Protein AF-0000000073033562 (afdb_homodimer)

Secondary structure (DSSP, 8-state):
--BT-EEE-HHHHHHHHHHHHHHHHHHHHHHHHHHHHHHHHHHHHHHTSGGGTT----HHHHHHHHHHHHHHHHHHHHHHHHHHTTSHHHHHHHHHHHHHHHHHHHHHHHHHHHHHHHHHHHHHHHHHHHHHHHHHHHHTTT-TTSTT-TTHHHHHHHHHHHTT--SSSSGGGGGSS--S-GGG--TTSHHHHHHHHHSTT-----S---GGGB-TT-SSPPP-SSTT-GGGSTT--TTSGGGSB--S-HHHHHHHHHHHHHHHHHHHHHHHHHHHHHHHHHHHHHHHHHHT-S-TT-TTS-EEE-SBSS-HHHHHHHHHHHHHHHHHHHHHTTSSSTTSSS--/--BS-EEE-HHHHHHHHHHHHHHHHHHHHHHHHHHHHHHHHHHHHHHTSGGGTT----HHHHHHHHHHHHHHHHHHHHHHHHHHTTSHHHHHHHHHHHHHHHHHHHHHHHHHHHHHHHHHHHHHHHHHHHHHHHHHHHHTTT-TTSTT-TTHHHHHHHHHHHTT--SSSSGGGGGSS--S-GGG--TTSHHHHHHHHHSTT-----S---GGGB-TT-SSPPP-SSTT-GGGSTT--TTSGGGSB--S-HHHHHHHHHHHHHHHHHHHHHHHHHHHHHHHHHHHHHHHHHHT-S-TT-TTS-EEE-SBSS-HHHHHHHHHHHHHHHHHHHHHHHHHTTTGGG--

Organism: Oncorhynchus kisutch (NCBI:txid8019)

Sequence (688 aa):
MALMKVKFDLPKRVKLAQGLWLMYWLAVMTGILVFSLGLFFKIELRKRSEMMNNNESHFVPNLLILVGLAACGLNVFGGKVCHDSLDAIKFAKWKPMVKGYLMGCFAFNILLFFTALLCFCMQFQLYFALAEGLKNGIKFYKDTDTPGRCFMKRTLDMTQIEFRCCGNNNYRDWFVVQWISNRYLDFSNDEVKDRVLSNVEGKFLMESVPFSCCNPGSPRPCIQHQLTNNSAHYDYDHHTEELNIWTRGCRESLVAYYGGMMNSIGSLMLLYIILEAGVMVGLQYLTTSLETMADPENPESESEGWLLEKSVKETVADFIATIKGLAGAGNQVGEGEEAVATVSMALMKVKFDLPKRVKLAQGLWLMYWLAVMTGILVFSLGLFFKIELRKRSEMMNNNESHFVPNLLILVGLAACGLNVFGGKVCHDSLDAIKFAKWKPMVKGYLMGCFAFNILLFFTALLCFCMQFQLYFALAEGLKNGIKFYKDTDTPGRCFMKRTLDMTQIEFRCCGNNNYRDWFVVQWISNRYLDFSNDEVKDRVLSNVEGKFLMESVPFSCCNPGSPRPCIQHQLTNNSAHYDYDHHTEELNIWTRGCRESLVAYYGGMMNSIGSLMLLYIILEAGVMVGLQYLTTSLETMADPENPESESEGWLLEKSVKETVADFIATIKGLAGAGNQVGEGEEAVATVS

Solvent-accessible surface area (backbone atoms only — not comparable to full-atom values): 34879 Å² total; per-residue (Å²): 97,49,35,74,65,42,76,33,38,36,65,56,48,48,48,47,33,50,48,44,26,52,49,24,50,51,44,24,55,48,14,51,48,40,25,50,50,15,50,52,51,43,52,58,52,58,74,49,22,69,48,22,63,62,59,68,76,62,59,62,32,53,49,34,31,51,49,12,54,49,37,35,58,55,24,48,52,52,22,50,54,30,61,30,47,80,35,67,74,59,27,63,74,43,51,73,54,50,61,58,50,54,52,50,51,54,53,49,48,52,53,44,50,52,51,24,52,50,34,59,51,44,45,60,59,47,47,55,33,31,49,52,12,34,50,48,41,56,63,40,32,33,38,36,85,40,88,93,29,47,56,39,36,28,51,50,32,52,48,21,50,74,56,61,8,11,48,42,72,23,48,64,55,37,38,78,37,48,54,69,40,72,83,58,52,49,75,85,39,63,68,51,41,50,44,20,68,68,29,91,81,58,40,60,59,44,57,35,50,65,65,38,26,49,35,53,80,26,73,49,81,67,68,42,63,52,51,84,41,41,86,80,38,52,92,42,51,56,85,64,37,90,43,28,44,28,65,44,13,34,42,59,44,50,44,52,54,55,36,49,52,28,46,49,54,21,52,52,38,51,51,49,43,52,54,52,49,48,52,51,52,50,49,37,29,48,53,36,24,62,71,40,32,80,35,72,96,40,70,70,33,47,16,43,16,24,67,30,76,40,32,65,66,54,43,47,46,46,50,50,45,47,54,52,46,58,51,43,58,63,46,59,89,54,72,76,80,77,70,72,64,66,101,96,102,50,33,77,69,42,80,33,44,42,70,54,45,52,51,48,33,52,50,45,29,52,49,23,52,49,46,25,54,49,14,50,50,40,23,50,51,14,52,52,50,43,53,57,50,58,74,48,20,68,46,20,62,64,59,66,76,63,58,62,30,50,49,34,32,52,51,11,54,51,35,32,57,56,26,51,52,51,25,51,52,32,60,34,51,78,36,70,75,56,30,62,74,44,57,77,52,48,62,59,49,51,54,49,51,52,54,48,46,52,52,47,51,52,54,25,52,48,35,60,52,45,46,59,58,49,46,53,32,30,49,51,13,35,50,48,42,55,62,41,34,33,38,36,84,40,91,93,29,50,56,38,34,28,50,51,33,51,48,21,52,74,57,61,7,12,49,43,72,22,47,65,55,39,38,79,36,48,55,68,43,72,83,57,54,49,76,86,40,63,66,52,42,52,46,19,68,69,30,91,81,58,41,59,60,44,57,36,50,64,64,39,26,49,35,52,81,24,74,51,81,67,69,43,62,54,52,84,41,40,86,80,38,52,92,43,51,56,84,63,37,89,42,30,42,28,65,43,13,34,43,61,43,51,44,51,54,53,36,51,51,27,45,50,54,21,52,50,40,55,54,48,45,51,52,54,50,48,53,51,52,50,48,38,29,52,52,33,23,65,72,42,37,74,38,84,88,41,73,68,37,53,17,47,15,27,73,30,79,39,34,70,68,53,41,50,47,47,47,50,44,46,50,45,41,54,51,43,46,54,54,49,55,57,57,57,63,61,56,66,68,56,78,108

pLDDT: mean 85.51, std 13.7, range [20.75, 97.38]

InterPro domains:
  IPR000830 Peripherin/rom-1 [PR00218] (19-41)
  IPR000830 Peripherin/rom-1 [PR00218] (60-79)
  IPR000830 Peripherin/rom-1 [PR00218] (102-122)
  IPR000830 Peripherin/rom-1 [PR00218] (158-186)
  IPR000830 Peripherin/rom-1 [PR00218] (198-224)
  IPR000830 Peripherin/rom-1 [PR00218] (265-286)
  IPR008952 Tetraspanin, EC2 domain superfamily [G3DSA:1.10.1450.10] (124-256)
  IPR008952 Tetraspanin, EC2 domain superfamily [SSF48652] (146-257)
  IPR018499 Tetraspanin/Peripherin [PF00335] (19-281)
  IPR018499 Tetraspanin/Peripherin [PTHR19282] (27-266)
  IPR042026 Peripherin, extracellular domain [cd03162] (120-262)

Radius of gyration: 37.56 Å; Cα contacts (8 Å, |Δi|>4): 967; chains: 2; bounding box: 139×98×74 Å

Foldseek 3Di:
DFAPKDKDFQVRLLVLLVVLLVLLVVQLVLLLVQLVLLVVLQVVCVLQCLLLVVPDDNPLSVLSNVLSVVSNVLSVVLSVLSVQLNPLVSNVVCQPCLVVSLVVLVVSLVSLLVSLVCLLVVLVVLLVSNLVSLLVLLQCLQVCVDPPCVCSVVSNLVLCQVLQADGAAWVCSNQVHQNHDPVPDDCVDPVQVCQLVVDPVSGNGFQFGDPSQWDPPAPDAADGHPLCDQVVDDPDDSVVVVHTGRGGHSSVSVSVVSSVSSNVSSVSSVVSSVSSVVSSQSSQFSSQFQVAFPDNVDSRGMGMGGSGPDDVVVVVVVVVVVVVVVVVVVCPVPDPVPPPPDVD/DFAPKDKDFLVRLLVLLVVLLVLLVVQLVLLVVLLVLLVVLLVVCVLQCLLLVVPDDNPLSVLSNVLSVVSNVLSVVLSVLSVQLNPLVSNVVCLVCLVVSLVVLVVSLVSLLVSLVCLLVVLVVLLVSNLVSLLVLLQCLQVCVDPPCVCSVVSNLVLCQVLQADGAAWVCSNQVHQNHDPVPDDCVDPVQVCQLVVDPVSGNGFQFGDPSQWDPPAPDAADGHPLCDQVVDDPDDSVVVVHTGRGGHSSVSVSVVSSVSSNVSSVSSVVSSVSSVVSSQSVQQSSQQLVAFPDVVDSRGMGMGGSGPDPPVVVVVVVVVVVVVVVVVVVVVVVVVVPVVPVD

Structure (mmCIF, N/CA/C/O backbone):
data_AF-0000000073033562-model_v1
#
loop_
_entity.id
_entity.type
_entity.pdbx_description
1 polymer Peripherin-2
#
loop_
_atom_site.group_PDB
_atom_site.id
_atom_site.type_symbol
_atom_site.label_atom_id
_atom_site.label_alt_id
_atom_site.label_comp_id
_atom_site.label_asym_id
_atom_site.label_entity_id
_atom_site.label_seq_id
_atom_site.pdbx_PDB_ins_code
_atom_site.Cartn_x
_atom_site.Cartn_y
_atom_site.Cartn_z
_atom_site.occupancy
_atom_site.B_iso_or_equiv
_atom_site.auth_seq_id
_atom_site.auth_comp_id
_atom_site.auth_asym_id
_atom_site.auth_atom_id
_atom_site.pdbx_PDB_model_num
ATOM 1 N N . MET A 1 1 ? -31.969 23.328 36.375 1 56.69 1 MET A N 1
ATOM 2 C CA . MET A 1 1 ? -30.641 23.531 36.938 1 56.69 1 MET A CA 1
ATOM 3 C C . MET A 1 1 ? -29.562 23.062 35.969 1 56.69 1 MET A C 1
ATOM 5 O O . MET A 1 1 ? -29.781 22.125 35.188 1 56.69 1 MET A O 1
ATOM 9 N N . ALA A 1 2 ? -28.625 23.969 35.844 1 67.25 2 ALA A N 1
ATOM 10 C CA . ALA A 1 2 ? -27.547 23.688 34.906 1 67.25 2 ALA A CA 1
ATOM 11 C C . ALA A 1 2 ? -27 22.281 35.125 1 67.25 2 ALA A C 1
ATOM 13 O O . ALA A 1 2 ? -26.922 21.797 36.25 1 67.25 2 ALA A O 1
ATOM 14 N N . LEU A 1 3 ? -26.969 21.359 34.062 1 73.5 3 LEU A N 1
ATOM 15 C CA . LEU A 1 3 ? -26.453 20 34.094 1 73.5 3 LEU A CA 1
ATOM 16 C C . LEU A 1 3 ? -24.938 20 34.25 1 73.5 3 LEU A C 1
ATOM 18 O O . LEU A 1 3 ? -24.234 20.672 33.5 1 73.5 3 LEU A O 1
ATOM 22 N N . MET A 1 4 ? -24.375 19.469 35.344 1 78.69 4 MET A N 1
ATOM 23 C CA . MET A 1 4 ? -22.969 19.234 35.625 1 78.69 4 MET A CA 1
ATOM 24 C C . MET A 1 4 ? -22.219 20.562 35.75 1 78.69 4 MET A C 1
ATOM 26 O O . MET A 1 4 ? -21.281 20.828 35 1 78.69 4 MET A O 1
ATOM 30 N N . LYS A 1 5 ? -22.766 21.344 36.688 1 81.56 5 LYS A N 1
ATOM 31 C CA . LYS A 1 5 ? -22.141 22.641 36.938 1 81.56 5 LYS A CA 1
ATOM 32 C C . LYS A 1 5 ? -20.781 22.469 37.625 1 81.56 5 LYS A C 1
ATOM 34 O O . LYS A 1 5 ? -20.625 21.625 38.5 1 81.56 5 LYS A O 1
ATOM 39 N N . VAL A 1 6 ? -19.766 23.047 37.094 1 84.19 6 VAL A N 1
ATOM 40 C CA . VAL A 1 6 ? -18.422 23.016 37.625 1 84.19 6 VAL A CA 1
ATOM 41 C C . VAL A 1 6 ? -17.922 24.438 37.875 1 84.19 6 VAL A C 1
ATOM 43 O O . VAL A 1 6 ? -18.172 25.328 37.062 1 84.19 6 VAL A O 1
ATOM 46 N N . LYS A 1 7 ? -17.547 24.688 38.875 1 83 7 LYS A N 1
ATOM 47 C CA . LYS A 1 7 ? -17 26 39.219 1 83 7 LYS A CA 1
ATOM 48 C C . LYS A 1 7 ? -15.57 26.156 38.719 1 83 7 LYS A C 1
ATOM 50 O O . LYS A 1 7 ? -14.766 25.234 38.844 1 83 7 LYS A O 1
ATOM 55 N N . PHE A 1 8 ? -15.328 27.281 38.375 1 84.44 8 PHE A N 1
ATOM 56 C CA . PHE A 1 8 ? -14.023 27.516 37.781 1 84.44 8 PHE A CA 1
ATOM 57 C C . PHE A 1 8 ? -13.375 28.766 38.375 1 84.44 8 PHE A C 1
ATOM 59 O O . PHE A 1 8 ? -14.055 29.766 38.625 1 84.44 8 PHE A O 1
ATOM 66 N N . ASP A 1 9 ? -12.32 28.625 38.438 1 84.19 9 ASP A N 1
ATOM 67 C CA . ASP A 1 9 ? -11.492 29.797 38.719 1 84.19 9 ASP A CA 1
ATOM 68 C C . ASP A 1 9 ? -10.602 30.156 37.531 1 84.19 9 ASP A C 1
ATOM 70 O O . ASP A 1 9 ? -10.648 29.484 36.5 1 84.19 9 ASP A O 1
ATOM 74 N N . LEU A 1 10 ? -9.836 30.984 37.812 1 83.94 10 LEU A N 1
ATOM 75 C CA . LEU A 1 10 ? -9.055 31.469 36.688 1 83.94 10 LEU A CA 1
ATOM 76 C C . LEU A 1 10 ? -8.023 30.422 36.25 1 83.94 10 LEU A C 1
ATOM 78 O O . LEU A 1 10 ? -7.93 30.078 35.062 1 83.94 10 LEU A O 1
ATOM 82 N N . PRO A 1 11 ? -7.418 30.172 37.031 1 85 11 PRO A N 1
ATOM 83 C CA . PRO A 1 11 ? -6.422 29.188 36.594 1 85 11 PRO A CA 1
ATOM 84 C C . PRO A 1 11 ? -7.055 27.922 36 1 85 11 PRO A C 1
ATOM 86 O O . PRO A 1 11 ? -6.504 27.344 35.062 1 85 11 PRO A O 1
ATOM 89 N N . LYS A 1 12 ? -7.977 27.453 36.594 1 86.81 12 LYS A N 1
ATOM 90 C CA . LYS A 1 12 ? -8.664 26.281 36.062 1 86.81 12 LYS A CA 1
ATOM 91 C C . LYS A 1 12 ? -9.211 26.531 34.656 1 86.81 12 LYS A C 1
ATOM 93 O O . LYS A 1 12 ? -9.219 25.625 33.812 1 86.81 12 LYS A O 1
ATOM 98 N N . ARG A 1 13 ? -9.664 27.703 34.469 1 86.44 13 ARG A N 1
ATOM 99 C CA . ARG A 1 13 ? -10.195 28.047 33.156 1 86.44 13 ARG A CA 1
ATOM 100 C C . ARG A 1 13 ? -9.078 28.094 32.125 1 86.44 13 ARG A C 1
ATOM 102 O O . ARG A 1 13 ? -9.258 27.641 30.984 1 86.44 13 ARG A O 1
ATOM 109 N N . VAL A 1 14 ? -8.031 28.531 32.656 1 88.38 14 VAL A N 1
ATOM 110 C CA . VAL A 1 14 ? -6.898 28.625 31.734 1 88.38 14 VAL A CA 1
ATOM 111 C C . VAL A 1 14 ? -6.379 27.234 31.406 1 88.38 14 VAL A C 1
ATOM 113 O O . VAL A 1 14 ? -6.051 26.938 30.25 1 88.38 14 VAL A O 1
ATOM 116 N N . LYS A 1 15 ? -6.41 26.531 32.344 1 91.38 15 LYS A N 1
ATOM 117 C CA . LYS A 1 15 ? -5.957 25.172 32.125 1 91.38 15 LYS A CA 1
ATOM 118 C C . LYS A 1 15 ? -6.914 24.422 31.188 1 91.38 15 LYS A C 1
ATOM 120 O O . LYS A 1 15 ? -6.48 23.594 30.375 1 91.38 15 LYS A O 1
ATOM 125 N N . LEU A 1 16 ? -8.039 24.562 31.438 1 90.88 16 LEU A N 1
ATOM 126 C CA . LEU A 1 16 ? -9.039 23.938 30.578 1 90.88 16 LEU A CA 1
ATOM 127 C C . LEU A 1 16 ? -8.891 24.422 29.125 1 90.88 16 LEU A C 1
ATOM 129 O O . LEU A 1 16 ? -8.938 23.609 28.203 1 90.88 16 LEU A O 1
ATOM 133 N N . ALA A 1 17 ? -8.797 25.719 29 1 90.88 17 ALA A N 1
ATOM 134 C CA . ALA A 1 17 ? -8.672 26.266 27.641 1 90.88 17 ALA A CA 1
ATOM 135 C C . ALA A 1 17 ? -7.414 25.75 26.953 1 90.88 17 ALA A C 1
ATOM 137 O O . ALA A 1 17 ? -7.449 25.406 25.766 1 90.88 17 ALA A O 1
ATOM 138 N N . GLN A 1 18 ? -6.379 25.578 27.75 1 92.38 18 GLN A N 1
ATOM 139 C CA . GLN A 1 18 ? -5.141 25.062 27.172 1 92.38 18 GLN A CA 1
ATOM 140 C C . GLN A 1 18 ? -5.25 23.578 26.875 1 92.38 18 GLN A C 1
ATOM 142 O O . GLN A 1 18 ? -4.734 23.109 25.859 1 92.38 18 GLN A O 1
ATOM 147 N N . GLY A 1 19 ? -5.785 22.984 27.734 1 94.31 19 GLY A N 1
ATOM 148 C CA . GLY A 1 19 ? -5.996 21.562 27.484 1 94.31 19 GLY A CA 1
ATOM 149 C C . GLY A 1 19 ? -6.879 21.281 26.281 1 94.31 19 GLY A C 1
ATOM 150 O O . GLY A 1 19 ? -6.605 20.375 25.5 1 94.31 19 GLY A O 1
ATOM 151 N N . LEU A 1 20 ? -7.859 22.016 26.219 1 94.44 20 LEU A N 1
ATOM 152 C CA . LEU A 1 20 ? -8.75 21.859 25.062 1 94.44 20 LEU A CA 1
ATOM 153 C C . LEU A 1 20 ? -8.031 22.203 23.766 1 94.44 20 LEU A C 1
ATOM 155 O O . LEU A 1 20 ? -8.273 21.578 22.734 1 94.44 20 LEU A O 1
ATOM 159 N N . TRP A 1 21 ? -7.363 23.219 23.875 1 94.75 21 TRP A N 1
ATOM 160 C CA . TRP A 1 21 ? -6.594 23.594 22.688 1 94.75 21 TRP A CA 1
ATOM 161 C C . TRP A 1 21 ? -5.703 22.453 22.234 1 94.75 21 TRP A C 1
ATOM 163 O O . TRP A 1 21 ? -5.621 22.172 21.031 1 94.75 21 TRP A O 1
ATOM 173 N N . LEU A 1 22 ? -5.117 21.766 23.141 1 94.75 22 LEU A N 1
ATOM 174 C CA . LEU A 1 22 ? -4.273 20.625 22.797 1 94.75 22 LEU A CA 1
ATOM 175 C C . LEU A 1 22 ? -5.113 19.484 22.25 1 94.75 22 LEU A C 1
ATOM 177 O O . LEU A 1 22 ? -4.688 18.797 21.312 1 94.75 22 LEU A O 1
ATOM 181 N N . MET A 1 23 ? -6.078 19.297 22.766 1 96.06 23 MET A N 1
ATOM 182 C CA . MET A 1 23 ? -6.969 18.219 22.312 1 96.06 23 MET A CA 1
ATOM 183 C C . MET A 1 23 ? -7.488 18.5 20.906 1 96.06 23 MET A C 1
ATOM 185 O O . MET A 1 23 ? -7.711 17.562 20.141 1 96.06 23 MET A O 1
ATOM 189 N N . TYR A 1 24 ? -7.848 19.734 20.625 1 96.69 24 TYR A N 1
ATOM 190 C CA . TYR A 1 24 ? -8.297 20.094 19.297 1 96.69 24 TYR A CA 1
ATOM 191 C C . TYR A 1 24 ? -7.211 19.812 18.266 1 96.69 24 TYR A C 1
ATOM 193 O O . TYR A 1 24 ? -7.5 19.391 17.141 1 96.69 24 TYR A O 1
ATOM 201 N N . TRP A 1 25 ? -5.984 19.984 18.75 1 94.88 25 TRP A N 1
ATOM 202 C CA . TRP A 1 25 ? -4.895 19.688 17.812 1 94.88 25 TRP A CA 1
ATOM 203 C C . TRP A 1 25 ? -4.742 18.188 17.609 1 94.88 25 TRP A C 1
ATOM 205 O O . TRP A 1 25 ? -4.402 17.734 16.516 1 94.88 25 TRP A O 1
ATOM 215 N N . LEU A 1 26 ? -4.992 17.531 18.609 1 96.62 26 LEU A N 1
ATOM 216 C CA . LEU A 1 26 ? -5.004 16.078 18.453 1 96.62 26 LEU A CA 1
ATOM 217 C C . LEU A 1 26 ? -6.129 15.633 17.531 1 96.62 26 LEU A C 1
ATOM 219 O O . LEU A 1 26 ? -5.949 14.711 16.734 1 96.62 26 LEU A O 1
ATOM 223 N N . ALA A 1 27 ? -7.141 16.266 17.562 1 96.94 27 ALA A N 1
ATOM 224 C CA . ALA A 1 27 ? -8.281 15.945 16.719 1 96.94 27 ALA A CA 1
ATOM 225 C C . ALA A 1 27 ? -7.98 16.281 15.258 1 96.94 27 ALA A C 1
ATOM 227 O O . ALA A 1 27 ? -8.406 15.562 14.344 1 96.94 27 ALA A O 1
ATOM 228 N N . VAL A 1 28 ? -7.387 17.344 15.125 1 96.62 28 VAL A N 1
ATOM 229 C CA . VAL A 1 28 ? -7.004 17.703 13.766 1 96.62 28 VAL A CA 1
ATOM 230 C C . VAL A 1 28 ? -6.07 16.641 13.195 1 96.62 28 VAL A C 1
ATOM 232 O O . VAL A 1 28 ? -6.246 16.188 12.062 1 96.62 28 VAL A O 1
ATOM 235 N N . MET A 1 29 ? -5.102 16.141 13.984 1 96.62 29 MET A N 1
ATOM 236 C CA . MET A 1 29 ? -4.172 15.102 13.539 1 96.62 29 MET A CA 1
ATOM 237 C C . MET A 1 29 ? -4.914 13.805 13.234 1 96.62 29 MET A C 1
ATOM 239 O O . MET A 1 29 ? -4.586 13.109 12.273 1 96.62 29 MET A O 1
ATOM 243 N N . THR A 1 30 ? -5.836 13.555 13.992 1 96.06 30 THR A N 1
ATOM 244 C CA . THR A 1 30 ? -6.621 12.344 13.75 1 96.06 30 THR A CA 1
ATOM 245 C C . THR A 1 30 ? -7.465 12.492 12.484 1 96.06 30 THR A C 1
ATOM 247 O O . THR A 1 30 ? -7.68 11.523 11.758 1 96.06 30 THR A O 1
ATOM 250 N N . GLY A 1 31 ? -7.996 13.625 12.289 1 96.56 31 GLY A N 1
ATOM 251 C CA . GLY A 1 31 ? -8.719 13.867 11.047 1 96.56 31 GLY A CA 1
ATOM 252 C C . GLY A 1 31 ? -7.859 13.68 9.812 1 96.56 31 GLY A C 1
ATOM 253 O O . GLY A 1 31 ? -8.312 13.109 8.82 1 96.56 31 GLY A O 1
ATOM 254 N N . ILE A 1 32 ? -6.68 14.102 9.859 1 96.5 32 ILE A N 1
ATOM 255 C CA . ILE A 1 32 ? -5.746 13.898 8.75 1 96.5 32 ILE A CA 1
ATOM 256 C C . ILE A 1 32 ? -5.484 12.406 8.562 1 96.5 32 ILE A C 1
ATOM 258 O O . ILE A 1 32 ? -5.398 11.922 7.43 1 96.5 32 ILE A O 1
ATOM 262 N N . LEU A 1 33 ? -5.402 11.727 9.648 1 96.75 33 LEU A N 1
ATOM 263 C CA . LEU A 1 33 ? -5.207 10.281 9.586 1 96.75 33 LEU A CA 1
ATOM 264 C C . LEU A 1 33 ? -6.387 9.602 8.898 1 96.75 33 LEU A C 1
ATOM 266 O O . LEU A 1 33 ? -6.195 8.734 8.047 1 96.75 33 LEU A O 1
ATOM 270 N N . VAL A 1 34 ? -7.523 10.008 9.211 1 96.81 34 VAL A N 1
ATOM 271 C CA . VAL A 1 34 ? -8.734 9.445 8.617 1 96.81 34 VAL A CA 1
ATOM 272 C C . VAL A 1 34 ? -8.766 9.758 7.125 1 96.81 34 VAL A C 1
ATOM 274 O O . VAL A 1 34 ? -9.117 8.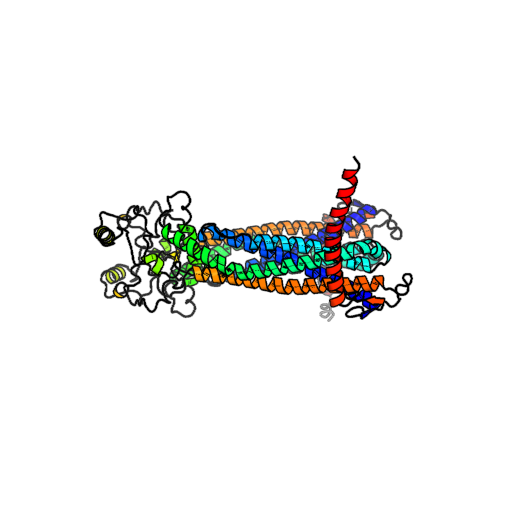898 6.316 1 96.81 34 VAL A O 1
ATOM 277 N N . PHE A 1 35 ? -8.406 10.938 6.742 1 97.06 35 PHE A N 1
ATOM 278 C CA . PHE A 1 35 ? -8.328 11.336 5.34 1 97.06 35 PHE A CA 1
ATOM 279 C C . PHE A 1 35 ? -7.344 10.453 4.586 1 97.06 35 PHE A C 1
ATOM 281 O O . PHE A 1 35 ? -7.656 9.945 3.506 1 97.06 35 PHE A O 1
ATOM 288 N N . SER A 1 36 ? -6.203 10.141 5.223 1 97.12 36 SER A N 1
ATOM 289 C CA . SER A 1 36 ? -5.168 9.32 4.602 1 97.12 36 SER A CA 1
ATOM 290 C C . SER A 1 36 ? -5.617 7.871 4.465 1 97.12 36 SER A C 1
ATOM 292 O O . SER A 1 36 ? -5.359 7.23 3.443 1 97.12 36 SER A O 1
ATOM 294 N N . LEU A 1 37 ? -6.23 7.395 5.414 1 95.88 37 LEU A N 1
ATOM 295 C CA . LEU A 1 37 ? -6.715 6.02 5.371 1 95.88 37 LEU A CA 1
ATOM 296 C C . LEU A 1 37 ? -7.801 5.855 4.309 1 95.88 37 LEU A C 1
ATOM 298 O O . LEU A 1 37 ? -7.867 4.824 3.637 1 95.88 37 LEU A O 1
ATOM 302 N N . GLY A 1 38 ? -8.648 6.852 4.199 1 95.75 38 GLY A N 1
ATOM 303 C CA . GLY A 1 38 ? -9.648 6.82 3.139 1 95.75 38 GLY A CA 1
ATOM 304 C C . GLY A 1 38 ? -9.039 6.789 1.749 1 95.75 38 GLY A C 1
ATOM 305 O O . GLY A 1 38 ? -9.477 6.02 0.891 1 95.75 38 GLY A O 1
ATOM 306 N N . LEU A 1 39 ? -8.039 7.59 1.6 1 95.5 39 LEU A N 1
ATOM 307 C CA . LEU A 1 39 ? -7.355 7.617 0.311 1 95.5 39 LEU A CA 1
ATOM 308 C C . LEU A 1 39 ? -6.648 6.293 0.04 1 95.5 39 LEU A C 1
ATOM 310 O O . LEU A 1 39 ? -6.719 5.766 -1.07 1 95.5 39 LEU A O 1
ATOM 314 N N . PHE A 1 40 ? -5.953 5.777 0.98 1 94.44 40 PHE A N 1
ATOM 315 C CA . PHE A 1 40 ? -5.258 4.5 0.859 1 94.44 40 PHE A CA 1
ATOM 316 C C . PHE A 1 40 ? -6.23 3.383 0.507 1 94.44 40 PHE A C 1
ATOM 318 O O . PHE A 1 40 ? -5.953 2.566 -0.374 1 94.44 40 PHE A O 1
ATOM 325 N N . PHE A 1 41 ? -7.379 3.348 1.234 1 93.25 41 PHE A N 1
ATOM 326 C CA . PHE A 1 41 ? -8.391 2.322 1.004 1 93.25 41 PHE A CA 1
ATOM 327 C C . PHE A 1 41 ? -8.977 2.443 -0.398 1 93.25 41 PHE A C 1
ATOM 329 O O . PHE A 1 41 ? -9.219 1.436 -1.065 1 93.25 41 PHE A O 1
ATOM 336 N N . LYS A 1 42 ? -9.164 3.609 -0.951 1 93.31 42 LYS A N 1
ATOM 337 C CA . LYS A 1 42 ? -9.68 3.82 -2.299 1 93.31 42 LYS A CA 1
ATOM 338 C C . LYS A 1 42 ? -8.703 3.316 -3.352 1 93.31 42 LYS A C 1
ATOM 340 O O . LYS A 1 42 ? -9.102 2.654 -4.312 1 93.31 42 LYS A O 1
ATOM 345 N N . ILE A 1 43 ? -7.551 3.527 -3.193 1 91.69 43 ILE A N 1
ATOM 346 C CA . ILE A 1 43 ? -6.523 3.086 -4.129 1 91.69 43 ILE A CA 1
ATOM 347 C C . ILE A 1 43 ? -6.43 1.562 -4.113 1 91.69 43 ILE A C 1
ATOM 349 O O . ILE A 1 43 ? -6.328 0.928 -5.164 1 91.69 43 ILE A O 1
ATOM 353 N N . GLU A 1 44 ? -6.43 1.004 -2.934 1 88.56 44 GLU A N 1
ATOM 354 C CA . GLU A 1 44 ? -6.352 -0.447 -2.793 1 88.56 44 GLU A CA 1
ATOM 355 C C . GLU A 1 44 ? -7.523 -1.134 -3.488 1 88.56 44 GLU A C 1
ATOM 357 O O . GLU A 1 44 ? -7.348 -2.17 -4.133 1 88.56 44 GLU A O 1
ATOM 362 N N . LEU A 1 45 ? -8.758 -0.563 -3.385 1 88.25 45 LEU A N 1
ATOM 363 C CA . LEU A 1 45 ? -9.945 -1.133 -4.02 1 88.25 45 LEU A CA 1
ATOM 364 C C . LEU A 1 45 ? -9.867 -0.99 -5.535 1 88.25 45 LEU A C 1
ATOM 366 O O . LEU A 1 45 ? -10.312 -1.879 -6.27 1 88.25 45 LEU A O 1
ATOM 370 N N . ARG A 1 46 ? -9.266 -0.001 -5.984 1 87.5 46 ARG A N 1
ATOM 371 C CA . ARG A 1 46 ? -9.148 0.23 -7.422 1 87.5 46 ARG A CA 1
ATOM 372 C C . ARG A 1 46 ? -8.148 -0.731 -8.055 1 87.5 46 ARG A C 1
ATOM 374 O O . ARG A 1 46 ? -8.32 -1.155 -9.195 1 87.5 46 ARG A O 1
ATOM 381 N N . LYS A 1 47 ? -7.152 -1.082 -7.352 1 84.19 47 LYS A N 1
ATOM 382 C CA . LYS A 1 47 ? -6.152 -2.029 -7.828 1 84.19 47 LYS A CA 1
ATOM 383 C C . LYS A 1 47 ? -6.785 -3.373 -8.18 1 84.19 47 LYS A C 1
ATOM 385 O O . LYS A 1 47 ? -6.34 -4.055 -9.102 1 84.19 47 LYS A O 1
ATOM 390 N N . ARG A 1 48 ? -7.863 -3.713 -7.48 1 85 48 ARG A N 1
ATOM 391 C CA . ARG A 1 48 ? -8.477 -5.023 -7.676 1 85 48 ARG A CA 1
ATOM 392 C C . ARG A 1 48 ? -9.906 -4.883 -8.18 1 85 48 ARG A C 1
ATOM 394 O O . ARG A 1 48 ? -10.781 -5.684 -7.828 1 85 48 ARG A O 1
ATOM 401 N N . SER A 1 49 ? -10.125 -3.896 -8.914 1 85.06 49 SER A N 1
ATOM 402 C CA . SER A 1 49 ? -11.469 -3.641 -9.43 1 85.06 49 SER A CA 1
ATOM 403 C C . SER A 1 49 ? -11.898 -4.719 -10.414 1 85.06 49 SER A C 1
ATOM 405 O O . SER A 1 49 ? -13.07 -5.105 -10.445 1 85.06 49 SER A O 1
ATOM 407 N N . GLU A 1 50 ? -10.969 -5.234 -11.141 1 80.69 50 GLU A N 1
ATOM 408 C CA . GLU A 1 50 ? -11.273 -6.262 -12.133 1 80.69 50 GLU A CA 1
ATOM 409 C C . GLU A 1 50 ? -11.742 -7.551 -11.461 1 80.69 50 GLU A C 1
ATOM 411 O O . GLU A 1 50 ? -12.586 -8.266 -12.008 1 80.69 50 GLU A O 1
ATOM 416 N N . MET A 1 51 ? -11.203 -7.82 -10.305 1 86.62 51 MET A N 1
ATOM 417 C CA . MET A 1 51 ? -11.578 -9.031 -9.578 1 86.62 51 MET A CA 1
ATOM 418 C C . MET A 1 51 ? -12.984 -8.906 -9 1 86.62 51 MET A C 1
ATOM 420 O O . MET A 1 51 ? -13.562 -9.891 -8.539 1 86.62 51 MET A O 1
ATOM 424 N N . MET A 1 52 ? -13.516 -7.742 -9.055 1 81.94 52 MET A N 1
ATOM 425 C CA . MET A 1 52 ? -14.875 -7.508 -8.586 1 81.94 52 MET A CA 1
ATOM 426 C C . MET A 1 52 ? -15.781 -7.09 -9.742 1 81.94 52 MET A C 1
ATOM 428 O O . MET A 1 52 ? -16.859 -6.547 -9.516 1 81.94 52 MET A O 1
ATOM 432 N N . ASN A 1 53 ? -15.281 -7.273 -10.922 1 77.88 53 ASN A N 1
ATOM 433 C CA . ASN A 1 53 ? -16.016 -6.918 -12.125 1 77.88 53 ASN A CA 1
ATOM 434 C C . ASN A 1 53 ? -16.359 -5.43 -12.156 1 77.88 53 ASN A C 1
ATOM 436 O O . ASN A 1 53 ? -17.469 -5.051 -12.562 1 77.88 53 ASN A O 1
ATOM 440 N N . ASN A 1 54 ? -15.555 -4.648 -11.516 1 76.62 54 ASN A N 1
ATOM 441 C CA . ASN A 1 54 ? -15.695 -3.199 -11.445 1 76.62 54 ASN A CA 1
ATOM 442 C C . ASN A 1 54 ? -16.938 -2.793 -10.664 1 76.62 54 ASN A C 1
ATOM 444 O O . ASN A 1 54 ? -17.594 -1.8 -11 1 76.62 54 ASN A O 1
ATOM 448 N N . ASN A 1 55 ? -17.359 -3.604 -9.898 1 75.12 55 ASN A N 1
ATOM 449 C CA . ASN A 1 55 ? -18.531 -3.332 -9.062 1 75.12 55 ASN A CA 1
ATOM 450 C C . ASN A 1 55 ? -18.125 -2.922 -7.652 1 75.12 55 ASN A C 1
ATOM 452 O O . ASN A 1 55 ? -18.938 -3.02 -6.723 1 75.12 55 ASN A O 1
ATOM 456 N N . GLU A 1 56 ? -17 -2.457 -7.555 1 73.06 56 GLU A N 1
ATOM 457 C CA . GLU A 1 56 ? -16.578 -2.039 -6.227 1 73.06 56 GLU A CA 1
ATOM 458 C C . GLU A 1 56 ? -17.234 -0.728 -5.816 1 73.06 56 GLU A C 1
ATOM 460 O O . GLU A 1 56 ? -17.453 0.153 -6.652 1 73.06 56 GLU A O 1
ATOM 465 N N . SER A 1 57 ? -17.688 -0.685 -4.68 1 75.12 57 SER A N 1
ATOM 466 C CA . SER A 1 57 ? -18.297 0.547 -4.188 1 75.12 57 SER A CA 1
ATOM 467 C C . SER A 1 57 ? -17.234 1.505 -3.641 1 75.12 57 SER A C 1
ATOM 469 O O . SER A 1 57 ? -16.469 1.143 -2.752 1 75.12 57 SER A O 1
ATOM 471 N N . HIS A 1 58 ? -17.203 2.666 -4.199 1 82.5 58 HIS A N 1
ATOM 472 C CA . HIS A 1 58 ? -16.281 3.691 -3.719 1 82.5 58 HIS A CA 1
ATOM 473 C C . HIS A 1 58 ? -16.969 4.645 -2.752 1 82.5 58 HIS A C 1
ATOM 475 O O . HIS A 1 58 ? -16.453 5.723 -2.457 1 82.5 58 HIS A O 1
ATOM 481 N N . PHE A 1 59 ? -18.031 4.211 -2.32 1 88.44 59 PHE A N 1
ATOM 482 C CA . PHE A 1 59 ? -18.828 5.082 -1.468 1 88.44 59 PHE A CA 1
ATOM 483 C C . PHE A 1 59 ? -18.156 5.273 -0.109 1 88.44 59 PHE A C 1
ATOM 485 O O . PHE A 1 59 ? -17.969 6.402 0.341 1 88.44 59 PHE A O 1
ATOM 492 N N . VAL A 1 60 ? -17.75 4.176 0.426 1 91.06 60 VAL A N 1
ATOM 493 C CA . VAL A 1 60 ? -17.219 4.227 1.781 1 91.06 60 VAL A CA 1
ATOM 494 C C . VAL A 1 60 ? -15.875 4.961 1.776 1 91.06 60 VAL A C 1
ATOM 496 O O . VAL A 1 60 ? -15.672 5.898 2.553 1 91.06 60 VAL A O 1
ATOM 499 N N . PRO A 1 61 ? -14.984 4.672 0.953 1 93.19 61 PRO A N 1
ATOM 500 C CA . PRO A 1 61 ? -13.734 5.43 0.929 1 93.19 61 PRO A CA 1
ATOM 501 C C . PRO A 1 61 ? -13.953 6.918 0.669 1 93.19 61 PRO A C 1
ATOM 503 O O . PRO A 1 61 ? -13.266 7.762 1.255 1 93.19 61 PRO A O 1
ATOM 506 N N . ASN A 1 62 ? -14.906 7.289 -0.248 1 94.75 62 ASN A N 1
ATOM 507 C CA . ASN A 1 62 ? -15.203 8.695 -0.503 1 94.75 62 ASN A CA 1
ATOM 508 C C . ASN A 1 62 ? -15.758 9.383 0.738 1 94.75 62 ASN A C 1
ATOM 510 O O . ASN A 1 62 ? -15.453 10.547 0.997 1 94.75 62 ASN A O 1
ATOM 514 N N . LEU A 1 63 ? -16.531 8.688 1.458 1 95.88 63 LEU A N 1
ATOM 515 C CA . LEU A 1 63 ? -17.094 9.234 2.689 1 95.88 63 LEU A CA 1
ATOM 516 C C . LEU A 1 63 ? -16 9.453 3.736 1 95.88 63 LEU A C 1
ATOM 518 O O . LEU A 1 63 ? -16 10.461 4.438 1 95.88 63 LEU A O 1
ATOM 522 N N . LEU A 1 64 ? -15.141 8.57 3.799 1 96.62 64 LEU A N 1
ATOM 523 C CA . LEU A 1 64 ? -14.023 8.703 4.727 1 96.62 64 LEU A CA 1
ATOM 524 C C . LEU A 1 64 ? -13.164 9.914 4.379 1 96.62 64 LEU A C 1
ATOM 526 O O . LEU A 1 64 ? -12.758 10.672 5.266 1 96.62 64 LEU A O 1
ATOM 530 N N . ILE A 1 65 ? -12.883 10.172 3.172 1 97.31 65 ILE A N 1
ATOM 531 C CA . ILE A 1 65 ? -12.102 11.32 2.715 1 97.31 65 ILE A CA 1
ATOM 532 C C . ILE A 1 65 ? -12.828 12.609 3.062 1 97.31 65 ILE A C 1
ATOM 534 O O . ILE A 1 65 ? -12.227 13.547 3.596 1 97.31 65 ILE A O 1
ATOM 538 N N . LEU A 1 66 ? -14.141 12.617 2.803 1 96.75 66 LEU A N 1
ATOM 539 C CA . LEU A 1 66 ? -14.945 13.805 3.08 1 96.75 66 LEU A CA 1
ATOM 540 C C . LEU A 1 66 ? -14.961 14.109 4.574 1 96.75 66 LEU A C 1
ATOM 542 O O . LEU A 1 66 ? -14.766 15.258 4.98 1 96.75 66 LEU A O 1
ATOM 546 N N . VAL A 1 67 ? -15.117 13.078 5.41 1 96.69 67 VAL A N 1
ATOM 547 C CA . VAL A 1 67 ? -15.203 13.266 6.852 1 96.69 67 VAL A CA 1
ATOM 548 C C . VAL A 1 67 ? -13.836 13.672 7.402 1 96.69 67 VAL A C 1
ATOM 550 O O . VAL A 1 67 ? -13.742 14.492 8.32 1 96.69 67 VAL A O 1
ATOM 553 N N . GLY A 1 68 ? -12.805 13.094 6.84 1 96.81 68 GLY A N 1
ATOM 554 C CA . GLY A 1 68 ? -11.469 13.492 7.258 1 96.81 68 GLY A CA 1
ATOM 555 C C . GLY A 1 68 ? -11.172 14.953 6.988 1 96.81 68 GLY A C 1
ATOM 556 O O . GLY A 1 68 ? -10.656 15.664 7.859 1 96.81 68 GLY A O 1
ATOM 557 N N . LEU A 1 69 ? -11.562 15.453 5.816 1 96.5 69 LEU A N 1
ATOM 558 C CA . LEU A 1 69 ? -11.359 16.844 5.441 1 96.5 69 LEU A CA 1
ATOM 559 C C . LEU A 1 69 ? -12.203 17.781 6.309 1 96.5 69 LEU A C 1
ATOM 561 O O . LEU A 1 69 ? -11.711 18.797 6.789 1 96.5 69 LEU A O 1
ATOM 565 N N . ALA A 1 70 ? -13.367 17.391 6.574 1 96.5 70 ALA A N 1
ATOM 566 C CA . ALA A 1 70 ? -14.266 18.188 7.402 1 96.5 70 ALA A CA 1
ATOM 567 C C . ALA A 1 70 ? -13.773 18.266 8.844 1 96.5 70 ALA A C 1
ATOM 569 O O . ALA A 1 70 ? -13.875 19.312 9.492 1 96.5 70 ALA A O 1
ATOM 570 N N . ALA A 1 71 ? -13.336 17.188 9.32 1 95.88 71 ALA A N 1
ATOM 571 C CA . ALA A 1 71 ? -12.82 17.141 10.688 1 95.88 71 ALA A CA 1
ATOM 572 C 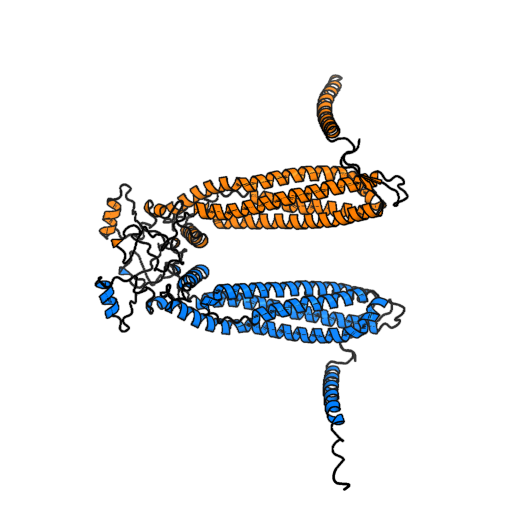C . ALA A 1 71 ? -11.656 18.109 10.867 1 95.88 71 ALA A C 1
ATOM 574 O O . ALA A 1 71 ? -11.547 18.766 11.914 1 95.88 71 ALA A O 1
ATOM 575 N N . CYS A 1 72 ? -10.68 18.188 9.898 1 94.69 72 CYS A N 1
ATOM 576 C CA . CYS A 1 72 ? -9.555 19.109 9.977 1 94.69 72 CYS A CA 1
ATOM 577 C C . CYS A 1 72 ? -10.031 20.547 10.047 1 94.69 72 CYS A C 1
ATOM 579 O O . CYS A 1 72 ? -9.586 21.312 10.906 1 94.69 72 CYS A O 1
ATOM 581 N N . GLY A 1 73 ? -11.078 21 9.25 1 94.25 73 GLY A N 1
ATOM 582 C CA . GLY A 1 73 ? -11.609 22.359 9.273 1 94.25 73 GLY A CA 1
ATOM 583 C C . GLY A 1 73 ? -12.336 22.688 10.562 1 94.25 73 GLY A C 1
ATOM 584 O O . GLY A 1 73 ? -12.086 23.734 11.164 1 94.25 73 GLY A O 1
ATOM 585 N N . LEU A 1 74 ? -13.102 21.766 11.125 1 95.38 74 LEU A N 1
ATOM 586 C CA . LEU A 1 74 ? -13.922 22 12.312 1 95.38 74 LEU A CA 1
ATOM 587 C C . LEU A 1 74 ? -13.047 22.078 13.562 1 95.38 74 LEU A C 1
ATOM 589 O O . LEU A 1 74 ? -13.258 22.953 14.406 1 95.38 74 LEU A O 1
ATOM 593 N N . ASN A 1 75 ? -12.07 21.266 13.508 1 97.12 75 ASN A N 1
ATOM 594 C CA . ASN A 1 75 ? -11.266 21.219 14.727 1 97.12 75 ASN A CA 1
ATOM 595 C C . ASN A 1 75 ? -10.234 22.344 14.758 1 97.12 75 ASN A C 1
ATOM 597 O O . ASN A 1 75 ? -9.844 22.797 15.836 1 97.12 75 ASN A O 1
ATOM 601 N N . VAL A 1 76 ? -9.828 22.797 13.719 1 95.25 76 VAL A N 1
ATOM 602 C CA . VAL A 1 76 ? -8.984 23.984 13.688 1 95.25 76 VAL A CA 1
ATOM 603 C C . VAL A 1 76 ? -9.758 25.188 14.211 1 95.25 76 VAL A C 1
ATOM 605 O O . VAL A 1 76 ? -9.227 26 14.969 1 95.25 76 VAL A O 1
ATOM 608 N N . PHE A 1 77 ? -10.852 25.328 13.742 1 93.56 77 PHE A N 1
ATOM 609 C CA . PHE A 1 77 ? -11.727 26.391 14.227 1 93.56 77 PHE A CA 1
ATOM 610 C C . PHE A 1 77 ? -11.898 26.297 15.734 1 93.56 77 PHE A C 1
ATOM 612 O O . PHE A 1 77 ? -11.781 27.297 16.438 1 93.56 77 PHE A O 1
ATOM 619 N N . GLY A 1 78 ? -12.266 25.203 16.25 1 92.12 78 GLY A N 1
ATOM 620 C CA . GLY A 1 78 ? -12.398 25.016 17.688 1 92.12 78 GLY A CA 1
ATOM 621 C C . GLY A 1 78 ? -11.125 25.328 18.453 1 92.12 78 GLY A C 1
ATOM 622 O O . GLY A 1 78 ? -11.18 25.922 19.531 1 92.12 78 GLY A O 1
ATOM 623 N N . GLY A 1 79 ? -10.039 24.922 17.906 1 91.88 79 GLY A N 1
ATOM 624 C CA . GLY A 1 79 ? -8.766 25.234 18.547 1 91.88 79 GLY A CA 1
ATOM 625 C C . GLY A 1 79 ? -8.484 26.719 18.625 1 91.88 79 GLY A C 1
ATOM 626 O O . GLY A 1 79 ? -7.977 27.219 19.641 1 91.88 79 GLY A O 1
ATOM 627 N N . LYS A 1 80 ? -8.828 27.406 17.656 1 91.31 80 LYS A N 1
ATOM 628 C CA . LYS A 1 80 ? -8.633 28.859 17.641 1 91.31 80 LYS A CA 1
ATOM 629 C C . LYS A 1 80 ? -9.523 29.531 18.672 1 91.31 80 LYS A C 1
ATOM 631 O O . LYS A 1 80 ? -9.102 30.484 19.328 1 91.31 80 LYS A O 1
ATOM 636 N N . VAL A 1 81 ? -10.758 29.094 18.75 1 88.44 81 VAL A N 1
ATOM 637 C CA . VAL A 1 81 ? -11.688 29.641 19.734 1 88.44 81 VAL A CA 1
ATOM 638 C C . VAL A 1 81 ? -11.117 29.422 21.141 1 88.44 81 VAL A C 1
ATOM 640 O O . VAL A 1 81 ? -11.18 30.328 21.984 1 88.44 81 VAL A O 1
ATOM 643 N N . CYS A 1 82 ? -10.484 28.312 21.359 1 88.19 82 CYS A N 1
ATOM 644 C CA . CYS A 1 82 ? -9.922 28.016 22.672 1 88.19 82 CYS A CA 1
ATOM 645 C C . CYS A 1 82 ? -8.688 28.859 22.953 1 88.19 82 CYS A C 1
ATOM 647 O O . CYS A 1 82 ? -8.477 29.328 24.062 1 88.19 82 CYS A O 1
ATOM 649 N N . HIS A 1 83 ? -7.965 29.078 21.969 1 87.75 83 HIS A N 1
ATOM 650 C CA . HIS A 1 83 ? -6.781 29.906 22.125 1 87.75 83 HIS A CA 1
ATOM 651 C C . HIS A 1 83 ? -7.16 31.375 22.391 1 87.75 83 HIS A C 1
ATOM 653 O O . HIS A 1 83 ? -6.551 32.031 23.219 1 87.75 83 HIS A O 1
ATOM 659 N N . ASP A 1 84 ? -8.266 31.828 21.875 1 87.31 84 ASP A N 1
ATOM 660 C CA . ASP A 1 84 ? -8.703 33.219 22.016 1 87.31 84 ASP A CA 1
ATOM 661 C C . ASP A 1 84 ? -9.508 33.406 23.297 1 87.31 84 ASP A C 1
ATOM 663 O O . ASP A 1 84 ? -9.711 34.531 23.75 1 87.31 84 ASP A O 1
ATOM 667 N N . SER A 1 85 ? -9.828 32.406 23.734 1 82.19 85 SER A N 1
ATOM 668 C CA . SER A 1 85 ? -10.609 32.5 24.969 1 82.19 85 SER A CA 1
ATOM 669 C C . SER A 1 85 ? -9.734 32.906 26.156 1 82.19 85 SER A C 1
ATOM 671 O O . SER A 1 85 ? -10.242 33.312 27.188 1 82.19 85 SER A O 1
ATOM 673 N N . LEU A 1 86 ? -8.555 32.688 26.125 1 82.12 86 LEU A N 1
ATOM 674 C CA . LEU A 1 86 ? -7.629 33.094 27.172 1 82.12 86 LEU A CA 1
ATOM 675 C C . LEU A 1 86 ? -7.566 34.594 27.297 1 82.12 86 LEU A C 1
ATOM 677 O O . LEU A 1 86 ? -7.156 35.125 28.344 1 82.12 86 LEU A O 1
ATOM 681 N N . ASP A 1 87 ? -8.086 35.25 26.281 1 79.31 87 ASP A N 1
ATOM 682 C CA . ASP A 1 87 ? -8.242 36.688 26.281 1 79.31 87 ASP A CA 1
ATOM 683 C C . ASP A 1 87 ? -9.719 37.062 26.219 1 79.31 87 ASP A C 1
ATOM 685 O O . ASP A 1 87 ? -10.398 36.812 25.219 1 79.31 87 ASP A O 1
ATOM 689 N N . ALA A 1 88 ? -9.977 37.719 27.109 1 74.25 88 ALA A N 1
ATOM 690 C CA . ALA A 1 88 ? -11.391 38.062 27.25 1 74.25 88 ALA A CA 1
ATOM 691 C C . ALA A 1 88 ? -11.875 38.906 26.078 1 74.25 88 ALA A C 1
ATOM 693 O O . ALA A 1 88 ? -13.008 38.75 25.625 1 74.25 88 ALA A O 1
ATOM 694 N N . ILE A 1 89 ? -11.102 39.688 25.719 1 76.06 89 ILE A N 1
ATOM 695 C CA . ILE A 1 89 ? -11.516 40.594 24.656 1 76.06 89 ILE A CA 1
ATOM 696 C C . ILE A 1 89 ? -11.672 39.812 23.344 1 76.06 89 ILE A C 1
ATOM 698 O O . ILE A 1 89 ? -12.617 40.062 22.594 1 76.06 89 ILE A O 1
ATOM 702 N N . LYS A 1 90 ? -10.758 38.969 23.062 1 80.88 90 LYS A N 1
ATOM 703 C CA . LYS A 1 90 ? -10.82 38.188 21.828 1 80.88 90 LYS A CA 1
ATOM 704 C C . LYS A 1 90 ? -11.977 37.188 21.859 1 80.88 90 LYS A C 1
ATOM 706 O O . LYS A 1 90 ? -12.602 36.938 20.828 1 80.88 90 LYS A O 1
ATOM 711 N N . PHE A 1 91 ? -12.328 36.656 22.969 1 81.5 91 PHE A N 1
ATOM 712 C CA . PHE A 1 91 ? -13.367 35.656 23.078 1 81.5 91 PHE A CA 1
ATOM 713 C C . PHE A 1 91 ? -14.742 36.25 22.797 1 81.5 91 PHE A C 1
ATOM 715 O O . PHE A 1 91 ? -15.617 35.562 22.266 1 81.5 91 PHE A O 1
ATOM 722 N N . ALA A 1 92 ? -14.781 37.625 23.25 1 79.38 92 ALA A N 1
ATOM 723 C CA . ALA A 1 92 ? -16.078 38.281 23.062 1 79.38 92 ALA A CA 1
ATOM 724 C C . ALA A 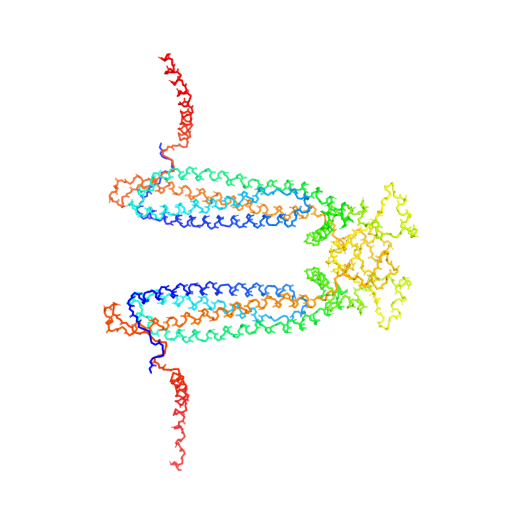1 92 ? -16.5 38.281 21.609 1 79.38 92 ALA A C 1
ATOM 726 O O . ALA A 1 92 ? -17.688 38.281 21.297 1 79.38 92 ALA A O 1
ATOM 727 N N . LYS A 1 93 ? -15.656 38.094 20.719 1 83.25 93 LYS A N 1
ATOM 728 C CA . LYS A 1 93 ? -15.961 38.094 19.297 1 83.25 93 LYS A CA 1
ATOM 729 C C . LYS A 1 93 ? -16.5 36.75 18.844 1 83.25 93 LYS A C 1
ATOM 731 O O . LYS A 1 93 ? -17.266 36.656 17.875 1 83.25 93 LYS A O 1
ATOM 736 N N . TRP A 1 94 ? -16.078 35.781 19.688 1 84.5 94 TRP A N 1
ATOM 737 C CA . TRP A 1 94 ? -16.453 34.438 19.281 1 84.5 94 TRP A CA 1
ATOM 738 C C . TRP A 1 94 ? -17.75 33.969 19.953 1 84.5 94 TRP A C 1
ATOM 740 O O . TRP A 1 94 ? -18.375 33 19.531 1 84.5 94 TRP A O 1
ATOM 750 N N . LYS A 1 95 ? -18.141 34.781 20.688 1 82.31 95 LYS A N 1
ATOM 751 C CA . LYS A 1 95 ? -19.234 34.406 21.578 1 82.31 95 LYS A CA 1
ATOM 752 C C . LYS A 1 95 ? -20.484 34.031 20.766 1 82.31 95 LYS A C 1
ATOM 754 O O . LYS A 1 95 ? -21.078 32.969 20.969 1 82.31 95 LYS A O 1
ATOM 759 N N . PRO A 1 96 ? -20.75 34.594 20.016 1 84.31 96 PRO A N 1
ATOM 760 C CA . PRO A 1 96 ? -22 34.312 19.312 1 84.31 96 PRO A CA 1
ATOM 761 C C . PRO A 1 96 ? -21.875 33.094 18.375 1 84.31 96 PRO A C 1
ATOM 763 O O . PRO A 1 96 ? -22.891 32.5 18.031 1 84.31 96 PRO A O 1
ATOM 766 N N . MET A 1 97 ? -20.828 32.906 17.781 1 88.12 97 MET A N 1
ATOM 767 C CA . MET A 1 97 ? -20.672 31.844 16.797 1 88.12 97 MET A CA 1
ATOM 768 C C . MET A 1 97 ? -20.484 30.484 17.469 1 88.12 97 MET A C 1
ATOM 770 O O . MET A 1 97 ? -20.625 29.453 16.812 1 88.12 97 MET A O 1
ATOM 774 N N . VAL A 1 98 ? -20.125 30.422 18.781 1 88.5 98 VAL A N 1
ATOM 775 C CA . VAL A 1 98 ? -19.75 29.203 19.5 1 88.5 98 VAL A CA 1
ATOM 776 C C . VAL A 1 98 ? -20.938 28.25 19.562 1 88.5 98 VAL A C 1
ATOM 778 O O . VAL A 1 98 ? -20.781 27.031 19.422 1 88.5 98 VAL A O 1
ATOM 781 N N . LYS A 1 99 ? -22.109 28.922 19.734 1 84.12 99 LYS A N 1
ATOM 782 C CA . LYS A 1 99 ? -23.297 28.078 19.844 1 84.12 99 LYS A CA 1
ATOM 783 C C . LYS A 1 99 ? -23.562 27.328 18.531 1 84.12 99 LYS A C 1
ATOM 785 O O . LYS A 1 99 ? -23.844 26.125 18.547 1 84.12 99 LYS A O 1
ATOM 790 N N . GLY A 1 100 ? -23.453 28.047 17.516 1 90.06 100 GLY A N 1
ATOM 791 C CA . GLY A 1 100 ? -23.594 27.391 16.234 1 90.06 100 GLY A CA 1
ATOM 792 C C . GLY A 1 100 ? -22.531 26.359 15.953 1 90.06 100 GLY A C 1
ATOM 793 O O . GLY A 1 100 ? -22.812 25.312 15.375 1 90.06 100 GLY A O 1
ATOM 794 N N . TYR A 1 101 ? -21.453 26.672 16.25 1 92.5 101 TYR A N 1
ATOM 795 C CA . TYR A 1 101 ? -20.328 25.75 16.078 1 92.5 101 TYR A CA 1
ATOM 796 C C . TYR A 1 101 ? -20.562 24.453 16.859 1 92.5 101 TYR A C 1
ATOM 798 O O . TYR A 1 101 ? -20.312 23.359 16.344 1 92.5 101 TYR A O 1
ATOM 806 N N . LEU A 1 102 ? -21.125 24.547 18.109 1 91.62 102 LEU A N 1
ATOM 807 C CA . LEU A 1 102 ? -21.359 23.375 18.938 1 91.62 102 LEU A CA 1
ATOM 808 C C . LEU A 1 102 ? -22.453 22.5 18.344 1 91.62 102 LEU A C 1
ATOM 810 O O . LEU A 1 102 ? -22.375 21.266 18.391 1 91.62 102 LEU A O 1
ATOM 814 N N . MET A 1 103 ? -23.344 23.172 17.688 1 90.19 103 MET A N 1
ATOM 815 C CA . MET A 1 103 ? -24.391 22.406 17.016 1 90.19 103 MET A CA 1
ATOM 816 C C . MET A 1 103 ? -23.828 21.656 15.812 1 90.19 103 MET A C 1
ATOM 818 O O . MET A 1 103 ? -24.203 20.516 15.547 1 90.19 103 MET A O 1
ATOM 822 N N . GLY A 1 104 ? -23.062 22.266 15.188 1 93.06 104 GLY A N 1
ATOM 823 C CA . GLY A 1 104 ? -22.406 21.641 14.062 1 93.06 104 GLY A CA 1
ATOM 824 C C . GLY A 1 104 ? -21.516 20.469 14.469 1 93.06 104 GLY A C 1
ATOM 825 O O . GLY A 1 104 ? -21.484 19.453 13.773 1 93.06 104 GLY A O 1
ATOM 826 N N . CYS A 1 105 ? -20.922 20.641 15.523 1 93.31 105 CYS A N 1
ATOM 827 C CA . CYS A 1 105 ? -20.078 19.562 16.047 1 93.31 105 CYS A CA 1
ATOM 828 C C . CYS A 1 105 ? -20.922 18.344 16.406 1 93.31 105 CYS A C 1
ATOM 830 O O . CYS A 1 105 ? -20.484 17.203 16.219 1 93.31 105 CYS A O 1
ATOM 832 N N . PHE A 1 106 ? -22.109 18.609 16.875 1 93.31 106 PHE A N 1
ATOM 833 C CA . PHE A 1 106 ? -23 17.516 17.234 1 93.31 106 PHE A CA 1
ATOM 834 C C . PHE A 1 106 ? -23.422 16.734 15.984 1 93.31 106 PHE A C 1
ATOM 836 O O . PHE A 1 106 ? -23.438 15.508 15.977 1 93.31 106 PHE A O 1
ATOM 843 N N . ALA A 1 107 ? -23.688 17.438 15.039 1 95.12 107 ALA A N 1
ATOM 844 C CA . ALA A 1 107 ? -24.062 16.828 13.773 1 95.12 107 ALA A CA 1
ATOM 845 C C . ALA A 1 107 ? -22.891 16.062 13.164 1 95.12 107 ALA A C 1
ATOM 847 O O . ALA A 1 107 ? -23.062 15 12.57 1 95.12 107 ALA A O 1
ATOM 848 N N . PHE A 1 108 ? -21.859 16.594 13.242 1 96.62 108 PHE A N 1
ATOM 849 C CA . PHE A 1 108 ? -20.656 15.953 12.711 1 96.62 108 PHE A CA 1
ATOM 850 C C . PHE A 1 108 ? -20.375 14.641 13.438 1 96.62 108 PHE A C 1
ATOM 852 O O . PHE A 1 108 ? -19.953 13.664 12.82 1 96.62 108 PHE A O 1
ATOM 859 N N . ASN A 1 109 ? -20.578 14.609 14.711 1 96.44 109 ASN A N 1
ATOM 860 C CA . ASN A 1 109 ? -20.375 13.367 15.453 1 96.44 109 ASN A CA 1
ATOM 861 C C . ASN A 1 109 ? -21.344 12.273 14.992 1 96.44 109 ASN A C 1
ATOM 863 O O . ASN A 1 109 ? -20.969 11.094 14.961 1 96.44 109 ASN A O 1
ATOM 867 N N . ILE A 1 110 ? -22.516 12.633 14.57 1 96.56 110 ILE A N 1
ATOM 868 C CA . ILE A 1 110 ? -23.484 11.68 14.039 1 96.56 110 ILE A CA 1
ATOM 869 C C . ILE A 1 110 ? -22.984 11.148 12.695 1 96.56 110 ILE A C 1
ATOM 871 O O . ILE A 1 110 ? -23.078 9.953 12.422 1 96.56 110 ILE A O 1
ATOM 875 N N . LEU A 1 111 ? -22.484 11.977 11.914 1 96.5 111 LEU A N 1
ATOM 876 C CA . LEU A 1 111 ? -21.938 11.578 10.625 1 96.5 111 LEU A CA 1
ATOM 877 C C . LEU A 1 111 ? -20.766 10.633 10.797 1 96.5 111 LEU A C 1
ATOM 879 O O . LEU A 1 111 ? -20.609 9.672 10.047 1 96.5 111 LEU A O 1
ATOM 883 N N . LEU A 1 112 ? -20 10.93 11.805 1 97.25 112 LEU A N 1
ATOM 884 C CA . LEU A 1 112 ? -18.859 10.055 12.094 1 97.25 112 LEU A CA 1
ATOM 885 C C . LEU A 1 112 ? -19.344 8.664 12.484 1 97.25 112 LEU A C 1
ATOM 887 O O . LEU A 1 112 ? -18.766 7.66 12.07 1 97.25 112 LEU A O 1
ATOM 891 N N . PHE A 1 113 ? -20.391 8.609 13.148 1 96.62 113 PHE A N 1
ATOM 892 C CA . PHE A 1 113 ? -20.922 7.332 13.594 1 96.62 113 PHE A CA 1
ATOM 893 C C . PHE A 1 113 ? -21.469 6.535 12.414 1 96.62 113 PHE A C 1
ATOM 895 O O . PHE A 1 113 ? -21.234 5.332 12.312 1 96.62 113 PHE A O 1
ATOM 902 N N . PHE A 1 114 ? -22.109 7.188 11.547 1 96.38 114 PHE A N 1
ATOM 903 C CA . PHE A 1 114 ? -22.641 6.539 10.352 1 96.38 114 PHE A CA 1
ATOM 904 C C . PHE A 1 114 ? -21.516 6.016 9.477 1 96.38 114 PHE A C 1
ATOM 906 O O . PHE A 1 114 ? -21.609 4.918 8.922 1 96.38 114 PHE A O 1
ATOM 913 N N . THR A 1 115 ? -20.625 6.707 9.352 1 95.88 115 THR A N 1
ATOM 914 C CA . THR A 1 115 ? -19.469 6.297 8.539 1 95.88 115 THR A CA 1
ATOM 915 C C . THR A 1 115 ? -18.797 5.074 9.148 1 95.88 115 THR A C 1
ATOM 917 O O . THR A 1 115 ? -18.406 4.156 8.422 1 95.88 115 THR A O 1
ATOM 920 N N . ALA A 1 116 ? -18.609 5.055 10.453 1 96.25 116 ALA A N 1
ATOM 921 C CA . ALA A 1 116 ? -18.016 3.902 11.125 1 96.25 116 ALA A CA 1
ATOM 922 C C . ALA A 1 116 ? -18.859 2.646 10.898 1 96.25 116 ALA A C 1
ATOM 924 O O . ALA A 1 116 ? -18.312 1.576 10.609 1 96.25 116 ALA A O 1
ATOM 925 N N . LEU A 1 117 ? -20.156 2.809 10.93 1 95.81 117 LEU A N 1
ATOM 926 C CA . LEU A 1 117 ? -21.047 1.678 10.719 1 95.81 117 LEU A CA 1
ATOM 927 C C . LEU A 1 117 ? -20.922 1.149 9.289 1 95.81 117 LEU A C 1
ATOM 929 O O . LEU A 1 117 ? -20.938 -0.064 9.07 1 95.81 117 LEU A O 1
ATOM 933 N N . LEU A 1 118 ? -20.844 2.01 8.398 1 94.38 118 LEU A N 1
ATOM 934 C CA . LEU A 1 118 ? -20.719 1.616 7 1 94.38 118 LEU A CA 1
ATOM 935 C C . LEU A 1 118 ? -19.391 0.896 6.762 1 94.38 118 LEU A C 1
ATOM 937 O O . LEU A 1 118 ? -19.312 -0.006 5.926 1 94.38 118 LEU A O 1
ATOM 941 N N . CYS A 1 119 ? -18.391 1.21 7.477 1 93.56 119 CYS A N 1
ATOM 942 C CA . CYS A 1 119 ? -17.109 0.519 7.367 1 93.56 119 CYS A CA 1
ATOM 943 C C . CYS A 1 119 ? -17.234 -0.94 7.789 1 93.56 119 CYS A C 1
ATOM 945 O O . CYS A 1 119 ? -16.719 -1.833 7.117 1 93.56 119 CYS A O 1
ATOM 947 N N . PHE A 1 120 ? -18 -1.187 8.758 1 93 120 PHE A N 1
ATOM 948 C CA . PHE A 1 120 ? -18.172 -2.549 9.25 1 93 120 PHE A CA 1
ATOM 949 C C . PHE A 1 120 ? -19.078 -3.348 8.336 1 93 120 PHE A C 1
ATOM 951 O O . PHE A 1 120 ? -18.906 -4.559 8.18 1 93 120 PHE A O 1
ATOM 958 N N . CYS A 1 121 ? -19.938 -2.756 7.617 1 90.88 121 CYS A N 1
ATOM 959 C CA . CYS A 1 121 ? -20.938 -3.438 6.797 1 90.88 121 CYS A CA 1
ATOM 960 C C . CYS A 1 121 ? -20.422 -3.66 5.379 1 90.88 121 CYS A C 1
ATOM 962 O O . CYS A 1 121 ? -20.953 -4.484 4.641 1 90.88 121 CYS A O 1
ATOM 964 N N . MET A 1 122 ? -19.516 -3.025 5.066 1 90 122 MET A N 1
ATOM 965 C CA . MET A 1 122 ? -19.016 -3.105 3.699 1 90 122 MET A CA 1
ATOM 966 C C . MET A 1 122 ? -18.438 -4.488 3.408 1 90 122 MET A C 1
ATOM 968 O O . MET A 1 122 ? -18.375 -4.906 2.252 1 90 122 MET A O 1
ATOM 972 N N . GLN A 1 123 ? -18.094 -5.184 4.316 1 87.94 123 GLN A N 1
ATOM 973 C CA . GLN A 1 123 ? -17.547 -6.523 4.137 1 87.94 123 GLN A CA 1
ATOM 974 C C . GLN A 1 123 ? -18.547 -7.438 3.443 1 87.94 123 GLN A C 1
ATOM 976 O O . GLN A 1 123 ? -18.156 -8.305 2.65 1 87.94 123 GLN A O 1
ATOM 981 N N . PHE A 1 124 ? -19.797 -7.234 3.738 1 87.81 124 PHE A N 1
ATOM 982 C CA . PHE A 1 124 ? -20.828 -8.07 3.137 1 87.81 124 PHE A CA 1
ATOM 983 C C . PHE A 1 124 ? -20.969 -7.773 1.648 1 87.81 124 PHE A C 1
ATOM 985 O O . PHE A 1 124 ? -21.047 -8.695 0.832 1 87.81 124 PHE A O 1
ATOM 992 N N . GLN A 1 125 ? -21.016 -6.594 1.312 1 87.81 125 GLN A N 1
ATOM 993 C CA . GLN A 1 125 ? -21.094 -6.223 -0.098 1 87.81 125 GLN A CA 1
ATOM 994 C C . GLN A 1 125 ? -19.859 -6.668 -0.857 1 87.81 125 GLN A C 1
ATOM 996 O O . GLN A 1 125 ? -19.938 -7.109 -2.006 1 87.81 125 GLN A O 1
ATOM 1001 N N . LEU A 1 126 ? -18.734 -6.547 -0.195 1 89.88 126 LEU A N 1
ATOM 1002 C CA . LEU A 1 126 ? -17.469 -6.957 -0.801 1 89.88 126 LEU A CA 1
ATOM 1003 C C . LEU A 1 126 ? -17.453 -8.461 -1.062 1 89.88 126 LEU A C 1
ATOM 1005 O O . LEU A 1 126 ? -16.969 -8.906 -2.102 1 89.88 126 LEU A O 1
ATOM 1009 N N . TYR A 1 127 ? -18.031 -9.234 -0.213 1 92.25 127 TYR A N 1
ATOM 1010 C CA . TYR A 1 127 ? -18.094 -10.68 -0.346 1 92.25 127 TYR A CA 1
ATOM 1011 C C . TYR A 1 127 ? -18.844 -11.086 -1.613 1 92.25 127 TYR A C 1
ATOM 1013 O O . TYR A 1 127 ? -18.375 -11.922 -2.385 1 92.25 127 TYR A O 1
ATOM 1021 N N . PHE A 1 128 ? -19.938 -10.477 -1.894 1 91.12 128 PHE A N 1
ATOM 1022 C CA . PHE A 1 128 ? -20.766 -10.82 -3.047 1 91.12 128 PHE A CA 1
ATOM 1023 C C . PHE A 1 128 ? -20.125 -10.305 -4.336 1 91.12 128 PHE A C 1
ATOM 1025 O O . PHE A 1 128 ? -20.156 -10.984 -5.363 1 91.12 128 PHE A O 1
ATOM 1032 N N . ALA A 1 129 ? -19.609 -9.195 -4.246 1 90.81 129 ALA A N 1
ATOM 1033 C CA . ALA A 1 129 ? -18.938 -8.641 -5.422 1 90.81 129 ALA A CA 1
ATOM 1034 C C . ALA A 1 129 ? -17.719 -9.484 -5.812 1 90.81 129 ALA A C 1
ATOM 1036 O O . ALA A 1 129 ? -17.5 -9.742 -6.996 1 90.81 129 ALA A O 1
ATOM 1037 N N . LEU A 1 130 ? -16.984 -9.953 -4.832 1 93.25 130 LEU A N 1
ATOM 1038 C CA . LEU A 1 130 ? -15.805 -10.781 -5.09 1 93.25 130 LEU A CA 1
ATOM 1039 C C . LEU A 1 130 ? -16.203 -12.156 -5.605 1 93.25 130 LEU A C 1
ATOM 1041 O O . LEU A 1 130 ? -15.562 -12.711 -6.496 1 93.25 130 LEU A O 1
ATOM 1045 N N . ALA A 1 131 ? -17.281 -12.672 -5.055 1 94 131 ALA A N 1
ATOM 1046 C CA . ALA A 1 131 ? -17.766 -13.977 -5.504 1 94 131 ALA A CA 1
ATOM 1047 C C . ALA A 1 131 ? -18.109 -13.953 -6.992 1 94 131 ALA A C 1
ATOM 1049 O O . ALA A 1 131 ? -17.672 -14.836 -7.746 1 94 131 ALA A O 1
ATOM 1050 N N . GLU A 1 132 ? -18.797 -13 -7.348 1 92.81 132 GLU A N 1
ATOM 1051 C CA . GLU A 1 132 ? -19.219 -12.875 -8.742 1 92.81 132 GLU A CA 1
ATOM 1052 C C . GLU A 1 132 ? -18.031 -12.523 -9.633 1 92.81 132 GLU A C 1
ATOM 1054 O O . GLU A 1 132 ? -17.875 -13.086 -10.719 1 92.81 132 GLU A O 1
ATOM 1059 N N . GLY A 1 133 ? -17.266 -11.641 -9.25 1 92.94 133 GLY A N 1
ATOM 1060 C CA . GLY A 1 133 ? -16.109 -11.219 -10.023 1 92.94 133 GLY A CA 1
ATOM 1061 C C . GLY A 1 133 ? -15.102 -12.336 -10.242 1 92.94 133 GLY A C 1
ATOM 1062 O O . GLY A 1 133 ? -14.594 -12.508 -11.352 1 92.94 133 GLY A O 1
ATOM 1063 N N . LEU A 1 134 ? -14.789 -13.078 -9.203 1 95 134 LEU A N 1
ATOM 1064 C CA . LEU A 1 134 ? -13.836 -14.18 -9.305 1 95 134 LEU A CA 1
ATOM 1065 C C . LEU A 1 134 ? -14.398 -15.297 -10.18 1 95 134 LEU A C 1
ATOM 1067 O O . LEU A 1 134 ? -13.648 -15.922 -10.938 1 95 134 LEU A O 1
ATOM 1071 N N . LYS A 1 135 ? -15.68 -15.531 -10.031 1 94.56 135 LYS A N 1
ATOM 1072 C CA . LYS A 1 135 ? -16.312 -16.516 -10.898 1 94.56 135 LYS A CA 1
ATOM 1073 C C . LYS A 1 135 ? -16.156 -16.141 -12.367 1 94.56 135 LYS A C 1
ATOM 1075 O O . LYS A 1 135 ? -15.789 -16.984 -13.195 1 94.56 135 LYS A O 1
ATOM 1080 N N . ASN A 1 136 ? -16.422 -14.938 -12.672 1 91.94 136 ASN A N 1
ATOM 1081 C CA . ASN A 1 136 ? -16.25 -14.445 -14.039 1 91.94 136 ASN A CA 1
ATOM 1082 C C . ASN A 1 136 ? -14.789 -14.445 -14.469 1 91.94 136 ASN A C 1
ATOM 1084 O O . ASN A 1 136 ? -14.477 -14.727 -15.625 1 91.94 136 ASN A O 1
ATOM 1088 N N . GLY A 1 137 ? -13.961 -14.07 -13.547 1 92.81 137 GLY A N 1
ATOM 1089 C CA . GLY A 1 137 ? -12.539 -14.094 -13.852 1 92.81 137 GLY A CA 1
ATOM 1090 C C . GLY A 1 137 ? -12.031 -15.461 -14.258 1 92.81 137 GLY A C 1
ATOM 1091 O O . GLY A 1 137 ? -11.258 -15.586 -15.203 1 92.81 137 GLY A O 1
ATOM 1092 N N . ILE A 1 138 ? -12.469 -16.469 -13.602 1 95 138 ILE A N 1
ATOM 1093 C CA . ILE A 1 138 ? -12.07 -17.844 -13.906 1 95 138 ILE A CA 1
ATOM 1094 C C . ILE A 1 138 ? -12.68 -18.281 -15.242 1 95 138 ILE A C 1
ATOM 1096 O O . ILE A 1 138 ? -12.016 -18.922 -16.047 1 95 138 ILE A O 1
ATOM 1100 N N . LYS A 1 139 ? -13.922 -17.844 -15.445 1 92.12 139 LYS A N 1
ATOM 1101 C CA . LYS A 1 139 ? -14.633 -18.203 -16.672 1 92.12 139 LYS A CA 1
ATOM 1102 C C . LYS A 1 139 ? -13.961 -17.578 -17.891 1 92.12 139 LYS A C 1
ATOM 1104 O O . LYS A 1 139 ? -13.828 -18.234 -18.938 1 92.12 139 LYS A O 1
ATOM 1109 N N . PHE A 1 140 ? -13.492 -16.406 -17.766 1 90.88 140 PHE A N 1
ATOM 1110 C CA . PHE A 1 140 ? -12.953 -15.672 -18.906 1 90.88 140 PHE A CA 1
ATOM 1111 C C . PHE A 1 140 ? -11.43 -15.664 -18.875 1 90.88 140 PHE A C 1
ATOM 1113 O O . PHE A 1 140 ? -10.797 -14.844 -19.547 1 90.88 140 PHE A O 1
ATOM 1120 N N . TYR A 1 141 ? -10.852 -16.5 -18.109 1 93.44 141 TYR A N 1
ATOM 1121 C CA . TYR A 1 141 ? -9.406 -16.625 -17.984 1 93.44 141 TYR A CA 1
ATOM 1122 C C . TYR A 1 141 ? -8.758 -16.891 -19.328 1 93.44 141 TYR A C 1
ATOM 1124 O O . TYR A 1 141 ? -7.676 -16.375 -19.625 1 93.44 141 TYR A O 1
ATOM 1132 N N . LYS A 1 142 ? -9.461 -17.656 -20.266 1 91.88 142 LYS A N 1
ATOM 1133 C CA . LYS A 1 142 ? -8.922 -18.109 -21.562 1 91.88 142 LYS A CA 1
ATOM 1134 C C . LYS A 1 142 ? -9.086 -17.016 -22.625 1 91.88 142 LYS A C 1
ATOM 1136 O O . LYS A 1 142 ? -8.492 -17.109 -23.703 1 91.88 142 LYS A O 1
ATOM 1141 N N . ASP A 1 143 ? -9.93 -16.047 -22.328 1 87.12 143 ASP A N 1
ATOM 1142 C CA . ASP A 1 143 ? -10.297 -15.047 -23.328 1 87.12 143 ASP A CA 1
ATOM 1143 C C . ASP A 1 143 ? -9.305 -13.883 -23.344 1 87.12 143 ASP A C 1
ATOM 1145 O O . ASP A 1 143 ? -9.703 -12.727 -23.234 1 87.12 143 ASP A O 1
ATOM 1149 N N . THR A 1 144 ? -8.031 -14.141 -23.594 1 84.94 144 THR A N 1
ATOM 1150 C CA . THR A 1 144 ? -6.992 -13.125 -23.547 1 84.94 144 THR A CA 1
ATOM 1151 C C . THR A 1 144 ? -7.012 -12.281 -24.828 1 84.94 144 THR A C 1
ATOM 1153 O O . THR A 1 144 ? -6.438 -11.195 -24.859 1 84.94 144 THR A O 1
ATOM 1156 N N . ASP A 1 145 ? -7.688 -12.703 -25.906 1 82.94 145 ASP A N 1
ATOM 1157 C CA . ASP A 1 145 ? -7.738 -11.992 -27.188 1 82.94 145 ASP A CA 1
ATOM 1158 C C . ASP A 1 145 ? -9.023 -11.172 -27.312 1 82.94 145 ASP A C 1
ATOM 1160 O O . ASP A 1 145 ? -9.219 -10.461 -28.297 1 82.94 145 ASP A O 1
ATOM 1164 N N . THR A 1 146 ? -9.828 -11.336 -26.344 1 83.44 146 THR A N 1
ATOM 1165 C CA . THR A 1 146 ? -11.086 -10.602 -26.391 1 83.44 146 THR A CA 1
ATOM 1166 C C . THR A 1 146 ? -10.914 -9.203 -25.797 1 83.44 146 THR A C 1
ATOM 1168 O O . THR A 1 146 ? -10.422 -9.055 -24.672 1 83.44 146 THR A O 1
ATOM 1171 N N . PRO A 1 147 ? -11.258 -8.234 -26.625 1 81.25 147 PRO A N 1
ATOM 1172 C CA . PRO A 1 147 ? -11.141 -6.863 -26.125 1 81.25 147 PRO A CA 1
ATOM 1173 C C . PRO A 1 147 ? -11.891 -6.652 -24.812 1 81.25 147 PRO A C 1
ATOM 1175 O O . PRO A 1 147 ? -13.031 -7.105 -24.656 1 81.25 147 PRO A O 1
ATOM 1178 N N . GLY A 1 148 ? -11.32 -6.086 -23.75 1 78.25 148 GLY A N 1
ATOM 1179 C CA . GLY A 1 148 ? -11.914 -5.844 -22.453 1 78.25 148 GLY A CA 1
ATOM 1180 C C . GLY A 1 148 ? -11.508 -6.871 -21.406 1 78.25 148 GLY A C 1
ATOM 1181 O O . GLY A 1 148 ? -11.688 -6.652 -20.203 1 78.25 148 GLY A O 1
ATOM 1182 N N . ARG A 1 149 ? -11.062 -7.992 -21.938 1 80.88 149 ARG A N 1
ATOM 1183 C CA . ARG A 1 149 ? -10.719 -9.062 -21 1 80.88 149 ARG A CA 1
ATOM 1184 C C . ARG A 1 149 ? -9.258 -9.469 -21.156 1 80.88 149 ARG A C 1
ATOM 1186 O O . ARG A 1 149 ? -8.836 -10.508 -20.625 1 80.88 149 ARG A O 1
ATOM 1193 N N . CYS A 1 150 ? -8.508 -8.672 -21.766 1 80.81 150 CYS A N 1
ATOM 1194 C CA . CYS A 1 150 ? -7.141 -9.047 -22.109 1 80.81 150 CYS A CA 1
ATOM 1195 C C . CYS A 1 150 ? -6.277 -9.133 -20.844 1 80.81 150 CYS A C 1
ATOM 1197 O O . CYS A 1 150 ? -5.355 -9.945 -20.781 1 80.81 150 CYS A O 1
ATOM 1199 N N . PHE A 1 151 ? -6.762 -8.398 -19.875 1 83.56 151 PHE A N 1
ATOM 1200 C CA . PHE A 1 151 ? -5.891 -8.328 -18.703 1 83.56 151 PHE A CA 1
ATOM 1201 C C . PHE A 1 151 ? -6.445 -9.172 -17.562 1 83.56 151 PHE A C 1
ATOM 1203 O O . PHE A 1 151 ? -5.863 -9.227 -16.484 1 83.56 151 PHE A O 1
ATOM 1210 N N . MET A 1 152 ? -7.461 -9.914 -17.891 1 88.38 152 MET A N 1
ATOM 1211 C CA . MET A 1 152 ? -8.117 -10.688 -16.844 1 88.38 152 MET A CA 1
ATOM 1212 C C . MET A 1 152 ? -7.219 -11.82 -16.359 1 88.38 152 MET A C 1
ATOM 1214 O O . MET A 1 152 ? -7.117 -12.062 -15.148 1 88.38 152 MET A O 1
ATOM 1218 N N . LYS A 1 153 ? -6.641 -12.43 -17.297 1 92.12 153 LYS A N 1
ATOM 1219 C CA . LYS A 1 153 ? -5.738 -13.523 -16.938 1 92.12 153 LYS A CA 1
ATOM 1220 C C . LYS A 1 153 ? -4.613 -13.031 -16.031 1 92.12 153 LYS A C 1
ATOM 1222 O O . LYS A 1 153 ? -4.355 -13.625 -14.977 1 92.12 153 LYS A O 1
ATOM 1227 N N . ARG A 1 154 ? -3.996 -12.008 -16.484 1 92 154 ARG A N 1
ATOM 1228 C CA . ARG A 1 154 ? -2.885 -11.445 -15.727 1 92 154 ARG A CA 1
ATOM 1229 C C . ARG A 1 154 ? -3.334 -11.023 -14.336 1 92 154 ARG A C 1
ATOM 1231 O O . ARG A 1 154 ? -2.67 -11.328 -13.344 1 92 154 ARG A O 1
ATOM 1238 N N . THR A 1 155 ? -4.438 -10.367 -14.234 1 92.5 155 THR A N 1
ATOM 1239 C CA . THR A 1 155 ? -4.941 -9.859 -12.961 1 92.5 155 THR A CA 1
ATOM 1240 C C . THR A 1 155 ? -5.297 -11.016 -12.023 1 92.5 155 THR A C 1
ATOM 1242 O O . THR A 1 155 ? -5 -10.969 -10.828 1 92.5 155 THR A O 1
ATOM 1245 N N . LEU A 1 156 ? -5.871 -11.984 -12.578 1 94.38 156 LEU A N 1
ATOM 1246 C CA . LEU A 1 156 ? -6.258 -13.133 -11.766 1 94.38 156 LEU A CA 1
ATOM 1247 C C . LEU A 1 156 ? -5.027 -13.883 -11.266 1 94.38 156 LEU A C 1
ATOM 1249 O O . LEU A 1 156 ? -4.965 -14.273 -10.102 1 94.38 156 LEU A O 1
ATOM 1253 N N . ASP A 1 157 ? -4.109 -14.078 -12.117 1 95.06 157 ASP A N 1
ATOM 1254 C CA . ASP A 1 157 ? -2.873 -14.742 -11.727 1 95.06 157 ASP A CA 1
ATOM 1255 C C . ASP A 1 157 ? -2.156 -13.969 -10.625 1 95.06 157 ASP A C 1
ATOM 1257 O O . ASP A 1 157 ? -1.727 -14.547 -9.625 1 95.06 157 ASP A O 1
ATOM 1261 N N . MET A 1 158 ? -2.043 -12.742 -10.805 1 93.94 158 MET A N 1
ATOM 1262 C CA . MET A 1 158 ? -1.375 -11.906 -9.805 1 93.94 158 MET A CA 1
ATOM 1263 C C . MET A 1 158 ? -2.139 -11.922 -8.484 1 93.94 158 MET A C 1
ATOM 1265 O O . MET A 1 158 ? -1.531 -11.906 -7.414 1 93.94 158 MET A O 1
ATOM 1269 N N . THR A 1 159 ? -3.436 -11.898 -8.547 1 95.06 159 THR A N 1
ATOM 1270 C CA . THR A 1 159 ? -4.25 -11.953 -7.344 1 95.06 159 THR A CA 1
ATOM 1271 C C . THR A 1 159 ? -4.016 -13.258 -6.59 1 95.06 159 THR A C 1
ATOM 1273 O O . THR A 1 159 ? -3.814 -13.25 -5.371 1 95.06 159 THR A O 1
ATOM 1276 N N . GLN A 1 160 ? -3.998 -14.352 -7.293 1 96.25 160 GLN A N 1
ATOM 1277 C CA . GLN A 1 160 ? -3.797 -15.656 -6.668 1 96.25 160 GLN A CA 1
ATOM 1278 C C . GLN A 1 160 ? -2.416 -15.75 -6.023 1 96.25 160 GLN A C 1
ATOM 1280 O O . GLN A 1 160 ? -2.266 -16.328 -4.945 1 96.25 160 GLN A O 1
ATOM 1285 N N . ILE A 1 161 ? -1.479 -15.164 -6.645 1 95.19 161 ILE A N 1
ATOM 1286 C CA . ILE A 1 161 ? -0.117 -15.195 -6.125 1 95.19 161 ILE A CA 1
ATOM 1287 C C . ILE A 1 161 ? -0.011 -14.297 -4.895 1 95.19 161 ILE A C 1
ATOM 1289 O O . ILE A 1 161 ? 0.505 -14.711 -3.855 1 95.19 161 ILE A O 1
ATOM 1293 N N . GLU A 1 162 ? -0.53 -13.148 -5 1 94.06 162 GLU A N 1
ATOM 1294 C CA . GLU A 1 162 ? -0.391 -12.148 -3.945 1 94.06 162 GLU A CA 1
ATOM 1295 C C . GLU A 1 162 ? -1.171 -12.555 -2.697 1 94.06 162 GLU A C 1
ATOM 1297 O O . GLU A 1 162 ? -0.706 -12.344 -1.574 1 94.06 162 GLU A O 1
ATOM 1302 N N . PHE A 1 163 ? -2.279 -13.148 -2.855 1 95.75 163 PHE A N 1
ATOM 1303 C CA . PHE A 1 163 ? -3.141 -13.445 -1.717 1 95.75 163 PHE A CA 1
ATOM 1304 C C . PHE A 1 163 ? -3.049 -14.914 -1.337 1 95.75 163 PHE A C 1
ATOM 1306 O O . PHE A 1 163 ? -3.803 -15.391 -0.484 1 95.75 163 PHE A O 1
ATOM 1313 N N . ARG A 1 164 ? -2.17 -15.68 -1.99 1 94.69 164 ARG A N 1
ATOM 1314 C CA . ARG A 1 164 ? -1.91 -17.078 -1.65 1 94.69 164 ARG A CA 1
ATOM 1315 C C . ARG A 1 164 ? -3.203 -17.875 -1.623 1 94.69 164 ARG A C 1
ATOM 1317 O O . ARG A 1 164 ? -3.518 -18.531 -0.622 1 94.69 164 ARG A O 1
ATOM 1324 N N . CYS A 1 165 ? -3.867 -17.781 -2.668 1 96.94 165 CYS A N 1
ATOM 1325 C CA . CYS A 1 165 ? -5.145 -18.469 -2.816 1 96.94 165 CYS A CA 1
ATOM 1326 C C . CYS A 1 165 ? -5.285 -19.062 -4.211 1 96.94 165 CYS A C 1
ATOM 1328 O O . CYS A 1 165 ? -4.434 -18.844 -5.074 1 96.94 165 CYS A O 1
ATOM 1330 N N . CYS A 1 166 ? -6.266 -19.906 -4.375 1 96.62 166 CYS A N 1
ATOM 1331 C CA . CYS A 1 166 ? -6.512 -20.547 -5.664 1 96.62 166 CYS A CA 1
ATOM 1332 C C . CYS A 1 166 ? -8.008 -20.734 -5.902 1 96.62 166 CYS A C 1
ATOM 1334 O O . CYS A 1 166 ? -8.688 -21.359 -5.086 1 96.62 166 CYS A O 1
ATOM 1336 N N . GLY A 1 167 ? -8.5 -20.156 -7.016 1 96.62 167 GLY A N 1
ATOM 1337 C CA . GLY A 1 167 ? -9.914 -20.297 -7.336 1 96.62 167 GLY A CA 1
ATOM 1338 C C . GLY A 1 167 ? -10.805 -19.391 -6.52 1 96.62 167 GLY A C 1
ATOM 1339 O O . GLY A 1 167 ? -10.32 -18.547 -5.766 1 96.62 167 GLY A O 1
ATOM 1340 N N . ASN A 1 168 ? -12.047 -19.578 -6.746 1 96.56 168 ASN A N 1
ATOM 1341 C CA . ASN A 1 168 ? -13.023 -18.781 -6.004 1 96.56 168 ASN A CA 1
ATOM 1342 C C . ASN A 1 168 ? -13.289 -19.375 -4.621 1 96.56 168 ASN A C 1
ATOM 1344 O O . ASN A 1 168 ? -12.945 -18.766 -3.607 1 96.56 168 ASN A O 1
ATOM 1348 N N . ASN A 1 169 ? -13.742 -20.578 -4.598 1 95.62 169 ASN A N 1
ATOM 1349 C CA . ASN A 1 169 ? -13.953 -21.297 -3.342 1 95.62 169 ASN A CA 1
ATOM 1350 C C . ASN A 1 169 ? -12.742 -22.141 -2.967 1 95.62 169 ASN A C 1
ATOM 1352 O O . ASN A 1 169 ? -12.297 -22.109 -1.817 1 95.62 169 ASN A O 1
ATOM 1356 N N . ASN A 1 170 ? -12.32 -22.828 -3.91 1 94 170 ASN A N 1
ATOM 1357 C CA . ASN A 1 170 ? -11.117 -23.656 -3.807 1 94 170 ASN A CA 1
ATOM 1358 C C . ASN A 1 170 ? -10.523 -23.953 -5.18 1 94 170 ASN A C 1
ATOM 1360 O O . ASN A 1 170 ? -11.031 -23.484 -6.199 1 94 170 ASN A O 1
ATOM 1364 N N . TYR A 1 171 ? -9.461 -24.703 -5.16 1 93.62 171 TYR A N 1
ATOM 1365 C CA . TYR A 1 171 ? -8.734 -24.969 -6.395 1 93.62 171 TYR A CA 1
ATOM 1366 C C . TYR A 1 171 ? -9.586 -25.797 -7.352 1 93.62 171 TYR A C 1
ATOM 1368 O O . TYR A 1 171 ? -9.328 -25.812 -8.562 1 93.62 171 TYR A O 1
ATOM 1376 N N . ARG A 1 172 ? -10.672 -26.438 -6.906 1 93.75 172 ARG A N 1
ATOM 1377 C CA . ARG A 1 172 ? -11.508 -27.297 -7.738 1 93.75 172 ARG A CA 1
ATOM 1378 C C . ARG A 1 172 ? -12.344 -26.484 -8.711 1 93.75 172 ARG A C 1
ATOM 1380 O O . ARG A 1 172 ? -12.898 -27.016 -9.672 1 93.75 172 ARG A O 1
ATOM 1387 N N . ASP A 1 173 ? -12.406 -25.25 -8.461 1 95.75 173 ASP A N 1
ATOM 1388 C CA . ASP A 1 173 ? -13.133 -24.359 -9.367 1 95.75 173 ASP A CA 1
ATOM 1389 C C . ASP A 1 173 ? -12.508 -24.391 -10.766 1 95.75 173 ASP A C 1
ATOM 1391 O O . ASP A 1 173 ? -13.203 -24.172 -11.766 1 95.75 173 ASP A O 1
ATOM 1395 N N . TRP A 1 174 ? -11.266 -24.688 -10.828 1 95.75 174 TRP A N 1
ATOM 1396 C CA . TRP A 1 174 ? -10.57 -24.719 -12.109 1 95.75 174 TRP A CA 1
ATOM 1397 C C . TRP A 1 174 ? -10.891 -26 -12.867 1 95.75 174 TRP A C 1
ATOM 1399 O O . TRP A 1 174 ? -10.664 -26.094 -14.078 1 95.75 174 TRP A O 1
ATOM 1409 N N . PHE A 1 175 ? -11.477 -27.016 -12.148 1 93.5 175 PHE A N 1
ATOM 1410 C CA . PHE A 1 175 ? -11.742 -28.312 -12.75 1 93.5 175 PHE A CA 1
ATOM 1411 C C . PHE A 1 175 ? -13.023 -28.266 -13.578 1 93.5 175 PHE A C 1
ATOM 1413 O O . PHE A 1 175 ? -13.219 -29.094 -14.469 1 93.5 175 PHE A O 1
ATOM 1420 N N . VAL A 1 176 ? -13.828 -27.297 -13.297 1 92.38 176 VAL A N 1
ATOM 1421 C CA . VAL A 1 176 ? -15.164 -27.297 -13.898 1 92.38 176 VAL A CA 1
ATOM 1422 C C . VAL A 1 176 ? -15.211 -26.281 -15.039 1 92.38 176 VAL A C 1
ATOM 1424 O O . VAL A 1 176 ? -16.25 -26.109 -15.672 1 92.38 176 VAL A O 1
ATOM 1427 N N . VAL A 1 177 ? -14.133 -25.672 -15.32 1 92.88 177 VAL A N 1
ATOM 1428 C CA . VAL A 1 177 ? -14.094 -24.672 -16.391 1 92.88 177 VAL A CA 1
ATOM 1429 C C . VAL A 1 177 ? -12.93 -24.969 -17.328 1 92.88 177 VAL A C 1
ATOM 1431 O O . VAL A 1 177 ? -11.914 -25.531 -16.922 1 92.88 177 VAL A O 1
ATOM 1434 N N . GLN A 1 178 ? -13.172 -24.688 -18.656 1 92.69 178 GLN A N 1
ATOM 1435 C CA . GLN A 1 178 ? -12.07 -24.734 -19.594 1 92.69 178 GLN A CA 1
ATOM 1436 C C . GLN A 1 178 ? -11.258 -23.453 -19.562 1 92.69 178 GLN A C 1
ATOM 1438 O O . GLN A 1 178 ? -11.711 -22.406 -20.031 1 92.69 178 GLN A O 1
ATOM 1443 N N . TRP A 1 179 ? -10.094 -23.531 -18.984 1 92.5 179 TRP A N 1
ATOM 1444 C CA . TRP A 1 179 ? -9.305 -22.312 -18.828 1 92.5 179 TRP A CA 1
ATOM 1445 C C . TRP A 1 179 ? -8.172 -22.266 -19.844 1 92.5 179 TRP A C 1
ATOM 1447 O O . TRP A 1 179 ? -7.383 -21.312 -19.859 1 92.5 179 TRP A O 1
ATOM 1457 N N . ILE A 1 180 ? -8.055 -23.297 -20.766 1 90.81 180 ILE A N 1
ATOM 1458 C CA . ILE A 1 180 ? -7.137 -23.266 -21.906 1 90.81 180 ILE A CA 1
ATOM 1459 C C . ILE A 1 180 ? -7.906 -22.953 -23.188 1 90.81 180 ILE A C 1
ATOM 1461 O O . ILE A 1 180 ? -8.875 -23.656 -23.516 1 90.81 180 ILE A O 1
ATOM 1465 N N . SER A 1 181 ? -7.508 -21.938 -23.875 1 90.06 181 SER A N 1
ATOM 1466 C CA . SER A 1 181 ? -8.172 -21.547 -25.109 1 90.06 181 SER A CA 1
ATOM 1467 C C . SER A 1 181 ? -7.988 -22.609 -26.188 1 90.06 181 SER A C 1
ATOM 1469 O O . SER A 1 181 ? -6.957 -23.281 -26.25 1 90.06 181 SER A O 1
ATOM 1471 N N . ASN A 1 182 ? -8.938 -22.703 -27.109 1 87.94 182 ASN A N 1
ATOM 1472 C CA . ASN A 1 182 ? -8.906 -23.672 -28.203 1 87.94 182 ASN A CA 1
ATOM 1473 C C . ASN A 1 182 ? -7.719 -23.422 -29.125 1 87.94 182 ASN A C 1
ATOM 1475 O O . ASN A 1 182 ? -7.238 -24.359 -29.781 1 87.94 182 ASN A O 1
ATOM 1479 N N . ARG A 1 183 ? -7.238 -22.266 -29.094 1 87.75 183 ARG A N 1
ATOM 1480 C CA . ARG A 1 183 ? -6.125 -21.922 -29.969 1 87.75 183 ARG A CA 1
ATOM 1481 C C . ARG A 1 183 ? -4.852 -22.656 -29.547 1 87.75 183 ARG A C 1
ATOM 1483 O O . ARG A 1 183 ? -3.924 -22.812 -30.344 1 87.75 183 ARG A O 1
ATOM 1490 N N . TYR A 1 184 ? -4.836 -23.188 -28.297 1 88.69 184 TYR A N 1
ATOM 1491 C CA . TYR A 1 184 ? -3.625 -23.828 -27.781 1 88.69 184 TYR A CA 1
ATOM 1492 C C . TYR A 1 184 ? -3.832 -25.328 -27.609 1 88.69 184 TYR A C 1
ATOM 1494 O O . TYR A 1 184 ? -3 -26 -27 1 88.69 184 TYR A O 1
ATOM 1502 N N . LEU A 1 185 ? -4.91 -25.781 -28.125 1 88.38 185 LEU A N 1
ATOM 1503 C CA . LEU A 1 185 ? -5.215 -27.203 -28.078 1 88.38 185 LEU A CA 1
ATOM 1504 C C . LEU A 1 185 ? -5.02 -27.859 -29.438 1 88.38 185 LEU A C 1
ATOM 1506 O O . LEU A 1 185 ? -5.426 -27.312 -30.453 1 88.38 185 LEU A O 1
ATOM 1510 N N . ASP A 1 186 ? -4.312 -28.938 -29.375 1 88.25 186 ASP A N 1
ATOM 1511 C CA . ASP A 1 186 ? -4.125 -29.703 -30.609 1 88.25 186 ASP A CA 1
ATOM 1512 C C . ASP A 1 186 ? -5.27 -30.688 -30.812 1 88.25 186 ASP A C 1
ATOM 1514 O O . ASP A 1 186 ? -5.262 -31.781 -30.25 1 88.25 186 ASP A O 1
ATOM 1518 N N . PHE A 1 187 ? -6.09 -30.391 -31.766 1 86.25 187 PHE A N 1
ATOM 1519 C CA . PHE A 1 187 ? -7.266 -31.219 -32 1 86.25 187 PHE A CA 1
ATOM 1520 C C . PHE A 1 187 ? -6.91 -32.438 -32.875 1 86.25 187 PHE A C 1
ATOM 1522 O O . PHE A 1 187 ? -7.742 -33.312 -33.062 1 86.25 187 PHE A O 1
ATOM 1529 N N . SER A 1 188 ? -5.609 -32.5 -33.281 1 85.81 188 SER A N 1
ATOM 1530 C CA . SER A 1 188 ? -5.16 -33.688 -34 1 85.81 188 SER A CA 1
ATOM 1531 C C . SER A 1 188 ? -4.719 -34.781 -33.031 1 85.81 188 SER A C 1
ATOM 1533 O O . SER A 1 188 ? -4.613 -35.938 -33.438 1 85.81 188 SER A O 1
ATOM 1535 N N . ASN A 1 189 ? -4.52 -34.375 -31.781 1 87.62 189 ASN A N 1
ATOM 1536 C CA . ASN A 1 189 ? -4.152 -35.344 -30.734 1 87.62 189 ASN A CA 1
ATOM 1537 C C . ASN A 1 189 ? -5.371 -36.094 -30.219 1 87.62 189 ASN A C 1
ATOM 1539 O O . ASN A 1 189 ? -6.371 -35.5 -29.844 1 87.62 189 ASN A O 1
ATOM 1543 N N . ASP A 1 190 ? -5.273 -37.344 -30.109 1 87.25 190 ASP A N 1
ATOM 1544 C CA . ASP A 1 190 ? -6.387 -38.188 -29.719 1 87.25 190 ASP A CA 1
ATOM 1545 C C . ASP A 1 190 ? -6.793 -37.969 -28.266 1 87.25 190 ASP A C 1
ATOM 1547 O O . ASP A 1 190 ? -7.98 -38 -27.938 1 87.25 190 ASP A O 1
ATOM 1551 N N . GLU A 1 191 ? -5.785 -37.656 -27.531 1 84.38 191 GLU A N 1
ATOM 1552 C CA . GLU A 1 191 ? -6.098 -37.469 -26.109 1 84.38 191 GLU A CA 1
ATOM 1553 C C . GLU A 1 191 ? -6.953 -36.219 -25.922 1 84.38 191 GLU A C 1
ATOM 1555 O O . GLU A 1 191 ? -7.891 -36.219 -25.125 1 84.38 191 GLU A O 1
ATOM 1560 N N . VAL A 1 192 ? -6.652 -35.25 -26.625 1 87.38 192 VAL A N 1
ATOM 1561 C CA . VAL A 1 192 ? -7.391 -33.969 -26.531 1 87.38 192 VAL A CA 1
ATOM 1562 C C . VAL A 1 192 ? -8.805 -34.156 -27.062 1 87.38 192 VAL A C 1
ATOM 1564 O O . VAL A 1 192 ? -9.773 -33.719 -26.453 1 87.38 192 VAL A O 1
ATOM 1567 N N . LYS A 1 193 ? -8.977 -34.844 -28.188 1 87.06 193 LYS A N 1
ATOM 1568 C CA . LYS A 1 193 ? -10.273 -35.094 -28.797 1 87.06 193 LYS A CA 1
ATOM 1569 C C . LYS A 1 193 ? -11.172 -35.906 -27.875 1 87.06 193 LYS A C 1
ATOM 1571 O O . LYS A 1 193 ? -12.352 -35.625 -27.703 1 87.06 193 LYS A O 1
ATOM 1576 N N . ASP A 1 194 ? -10.523 -36.906 -27.344 1 87.56 194 ASP A N 1
ATOM 1577 C CA . ASP A 1 194 ? -11.289 -37.781 -26.453 1 87.56 194 ASP A CA 1
ATOM 1578 C C . ASP A 1 194 ? -11.805 -37.031 -25.234 1 87.56 194 ASP A C 1
ATOM 1580 O O . ASP A 1 194 ? -12.945 -37.219 -24.812 1 87.56 194 ASP A O 1
ATOM 1584 N N . ARG A 1 195 ? -11 -36.188 -24.766 1 86.62 195 ARG A N 1
ATOM 1585 C CA . ARG A 1 195 ? -11.375 -35.438 -23.578 1 86.62 195 ARG A CA 1
ATOM 1586 C C . ARG A 1 195 ? -12.477 -34.438 -23.891 1 86.62 195 ARG A C 1
ATOM 1588 O O . ARG A 1 195 ? -13.383 -34.25 -23.078 1 86.62 195 ARG A O 1
ATOM 1595 N N . VAL A 1 196 ? -12.398 -33.812 -25 1 87.06 196 VAL A N 1
ATOM 1596 C CA . VAL A 1 196 ? -13.406 -32.812 -25.406 1 87.06 196 VAL A CA 1
ATOM 1597 C C . VAL A 1 196 ? -14.727 -33.531 -25.703 1 87.06 196 VAL A C 1
ATOM 1599 O O . VAL A 1 196 ? -15.797 -33.031 -25.344 1 87.06 196 VAL A O 1
ATOM 1602 N N . LEU A 1 197 ? -14.664 -34.688 -26.281 1 84.44 197 LEU A N 1
ATOM 1603 C CA . LEU A 1 197 ? -15.859 -35.406 -26.672 1 84.44 197 LEU A CA 1
ATOM 1604 C C . LEU A 1 197 ? -16.5 -36.094 -25.469 1 84.44 197 LEU A C 1
ATOM 1606 O O . LEU A 1 197 ? -17.719 -36.312 -25.453 1 84.44 197 LEU A O 1
ATOM 1610 N N . SER A 1 198 ? -15.609 -36.438 -24.5 1 82.75 198 SER A N 1
ATOM 1611 C CA . SER A 1 198 ? -16.125 -37.125 -23.328 1 82.75 198 SER A CA 1
ATOM 1612 C C . SER A 1 198 ? -16.875 -36.188 -22.406 1 82.75 198 SER A C 1
ATOM 1614 O O . SER A 1 198 ? -17.672 -36.594 -21.578 1 82.75 198 SER A O 1
ATOM 1616 N N . ASN A 1 199 ? -16.547 -35 -22.531 1 80.94 199 ASN A N 1
ATOM 1617 C CA . ASN A 1 199 ? -17.219 -34.031 -21.688 1 80.94 199 ASN A CA 1
ATOM 1618 C C . ASN A 1 199 ? -18.531 -33.562 -22.312 1 80.94 199 ASN A C 1
ATOM 1620 O O . ASN A 1 199 ? -18.578 -33.312 -23.516 1 80.94 199 ASN A O 1
ATOM 1624 N N . VAL A 1 200 ? -19.594 -33.594 -21.641 1 71.81 200 VAL A N 1
ATOM 1625 C CA . VAL A 1 200 ? -20.953 -33.344 -22.078 1 71.81 200 VAL A CA 1
ATOM 1626 C C . VAL A 1 200 ? -21.031 -31.938 -22.719 1 71.81 200 VAL A C 1
ATOM 1628 O O . VAL A 1 200 ? -21.719 -31.75 -23.719 1 71.81 200 VAL A O 1
ATOM 1631 N N . GLU A 1 201 ? -20.297 -30.984 -22.266 1 79.88 201 GLU A N 1
ATOM 1632 C CA . GLU A 1 201 ? -20.438 -29.625 -22.781 1 79.88 201 GLU A CA 1
ATOM 1633 C C . GLU A 1 201 ? -19.406 -29.328 -23.859 1 79.88 201 GLU A C 1
ATOM 1635 O O . GLU A 1 201 ? -19.344 -28.203 -24.375 1 79.88 201 GLU A O 1
ATOM 1640 N N . GLY A 1 202 ? -18.703 -30.344 -24.25 1 82.19 202 GLY A N 1
ATOM 1641 C CA . GLY A 1 202 ? -17.703 -30.156 -25.281 1 82.19 202 GLY A CA 1
ATOM 1642 C C . GLY A 1 202 ? -16.547 -29.281 -24.844 1 82.19 202 GLY A C 1
ATOM 1643 O O . GLY A 1 202 ? -15.922 -28.609 -25.672 1 82.19 202 GLY A O 1
ATOM 1644 N N . LYS A 1 203 ? -16.516 -29.156 -23.562 1 88.5 203 LYS A N 1
ATOM 1645 C CA . LYS A 1 203 ? -15.43 -28.344 -23.016 1 88.5 203 LYS A CA 1
ATOM 1646 C C . LYS A 1 203 ? -14.219 -29.188 -22.641 1 88.5 203 LYS A C 1
ATOM 1648 O O . LYS A 1 203 ? -14.375 -30.375 -22.297 1 88.5 203 LYS A O 1
ATOM 1653 N N . PHE A 1 204 ? -13.062 -28.609 -22.922 1 91.06 204 PHE A N 1
ATOM 1654 C CA . PHE A 1 204 ? -11.82 -29.266 -22.531 1 91.06 204 PHE A CA 1
ATOM 1655 C C . PHE A 1 204 ? -11.562 -29.078 -21.031 1 91.06 204 PHE A C 1
ATOM 1657 O O . PHE A 1 204 ? -10.984 -28.062 -20.625 1 91.06 204 PHE A O 1
ATOM 1664 N N . LEU A 1 205 ? -12.016 -30.031 -20.172 1 91.12 205 LEU A N 1
ATOM 1665 C CA . LEU A 1 205 ? -11.867 -29.953 -18.719 1 91.12 205 LEU A CA 1
ATOM 1666 C C . LEU A 1 205 ? -10.734 -30.859 -18.234 1 91.12 205 LEU A C 1
ATOM 1668 O O . LEU A 1 205 ? -10.586 -31.984 -18.719 1 91.12 205 LEU A O 1
ATOM 1672 N N . MET A 1 206 ? -9.945 -30.234 -17.453 1 88.81 206 MET A N 1
ATOM 1673 C CA . MET A 1 206 ? -8.828 -30.984 -16.875 1 88.81 206 MET A CA 1
ATOM 1674 C C . MET A 1 206 ? -8.75 -30.75 -15.359 1 88.81 206 MET A C 1
ATOM 1676 O O . MET A 1 206 ? -9.234 -29.75 -14.852 1 88.81 206 MET A O 1
ATOM 1680 N N . GLU A 1 207 ? -8.164 -31.797 -14.664 1 91.12 207 GLU A N 1
ATOM 1681 C CA . GLU A 1 207 ? -7.859 -31.641 -13.242 1 91.12 207 GLU A CA 1
ATOM 1682 C C . GLU A 1 207 ? -6.516 -30.953 -13.039 1 91.12 207 GLU A C 1
ATOM 1684 O O . GLU A 1 207 ? -5.605 -31.516 -12.43 1 91.12 207 GLU A O 1
ATOM 1689 N N . SER A 1 208 ? -6.484 -29.766 -13.586 1 93.25 208 SER A N 1
ATOM 1690 C CA . SER A 1 208 ? -5.27 -28.953 -13.555 1 93.25 208 SER A CA 1
ATOM 1691 C C . SER A 1 208 ? -5.57 -27.531 -13.133 1 93.25 208 SER A C 1
ATOM 1693 O O . SER A 1 208 ? -6.715 -27.078 -13.219 1 93.25 208 SER A O 1
ATOM 1695 N N . VAL A 1 209 ? -4.59 -26.938 -12.586 1 95 209 VAL A N 1
ATOM 1696 C CA . VAL A 1 209 ? -4.711 -25.562 -12.141 1 95 209 VAL A CA 1
ATOM 1697 C C . VAL A 1 209 ? -3.615 -24.719 -12.781 1 95 209 VAL A C 1
ATOM 1699 O O . VAL A 1 209 ? -2.596 -25.234 -13.234 1 95 209 VAL A O 1
ATOM 1702 N N . PRO A 1 210 ? -3.914 -23.406 -12.961 1 95.38 210 PRO A N 1
ATOM 1703 C CA . PRO A 1 210 ? -2.857 -22.516 -13.461 1 95.38 210 PRO A CA 1
ATOM 1704 C C . PRO A 1 210 ? -1.672 -22.422 -12.508 1 95.38 210 PRO A C 1
ATOM 1706 O O . PRO A 1 210 ? -1.781 -22.797 -11.336 1 95.38 210 PRO A O 1
ATOM 1709 N N . PHE A 1 211 ? -0.536 -21.906 -13 1 95.62 211 PHE A N 1
ATOM 1710 C CA . PHE A 1 211 ? 0.706 -21.844 -12.242 1 95.62 211 PHE A CA 1
ATOM 1711 C C . PHE A 1 211 ? 0.548 -20.922 -11.031 1 95.62 211 PHE A C 1
ATOM 1713 O O . PHE A 1 211 ? 1.271 -21.062 -10.047 1 95.62 211 PHE A O 1
ATOM 1720 N N . SER A 1 212 ? -0.4 -19.984 -11.078 1 95.94 212 SER A N 1
ATOM 1721 C CA . SER A 1 212 ? -0.583 -19 -10.031 1 95.94 212 SER A CA 1
ATOM 1722 C C . SER A 1 212 ? -1.127 -19.625 -8.758 1 95.94 212 SER A C 1
ATOM 1724 O O . SER A 1 212 ? -1.116 -19 -7.691 1 95.94 212 SER A O 1
ATOM 1726 N N . CYS A 1 213 ? -1.544 -20.891 -8.805 1 96.12 213 CYS A N 1
ATOM 1727 C CA . CYS A 1 213 ? -2.092 -21.594 -7.656 1 96.12 213 CYS A CA 1
ATOM 1728 C C . CYS A 1 213 ? -0.983 -22.266 -6.848 1 96.12 213 CYS A C 1
ATOM 1730 O O . CYS A 1 213 ? -1.221 -22.75 -5.738 1 96.12 213 CYS A O 1
ATOM 1732 N N . CYS A 1 214 ? 0.211 -22.25 -7.348 1 95.5 214 CYS A N 1
ATOM 1733 C CA . CYS A 1 214 ? 1.318 -22.969 -6.734 1 95.5 214 CYS A CA 1
ATOM 1734 C C . CYS A 1 214 ? 1.748 -22.297 -5.434 1 95.5 214 CYS A C 1
ATOM 1736 O O . CYS A 1 214 ? 1.82 -21.078 -5.355 1 95.5 214 CYS A O 1
ATOM 1738 N N . ASN A 1 215 ? 1.988 -23.141 -4.457 1 93.31 215 ASN A N 1
ATOM 1739 C CA . ASN A 1 215 ? 2.504 -22.688 -3.168 1 93.31 215 ASN A CA 1
ATOM 1740 C C . ASN A 1 215 ? 4.027 -22.719 -3.131 1 93.31 215 ASN A C 1
ATOM 1742 O O . ASN A 1 215 ? 4.629 -23.797 -3.102 1 93.31 215 ASN A O 1
ATOM 1746 N N . PRO A 1 216 ? 4.672 -21.609 -3.096 1 92.12 216 PRO A N 1
ATOM 1747 C CA . PRO A 1 216 ? 6.137 -21.594 -3.07 1 92.12 216 PRO A CA 1
ATOM 1748 C C . PRO A 1 216 ? 6.711 -22.188 -1.783 1 92.12 216 PRO A C 1
ATOM 1750 O O . PRO A 1 216 ? 7.891 -22.547 -1.735 1 92.12 216 PRO A O 1
ATOM 1753 N N . GLY A 1 217 ? 5.934 -22.344 -0.753 1 88.25 217 GLY A N 1
ATOM 1754 C CA . GLY A 1 217 ? 6.391 -22.891 0.519 1 88.25 217 GLY A CA 1
ATOM 1755 C C . GLY A 1 217 ? 6.438 -24.406 0.544 1 88.25 217 GLY A C 1
ATOM 1756 O O . GLY A 1 217 ? 6.957 -25 1.492 1 88.25 217 GLY A O 1
ATOM 1757 N N . SER A 1 218 ? 5.922 -24.969 -0.522 1 89.06 218 SER A N 1
ATOM 1758 C CA . SER A 1 218 ? 5.953 -26.422 -0.604 1 89.06 218 SER A CA 1
ATOM 1759 C C . SER A 1 218 ? 7.359 -26.922 -0.916 1 89.06 218 SER A C 1
ATOM 1761 O O . SER A 1 218 ? 8.07 -26.328 -1.729 1 89.06 218 SER A O 1
ATOM 1763 N N . PRO A 1 219 ? 7.793 -28 -0.287 1 86.88 219 PRO A N 1
ATOM 1764 C CA . PRO A 1 219 ? 9.133 -28.531 -0.536 1 86.88 219 PRO A CA 1
ATOM 1765 C C . PRO A 1 219 ? 9.25 -29.203 -1.901 1 86.88 219 PRO A C 1
ATOM 1767 O O . PRO A 1 219 ? 10.352 -29.312 -2.449 1 86.88 219 PRO A O 1
ATOM 1770 N N . ARG A 1 220 ? 8.148 -29.672 -2.475 1 87.88 220 ARG A N 1
ATOM 1771 C CA . ARG A 1 220 ? 8.188 -30.297 -3.787 1 87.88 220 ARG A CA 1
ATOM 1772 C C . ARG A 1 220 ? 7.93 -29.297 -4.898 1 87.88 220 ARG A C 1
ATOM 1774 O O . ARG A 1 220 ? 7.281 -28.266 -4.672 1 87.88 220 ARG A O 1
ATOM 1781 N N . PRO A 1 221 ? 8.523 -29.625 -6.094 1 88.75 221 PRO A N 1
ATOM 1782 C CA . PRO A 1 221 ? 8.125 -28.781 -7.227 1 88.75 221 PRO A CA 1
ATOM 1783 C C . PRO A 1 221 ? 6.617 -28.812 -7.484 1 88.75 221 PRO A C 1
ATOM 1785 O O . PRO A 1 221 ? 5.98 -29.859 -7.309 1 88.75 221 PRO A O 1
ATOM 1788 N N . CYS A 1 222 ? 6.098 -27.766 -7.844 1 91.69 222 CYS A N 1
ATOM 1789 C CA . CYS A 1 222 ? 4.652 -27.594 -7.992 1 91.69 222 CYS A CA 1
ATOM 1790 C C . CYS A 1 222 ? 4.109 -28.531 -9.07 1 91.69 222 CYS A C 1
ATOM 1792 O O . CYS A 1 222 ? 4.664 -28.594 -10.172 1 91.69 222 CYS A O 1
ATOM 1794 N N . ILE A 1 223 ? 3.184 -29.281 -8.703 1 89.88 223 ILE A N 1
ATOM 1795 C CA . ILE A 1 223 ? 2.432 -30.109 -9.633 1 89.88 223 ILE A CA 1
ATOM 1796 C C . ILE A 1 223 ? 1.128 -29.422 -10.016 1 89.88 223 ILE A C 1
ATOM 1798 O O . ILE A 1 223 ? 0.318 -29.078 -9.148 1 89.88 223 ILE A O 1
ATOM 1802 N N . GLN A 1 224 ? 0.918 -29.188 -11.266 1 91.94 224 GLN A N 1
ATOM 1803 C CA . GLN A 1 224 ? -0.245 -28.422 -11.711 1 91.94 224 GLN A CA 1
ATOM 1804 C C . GLN A 1 224 ? -1.251 -29.328 -12.422 1 91.94 224 GLN A C 1
ATOM 1806 O O . GLN A 1 224 ? -2.414 -28.953 -12.594 1 91.94 224 GLN A O 1
ATOM 1811 N N . HIS A 1 225 ? -0.748 -30.484 -12.93 1 89.94 225 HIS A N 1
ATOM 1812 C CA . HIS A 1 225 ? -1.593 -31.359 -13.727 1 89.94 225 HIS A CA 1
ATOM 1813 C C . HIS A 1 225 ? -1.921 -32.656 -12.977 1 89.94 225 HIS A C 1
ATOM 1815 O O . HIS A 1 225 ? -1.126 -33.094 -12.148 1 89.94 225 HIS A O 1
ATOM 1821 N N . GLN A 1 226 ? -3.072 -33.188 -13.227 1 88.31 226 GLN A N 1
ATOM 1822 C CA . GLN A 1 226 ? -3.521 -34.438 -12.633 1 88.31 226 GLN A CA 1
ATOM 1823 C C . GLN A 1 226 ? -3.412 -34.406 -11.109 1 88.31 226 GLN A C 1
ATOM 1825 O O . GLN A 1 226 ? -2.842 -35.312 -10.5 1 88.31 226 GLN A O 1
ATOM 1830 N N . LEU A 1 227 ? -3.994 -33.469 -10.562 1 89.25 227 LEU A N 1
ATOM 1831 C CA . LEU A 1 227 ? -3.836 -33.188 -9.141 1 89.25 227 LEU A CA 1
ATOM 1832 C C . LEU A 1 227 ? -4.496 -34.25 -8.289 1 89.25 227 LEU A C 1
ATOM 1834 O O . LEU A 1 227 ? -4.035 -34.562 -7.188 1 89.25 227 LEU A O 1
ATOM 1838 N N . THR A 1 228 ? -5.523 -34.844 -8.766 1 87.31 228 THR A N 1
ATOM 1839 C CA . THR A 1 228 ? -6.277 -35.781 -7.961 1 87.31 228 THR A CA 1
ATOM 1840 C C . THR A 1 228 ? -5.766 -37.219 -8.195 1 87.31 228 THR A C 1
ATOM 1842 O O . THR A 1 228 ? -6.211 -38.156 -7.531 1 87.31 228 THR A O 1
ATOM 1845 N N . ASN A 1 229 ? -4.824 -37.312 -9.094 1 86.81 229 ASN A N 1
ATOM 1846 C CA . ASN A 1 229 ? -4.285 -38.625 -9.398 1 86.81 229 ASN A CA 1
ATOM 1847 C C . ASN A 1 229 ? -2.986 -38.906 -8.641 1 86.81 229 ASN A C 1
ATOM 1849 O O . ASN A 1 229 ? -1.914 -38.469 -9.07 1 86.81 229 ASN A O 1
ATOM 1853 N N . ASN A 1 230 ? -3.041 -39.688 -7.684 1 85.62 230 ASN A N 1
ATOM 1854 C CA . ASN A 1 230 ? -1.884 -39.969 -6.844 1 85.62 230 ASN A CA 1
ATOM 1855 C C . ASN A 1 230 ? -0.873 -40.875 -7.562 1 85.62 230 ASN A C 1
ATOM 1857 O O . ASN A 1 230 ? 0.318 -40.844 -7.25 1 85.62 230 ASN A O 1
ATOM 1861 N N . SER A 1 231 ? -1.36 -41.656 -8.531 1 83.62 231 SER A N 1
ATOM 1862 C CA . SER A 1 231 ? -0.482 -42.594 -9.227 1 83.62 231 SER A CA 1
ATOM 1863 C C . SER A 1 231 ? 0.325 -41.875 -10.312 1 83.62 231 SER A C 1
ATOM 1865 O O . SER A 1 231 ? 1.335 -42.406 -10.781 1 83.62 231 SER A O 1
ATOM 1867 N N . ALA A 1 232 ? -0.131 -40.688 -10.617 1 82.94 232 ALA A N 1
ATOM 1868 C CA . ALA A 1 232 ? 0.529 -39.969 -11.703 1 82.94 232 ALA A CA 1
ATOM 1869 C C . ALA A 1 232 ? 1.836 -39.344 -11.227 1 82.94 232 ALA A C 1
ATOM 1871 O O . ALA A 1 232 ? 2.719 -39.062 -12.039 1 82.94 232 ALA A O 1
ATOM 1872 N N . HIS A 1 233 ? 1.939 -39.188 -9.953 1 83.81 233 HIS A N 1
ATOM 1873 C CA . HIS A 1 233 ? 3.121 -38.5 -9.422 1 83.81 233 HIS A CA 1
ATOM 1874 C C . HIS A 1 233 ? 3.775 -39.344 -8.32 1 83.81 233 HIS A C 1
ATOM 1876 O O . HIS A 1 233 ? 3.084 -39.969 -7.523 1 83.81 233 HIS A O 1
ATOM 1882 N N . TYR A 1 234 ? 5.137 -39.344 -8.414 1 86 234 TYR A N 1
ATOM 1883 C CA . TYR A 1 234 ? 5.895 -40.125 -7.445 1 86 234 TYR A CA 1
ATOM 1884 C C . TYR A 1 234 ? 5.789 -39.531 -6.051 1 86 234 TYR A C 1
ATOM 1886 O O . TYR A 1 234 ? 5.922 -38.312 -5.883 1 86 234 TYR A O 1
ATOM 1894 N N . ASP A 1 235 ? 5.484 -40.344 -4.977 1 83.75 235 ASP A N 1
ATOM 1895 C CA . ASP A 1 235 ? 5.414 -39.938 -3.578 1 83.75 235 ASP A CA 1
ATOM 1896 C C . ASP A 1 235 ? 4.457 -38.75 -3.398 1 83.75 235 ASP A C 1
ATOM 1898 O O . ASP A 1 235 ? 4.82 -37.75 -2.803 1 83.75 235 ASP A O 1
ATOM 1902 N N . TYR A 1 236 ? 3.369 -38.875 -4.074 1 85.69 236 TYR A N 1
ATOM 1903 C CA . TYR A 1 236 ? 2.365 -37.812 -4.074 1 85.69 236 TYR A CA 1
ATOM 1904 C C . TYR A 1 236 ? 1.065 -38.312 -3.443 1 85.69 236 TYR A C 1
ATOM 1906 O O . TYR A 1 236 ? 0.61 -39.406 -3.721 1 85.69 236 TYR A O 1
ATOM 1914 N N . ASP A 1 237 ? 0.655 -37.531 -2.418 1 83.12 237 ASP A N 1
ATOM 1915 C CA . ASP A 1 237 ? -0.658 -37.75 -1.818 1 83.12 237 ASP A CA 1
ATOM 1916 C C . ASP A 1 237 ? -1.519 -36.5 -1.898 1 83.12 237 ASP A C 1
ATOM 1918 O O . ASP A 1 237 ? -1.223 -35.5 -1.247 1 83.12 237 ASP A O 1
ATOM 1922 N N . HIS A 1 238 ? -2.584 -36.625 -2.701 1 79.38 238 HIS A N 1
ATOM 1923 C CA . HIS A 1 238 ? -3.424 -35.469 -2.951 1 79.38 238 HIS A CA 1
ATOM 1924 C C . HIS A 1 238 ? -4.16 -35.031 -1.687 1 79.38 238 HIS A C 1
ATOM 1926 O O . HIS A 1 238 ? -4.605 -33.906 -1.583 1 79.38 238 HIS A O 1
ATOM 1932 N N . HIS A 1 239 ? -4.207 -36.031 -0.74 1 77.25 239 HIS A N 1
ATOM 1933 C CA . HIS A 1 239 ? -4.906 -35.688 0.494 1 77.25 239 HIS A CA 1
ATOM 1934 C C . HIS A 1 239 ? -4.016 -34.844 1.418 1 77.25 239 HIS A C 1
ATOM 1936 O O . HIS A 1 239 ? -4.508 -34.188 2.324 1 77.25 239 HIS A O 1
ATOM 1942 N N . THR A 1 240 ? -2.725 -35.094 1.262 1 66.5 240 THR A N 1
ATOM 1943 C CA . THR A 1 240 ? -1.802 -34.281 2.039 1 66.5 240 THR A CA 1
ATOM 1944 C C . THR A 1 240 ? -1.445 -33 1.283 1 66.5 240 THR A C 1
ATOM 1946 O O . THR A 1 240 ? -0.437 -32.969 0.576 1 66.5 240 THR A O 1
ATOM 1949 N N . GLU A 1 241 ? -2.523 -32.312 0.885 1 59 241 GLU A N 1
ATOM 1950 C CA . GLU A 1 241 ? -2.578 -31.188 -0.066 1 59 241 GLU A CA 1
ATOM 1951 C C . GLU A 1 241 ? -1.738 -30.016 0.413 1 59 241 GLU A C 1
ATOM 1953 O O . GLU A 1 241 ? -1.209 -29.25 -0.399 1 59 241 GLU A O 1
ATOM 1958 N N . GLU A 1 242 ? -1.624 -29.906 1.711 1 61.69 242 GLU A N 1
ATOM 1959 C CA . GLU A 1 242 ? -1.022 -28.672 2.199 1 61.69 242 GLU A CA 1
ATOM 1960 C C . GLU A 1 242 ? 0.374 -28.469 1.618 1 61.69 242 GLU A C 1
ATOM 1962 O O . GLU A 1 242 ? 0.927 -27.359 1.687 1 61.69 242 GLU A O 1
ATOM 1967 N N . LEU A 1 243 ? 0.646 -29.453 0.559 1 65.75 243 LEU A N 1
ATOM 1968 C CA . LEU A 1 243 ? 2.08 -29.375 0.3 1 65.75 243 LEU A CA 1
ATOM 1969 C C . LEU A 1 243 ? 2.352 -29.094 -1.175 1 65.75 243 LEU A C 1
ATOM 1971 O O . LEU A 1 243 ? 3.488 -29.219 -1.636 1 65.75 243 LEU A O 1
ATOM 1975 N N . ASN A 1 244 ? 1.325 -28.594 -2.004 1 87.12 244 ASN A N 1
ATOM 1976 C CA . ASN A 1 244 ? 1.667 -28.312 -3.395 1 87.12 244 ASN A CA 1
ATOM 1977 C C . ASN A 1 244 ? 1.045 -27 -3.869 1 87.12 244 ASN A C 1
ATOM 1979 O O . ASN A 1 244 ? 1.739 -25.984 -3.998 1 87.12 244 ASN A O 1
ATOM 1983 N N . ILE A 1 245 ? -0.355 -26.875 -3.791 1 93.06 245 ILE A N 1
ATOM 1984 C CA . ILE A 1 245 ? -1.088 -25.688 -4.238 1 93.06 245 ILE A CA 1
ATOM 1985 C C . ILE A 1 245 ? -1.839 -25.078 -3.062 1 93.06 245 ILE A C 1
ATOM 1987 O O . ILE A 1 245 ? -1.956 -25.688 -2 1 93.06 245 ILE A O 1
ATOM 1991 N N . TRP A 1 246 ? -2.186 -23.875 -3.227 1 93.44 246 TRP A N 1
ATOM 1992 C CA . TRP A 1 246 ? -3.025 -23.234 -2.225 1 93.44 246 TRP A CA 1
ATOM 1993 C C . TRP A 1 246 ? -4.418 -23.859 -2.197 1 93.44 246 TRP A C 1
ATOM 1995 O O . TRP A 1 246 ? -5.062 -24 -3.238 1 93.44 246 TRP A O 1
ATOM 2005 N N . THR A 1 247 ? -4.867 -24.203 -1.076 1 90.81 247 THR A N 1
ATOM 2006 C CA . THR A 1 247 ? -6.16 -24.859 -0.972 1 90.81 247 THR A CA 1
ATOM 2007 C C . THR A 1 247 ? -7.258 -23.859 -0.632 1 90.81 247 THR A C 1
ATOM 2009 O O . THR A 1 247 ? -8.438 -24.109 -0.87 1 90.81 247 THR A O 1
ATOM 2012 N N . ARG A 1 248 ? -6.824 -22.75 -0.181 1 92.81 248 ARG A N 1
ATOM 2013 C CA . ARG A 1 248 ? -7.773 -21.703 0.201 1 92.81 248 ARG A CA 1
ATOM 2014 C C . ARG A 1 248 ? -8.289 -20.953 -1.024 1 92.81 248 ARG A C 1
ATOM 2016 O O . ARG A 1 248 ? -7.527 -20.672 -1.945 1 92.81 248 ARG A O 1
ATOM 2023 N N . GLY A 1 249 ? -9.586 -20.625 -0.957 1 96.06 249 GLY A N 1
ATOM 2024 C CA . GLY A 1 249 ? -10.172 -19.828 -2.025 1 96.06 249 GLY A CA 1
ATOM 2025 C C . GLY A 1 249 ? -9.797 -18.359 -1.952 1 96.06 249 GLY A C 1
ATOM 2026 O O . GLY A 1 249 ? -9.617 -17.812 -0.862 1 96.06 249 GLY A O 1
ATOM 2027 N N . CYS A 1 250 ? -9.711 -17.734 -3.074 1 96.88 250 CYS A N 1
ATOM 2028 C CA . CYS A 1 250 ? -9.328 -16.328 -3.15 1 96.88 250 CYS A CA 1
ATOM 2029 C C . CYS A 1 250 ? -10.398 -15.43 -2.551 1 96.88 250 CYS A C 1
ATOM 2031 O O . CYS A 1 250 ? -10.094 -14.375 -1.99 1 96.88 250 CYS A O 1
ATOM 2033 N N . ARG A 1 251 ? -11.688 -15.867 -2.676 1 95.75 251 ARG A N 1
ATOM 2034 C CA . ARG A 1 251 ? -12.766 -15.078 -2.092 1 95.75 251 ARG A CA 1
ATOM 2035 C C . ARG A 1 251 ? -12.555 -14.891 -0.593 1 95.75 251 ARG A C 1
ATOM 2037 O O . ARG A 1 251 ? -12.594 -13.766 -0.091 1 95.75 251 ARG A O 1
ATOM 2044 N N . GLU A 1 252 ? -12.305 -15.93 0.037 1 95.44 252 GLU A N 1
ATOM 2045 C CA . GLU A 1 252 ? -12.109 -15.875 1.482 1 95.44 252 GLU A CA 1
ATOM 2046 C C . GLU A 1 252 ? -10.867 -15.062 1.839 1 95.44 252 GLU A C 1
ATOM 2048 O O . GLU A 1 252 ? -10.891 -14.266 2.779 1 95.44 252 GLU A O 1
ATOM 2053 N N . SER A 1 253 ? -9.828 -15.281 1.067 1 96.12 253 SER A N 1
ATOM 2054 C CA . SER A 1 253 ? -8.578 -14.57 1.336 1 96.12 253 SER A CA 1
ATOM 2055 C C . SER A 1 253 ? -8.742 -13.07 1.135 1 96.12 253 SER A C 1
ATOM 2057 O O . SER A 1 253 ? -8.281 -12.273 1.955 1 96.12 253 SER A O 1
ATOM 2059 N N . LEU A 1 254 ? -9.352 -12.641 0.112 1 95.25 254 LEU A N 1
ATOM 2060 C CA . LEU A 1 254 ? -9.547 -11.227 -0.189 1 95.25 254 LEU A CA 1
ATOM 2061 C C . LEU A 1 254 ? -10.5 -10.586 0.809 1 95.25 254 LEU A C 1
ATOM 2063 O O . LEU A 1 254 ? -10.266 -9.461 1.266 1 95.25 254 LEU A O 1
ATOM 2067 N N . VAL A 1 255 ? -11.57 -11.344 1.181 1 94.12 255 VAL A N 1
ATOM 2068 C CA . VAL A 1 255 ? -12.523 -10.805 2.143 1 94.12 255 VAL A CA 1
ATOM 2069 C C . VAL A 1 255 ? -11.844 -10.625 3.498 1 94.12 255 VAL A C 1
ATOM 2071 O O . VAL A 1 255 ? -12.094 -9.633 4.195 1 94.12 255 VAL A O 1
ATOM 2074 N N . ALA A 1 256 ? -10.992 -11.523 3.822 1 94.19 256 ALA A N 1
ATOM 2075 C CA . ALA A 1 256 ? -10.281 -11.414 5.09 1 94.19 256 ALA A CA 1
ATOM 2076 C C . ALA A 1 256 ? -9.328 -10.219 5.078 1 94.19 256 ALA A C 1
ATOM 2078 O O . ALA A 1 256 ? -9.234 -9.484 6.062 1 94.19 256 ALA A O 1
ATOM 2079 N N . TYR A 1 257 ? -8.711 -10.016 3.986 1 94.06 257 TYR A N 1
ATOM 2080 C CA . TYR A 1 257 ? -7.766 -8.914 3.855 1 94.06 257 TYR A CA 1
ATOM 2081 C C . TYR A 1 257 ? -8.484 -7.57 3.93 1 94.06 257 TYR A C 1
ATOM 2083 O O . TYR A 1 257 ? -8.156 -6.734 4.773 1 94.06 257 TYR A O 1
ATOM 2091 N N . TYR A 1 258 ? -9.422 -7.316 3.109 1 92.19 258 TYR A N 1
ATOM 2092 C CA . TYR A 1 258 ? -10.148 -6.055 3.064 1 92.19 258 TYR A CA 1
ATOM 2093 C C . TYR A 1 258 ? -11.023 -5.887 4.301 1 92.19 258 TYR A C 1
ATOM 2095 O O . TYR A 1 258 ? -11.195 -4.77 4.801 1 92.19 258 TYR A O 1
ATOM 2103 N N . GLY A 1 259 ? -11.586 -7.016 4.75 1 91.5 259 GLY A N 1
ATOM 2104 C CA . GLY A 1 259 ? -12.375 -6.969 5.973 1 91.5 259 GLY A CA 1
ATOM 2105 C C . GLY A 1 259 ? -11.562 -6.551 7.188 1 91.5 259 GLY A C 1
ATOM 2106 O O . GLY A 1 259 ? -12.047 -5.777 8.023 1 91.5 259 GLY A O 1
ATOM 2107 N N . GLY A 1 260 ? -10.406 -7.066 7.246 1 92.12 260 GLY A N 1
ATOM 2108 C CA . GLY A 1 260 ? -9.523 -6.641 8.32 1 92.12 260 GLY A CA 1
ATOM 2109 C C . GLY A 1 260 ? -9.219 -5.152 8.281 1 92.12 260 GLY A C 1
ATOM 2110 O O . GLY A 1 260 ? -9.227 -4.488 9.32 1 92.12 260 GLY A O 1
ATOM 2111 N N . MET A 1 261 ? -8.961 -4.652 7.148 1 92.88 261 MET A N 1
ATOM 2112 C CA . MET A 1 261 ? -8.711 -3.227 6.961 1 92.88 261 MET A CA 1
ATOM 2113 C C . MET A 1 261 ? -9.93 -2.4 7.352 1 92.88 261 MET A C 1
ATOM 2115 O O . MET A 1 261 ? -9.805 -1.409 8.07 1 92.88 261 MET A O 1
ATOM 2119 N N . MET A 1 262 ? -11.07 -2.826 6.934 1 92.88 262 MET A N 1
ATOM 2120 C CA . MET A 1 262 ? -12.312 -2.107 7.215 1 92.88 262 MET A CA 1
ATOM 2121 C C . MET A 1 262 ? -12.617 -2.121 8.711 1 92.88 262 MET A C 1
ATOM 2123 O O . MET A 1 262 ? -13.078 -1.12 9.258 1 92.88 262 MET A O 1
ATOM 2127 N N . ASN A 1 263 ? -12.336 -3.176 9.32 1 93.25 263 ASN A N 1
ATOM 2128 C CA . ASN A 1 263 ? -12.555 -3.27 10.758 1 93.25 263 ASN A CA 1
ATOM 2129 C C . ASN A 1 263 ? -11.602 -2.361 11.531 1 93.25 263 ASN A C 1
ATOM 2131 O O . ASN A 1 263 ? -12 -1.727 12.508 1 93.25 263 ASN A O 1
ATOM 2135 N N . SER A 1 264 ? -10.477 -2.318 11.008 1 95.06 264 SER A N 1
ATOM 2136 C CA . SER A 1 264 ? -9.5 -1.451 11.664 1 95.06 264 SER A CA 1
ATOM 2137 C C . SER A 1 264 ? -9.867 0.019 11.5 1 95.06 264 SER A C 1
ATOM 2139 O O . SER A 1 264 ? -9.812 0.79 12.461 1 95.06 264 SER A O 1
ATOM 2141 N N . ILE A 1 265 ? -10.188 0.464 10.367 1 96.31 265 ILE A N 1
ATOM 2142 C CA . ILE A 1 265 ? -10.602 1.838 10.109 1 96.31 265 ILE A CA 1
ATOM 2143 C C . ILE A 1 265 ? -11.852 2.158 10.922 1 96.31 265 ILE A C 1
ATOM 2145 O O . ILE A 1 265 ? -11.945 3.225 11.539 1 96.31 265 ILE A O 1
ATOM 2149 N N . GLY A 1 266 ? -12.859 1.153 10.938 1 95.19 266 GLY A N 1
ATOM 2150 C CA . GLY A 1 266 ? -14.062 1.355 11.727 1 95.19 266 GLY A CA 1
ATOM 2151 C C . GLY A 1 266 ? -13.781 1.543 13.203 1 95.19 266 GLY A C 1
ATOM 2152 O O . GLY A 1 266 ? -14.359 2.422 13.844 1 95.19 266 GLY A O 1
ATOM 2153 N N . SER A 1 267 ? -12.883 0.832 13.695 1 95.38 267 SER A N 1
ATOM 2154 C CA . SER A 1 267 ? -12.523 0.937 15.102 1 95.38 267 SER A CA 1
ATOM 2155 C C . SER A 1 267 ? -11.859 2.279 15.406 1 95.38 267 SER A C 1
ATOM 2157 O O . SER A 1 267 ? -12.141 2.896 16.438 1 95.38 267 SER A O 1
ATOM 2159 N N . LEU A 1 268 ? -10.992 2.715 14.539 1 96.69 268 LEU A N 1
ATOM 2160 C CA . LEU A 1 268 ? -10.359 4.02 14.695 1 96.69 268 LEU A CA 1
ATOM 2161 C C . LEU A 1 268 ? -11.398 5.133 14.68 1 96.69 268 LEU A C 1
ATOM 2163 O O . LEU A 1 268 ? -11.289 6.102 15.438 1 96.69 268 LEU A O 1
ATOM 2167 N N . MET A 1 269 ? -12.477 4.973 13.797 1 97 269 MET A N 1
ATOM 2168 C CA . MET A 1 269 ? -13.539 5.969 13.703 1 97 269 MET A CA 1
ATOM 2169 C C . MET A 1 269 ? -14.344 6.035 15 1 97 269 MET A C 1
ATOM 2171 O O . MET A 1 269 ? -14.75 7.117 15.43 1 97 269 MET A O 1
ATOM 2175 N N . LEU A 1 270 ? -14.375 4.984 15.695 1 96.25 270 LEU A N 1
ATOM 2176 C CA . LEU A 1 270 ? -15.102 4.969 16.969 1 96.25 270 LEU A CA 1
ATOM 2177 C C . LEU A 1 270 ? -14.32 5.691 18.047 1 96.25 270 LEU A C 1
ATOM 2179 O O . LEU A 1 270 ? -14.898 6.438 18.844 1 96.25 270 LEU A O 1
ATOM 2183 N N . LEU A 1 271 ? -13.234 5.461 17.984 1 96.56 271 LEU A N 1
ATOM 2184 C CA . LEU A 1 271 ? -12.383 6.176 18.922 1 96.56 271 LEU A CA 1
ATOM 2185 C C . LEU A 1 271 ? -12.398 7.672 18.641 1 96.56 271 LEU A C 1
ATOM 2187 O O . LEU A 1 271 ? -12.383 8.484 19.562 1 96.56 271 LEU A O 1
ATOM 2191 N N . TYR A 1 272 ? -12.242 7.992 17.438 1 97.38 272 TYR A N 1
ATOM 2192 C CA . TYR A 1 272 ? -12.258 9.391 17.016 1 97.38 272 TYR A CA 1
ATOM 2193 C C . TYR A 1 272 ? -13.547 10.078 17.453 1 97.38 272 TYR A C 1
ATOM 2195 O O . TYR A 1 272 ? -13.539 11.266 17.797 1 97.38 272 TYR A O 1
ATOM 2203 N N . ILE A 1 273 ? -14.742 9.406 17.469 1 97.06 273 ILE A N 1
ATOM 2204 C CA . ILE A 1 273 ? -16.031 9.945 17.906 1 97.06 273 ILE A CA 1
ATOM 2205 C C . ILE A 1 273 ? -15.945 10.336 19.375 1 97.06 273 ILE A C 1
ATOM 2207 O O . ILE A 1 273 ? -16.453 11.383 19.781 1 97.06 273 ILE A O 1
ATOM 2211 N N . ILE A 1 274 ? -15.203 9.594 20.125 1 96.75 274 ILE A N 1
ATOM 2212 C CA . ILE A 1 274 ? -15.047 9.875 21.547 1 96.75 274 ILE A CA 1
ATOM 2213 C C . ILE A 1 274 ? -14.227 11.148 21.734 1 96.75 274 ILE A C 1
ATOM 2215 O O . ILE A 1 274 ? -14.57 12 22.562 1 96.75 274 ILE A O 1
ATOM 2219 N N . LEU A 1 275 ? -13.18 11.258 20.953 1 96.44 275 LEU A N 1
ATOM 2220 C CA . LEU A 1 275 ? -12.336 12.453 21.016 1 96.44 275 LEU A CA 1
ATOM 2221 C C . LEU A 1 275 ? -13.133 13.695 20.625 1 96.44 275 LEU A C 1
ATOM 2223 O O . LEU A 1 275 ? -13.07 14.711 21.312 1 96.44 275 LEU A O 1
ATOM 2227 N N . GLU A 1 276 ? -13.953 13.523 19.609 1 97 276 GLU A N 1
ATOM 2228 C CA . GLU A 1 276 ? -14.742 14.656 19.141 1 97 276 GLU A CA 1
ATOM 2229 C C . GLU A 1 276 ? -15.828 15.031 20.141 1 97 276 GLU A C 1
ATOM 2231 O O . GLU A 1 276 ? -16.141 16.219 20.312 1 97 276 GLU A O 1
ATOM 2236 N N . ALA A 1 277 ? -16.328 14.211 20.75 1 95 277 ALA A N 1
ATOM 2237 C CA . ALA A 1 277 ? -17.312 14.477 21.781 1 95 277 ALA A CA 1
ATOM 2238 C C . ALA A 1 277 ? -16.656 15.156 22.984 1 95 277 ALA A C 1
ATOM 2240 O O . ALA A 1 277 ? -17.25 16.062 23.594 1 95 277 ALA A O 1
ATOM 2241 N N . GLY A 1 278 ? -15.523 14.664 23.281 1 95 278 GLY A N 1
ATOM 2242 C CA . GLY A 1 278 ? -14.797 15.258 24.391 1 95 278 GLY A CA 1
ATOM 2243 C C . GLY A 1 278 ? -14.484 16.734 24.188 1 95 278 GLY A C 1
ATOM 2244 O O . GLY A 1 278 ? -14.711 17.547 25.078 1 95 278 GLY A O 1
ATOM 2245 N N . VAL A 1 279 ? -13.992 17.047 23.047 1 95.06 279 VAL A N 1
ATOM 2246 C CA . VAL A 1 279 ? -13.633 18.438 22.781 1 95.06 279 VAL A CA 1
ATOM 2247 C C . VAL A 1 279 ? -14.891 19.297 22.703 1 95.06 279 VAL A C 1
ATOM 2249 O O . VAL A 1 279 ? -14.883 20.453 23.094 1 95.06 279 VAL A O 1
ATOM 2252 N N . MET A 1 280 ? -15.938 18.75 22.25 1 93.81 280 MET A N 1
ATOM 2253 C CA . MET A 1 280 ? -17.203 19.469 22.188 1 93.81 280 MET A CA 1
ATOM 2254 C C . MET A 1 280 ? -17.703 19.797 23.594 1 93.81 280 MET A C 1
ATOM 2256 O O . MET A 1 280 ? -18.078 20.938 23.875 1 93.81 280 MET A O 1
ATOM 2260 N N . VAL A 1 281 ? -17.656 18.906 24.453 1 92.44 281 VAL A N 1
ATOM 2261 C CA . VAL A 1 281 ? -18.094 19.094 25.828 1 92.44 281 VAL A CA 1
ATOM 2262 C C . VAL A 1 281 ? -17.172 20.094 26.531 1 92.44 281 VAL A C 1
ATOM 2264 O O . VAL A 1 281 ? -17.625 20.969 27.266 1 92.44 281 VAL A O 1
ATOM 2267 N N . GLY A 1 282 ? -15.891 19.891 26.25 1 92.94 282 GLY A N 1
ATOM 2268 C CA . GLY A 1 282 ? -14.93 20.812 26.828 1 92.94 282 GLY A CA 1
ATOM 2269 C C . GLY A 1 282 ? -15.156 22.25 26.406 1 92.94 282 GLY A C 1
ATOM 2270 O O . GLY A 1 282 ? -15.078 23.172 27.234 1 92.94 282 GLY A O 1
ATOM 2271 N N . LEU A 1 283 ? -15.422 22.453 25.219 1 92.38 283 LEU A N 1
ATOM 2272 C CA . LEU A 1 283 ? -15.656 23.812 24.719 1 92.38 283 LEU A CA 1
ATOM 2273 C C . LEU A 1 283 ? -16.938 24.391 25.297 1 92.38 283 LEU A C 1
ATOM 2275 O O . LEU A 1 283 ? -17 25.594 25.578 1 92.38 283 LEU A O 1
ATOM 2279 N N . GLN A 1 284 ? -17.906 23.562 25.484 1 91.19 284 GLN A N 1
ATOM 2280 C CA . GLN A 1 284 ? -19.125 24.016 26.109 1 91.19 284 GLN A CA 1
ATOM 2281 C C . GLN A 1 284 ? -18.875 24.5 27.531 1 91.19 284 GLN A C 1
ATOM 2283 O O . GLN A 1 284 ? -19.391 25.531 27.953 1 91.19 284 GLN A O 1
ATOM 2288 N N . TYR A 1 285 ? -18 23.906 28.219 1 90.56 285 TYR A N 1
ATOM 2289 C CA . TYR A 1 285 ? -17.656 24.312 29.578 1 90.56 285 TYR A CA 1
ATOM 2290 C C . TYR A 1 285 ? -16.844 25.609 29.562 1 90.56 285 TYR A C 1
ATOM 2292 O O . TYR A 1 285 ? -17.031 26.469 30.422 1 90.56 285 TYR A O 1
ATOM 2300 N N . LEU A 1 286 ? -16.156 25.547 28.703 1 88.94 286 LEU A N 1
ATOM 2301 C CA . LEU A 1 286 ? -15.344 26.75 28.625 1 88.94 286 LEU A CA 1
ATOM 2302 C C . LEU A 1 286 ? -16.203 27.969 28.266 1 88.94 286 LEU A C 1
ATOM 2304 O O . LEU A 1 286 ? -16.062 29.031 28.891 1 88.94 286 LEU A O 1
ATOM 2308 N N . THR A 1 287 ? -16.859 27.859 27.344 1 86.62 287 THR A N 1
ATOM 2309 C CA . THR A 1 287 ? -17.703 28.969 26.906 1 86.62 287 THR A CA 1
ATOM 2310 C C . THR A 1 287 ? -18.656 29.391 28.016 1 86.62 287 THR A C 1
ATOM 2312 O O . THR A 1 287 ? -18.828 30.578 28.266 1 86.62 287 THR A O 1
ATOM 2315 N N . THR A 1 288 ? -19.406 28.438 28.719 1 85.56 288 THR A N 1
ATOM 2316 C CA . THR A 1 288 ? -20.344 28.766 29.781 1 85.56 288 THR A CA 1
ATOM 2317 C C . THR A 1 288 ? -19.594 29.359 30.984 1 85.56 288 THR A C 1
ATOM 2319 O O . THR A 1 288 ? -20.141 30.234 31.688 1 85.56 288 THR A O 1
ATOM 2322 N N . SER A 1 289 ? -18.266 29.062 31.172 1 85.5 289 SER A N 1
ATOM 2323 C CA . SER A 1 289 ? -17.484 29.609 32.25 1 85.5 289 SER A CA 1
ATOM 2324 C C . SER A 1 289 ? -17.078 31.047 31.984 1 85.5 289 SER A C 1
ATOM 2326 O O . SER A 1 289 ? -16.953 31.859 32.906 1 85.5 289 SER A O 1
ATOM 2328 N N . LEU A 1 290 ? -17.031 31.219 30.859 1 83.25 290 LEU A N 1
ATOM 2329 C CA . LEU A 1 290 ? -16.641 32.594 30.516 1 83.25 290 LEU A CA 1
ATOM 2330 C C . LEU A 1 290 ? -17.859 33.5 30.469 1 83.25 290 LEU A C 1
ATOM 2332 O O . LEU A 1 290 ? -17.75 34.688 30.734 1 83.25 290 LEU A O 1
ATOM 2336 N N . GLU A 1 291 ? -18.891 32.938 30.172 1 81 291 GLU A N 1
ATOM 2337 C CA . GLU A 1 291 ? -20.109 33.75 30.109 1 81 291 GLU A CA 1
ATOM 2338 C C . GLU A 1 291 ? -20.656 34.031 31.5 1 81 291 GLU A C 1
ATOM 2340 O O . GLU A 1 291 ? -21.375 35.031 31.688 1 81 291 GLU A O 1
ATOM 2345 N N . THR A 1 292 ? -20.203 33.188 32.469 1 77.44 292 THR A N 1
ATOM 2346 C CA . THR A 1 292 ? -20.781 33.312 33.812 1 77.44 292 THR A CA 1
ATOM 2347 C C . THR A 1 292 ? -19.781 33.938 34.781 1 77.44 292 THR A C 1
ATOM 2349 O O . THR A 1 292 ? -19.922 33.812 36 1 77.44 292 THR A O 1
ATOM 2352 N N . MET A 1 293 ? -18.938 34.594 34.219 1 78.12 293 MET A N 1
ATOM 2353 C CA . MET A 1 293 ? -17.969 35.25 35.125 1 78.12 293 MET A CA 1
ATOM 2354 C C . MET A 1 293 ? -18.656 36.281 36 1 78.12 293 MET A C 1
ATOM 2356 O O . MET A 1 293 ? -19.484 37.062 35.531 1 78.12 293 MET A O 1
ATOM 2360 N N . ALA A 1 294 ? -18.5 36.125 37.5 1 63.84 294 ALA A N 1
ATOM 2361 C CA . ALA A 1 294 ? -19.125 37.031 38.469 1 63.84 294 ALA A CA 1
ATOM 2362 C C . ALA A 1 294 ? -18.781 38.469 38.188 1 63.84 294 ALA A C 1
ATOM 2364 O O . ALA A 1 294 ? -19.641 39.375 38.312 1 63.84 294 ALA A O 1
ATOM 2365 N N . ASP A 1 295 ? -17.203 38.938 37.562 1 68.25 295 ASP A N 1
ATOM 2366 C CA . ASP A 1 295 ? -16.734 40.25 37.156 1 68.25 295 ASP A CA 1
ATOM 2367 C C . ASP A 1 295 ? -16.031 40.219 35.812 1 68.25 295 ASP A C 1
ATOM 2369 O O . ASP A 1 295 ? -14.922 39.688 35.688 1 68.25 295 ASP A O 1
ATOM 2373 N N . PRO A 1 296 ? -17.031 40.031 35.375 1 62.66 296 PRO A N 1
ATOM 2374 C CA . PRO A 1 296 ? -16.516 39.938 34.031 1 62.66 296 PRO A CA 1
ATOM 2375 C C . PRO A 1 296 ? -15.242 40.75 33.812 1 62.66 296 PRO A C 1
ATOM 2377 O O . PRO A 1 296 ? -14.477 40.469 32.875 1 62.66 296 PRO A O 1
ATOM 2380 N N . GLU A 1 297 ? -14.953 42.188 34.312 1 63.62 297 GLU A N 1
ATOM 2381 C CA . GLU A 1 297 ? -13.766 43.031 34.219 1 63.62 297 GLU A CA 1
ATOM 2382 C C . GLU A 1 297 ? -12.578 42.438 34.938 1 63.62 297 GLU A C 1
ATOM 2384 O O . GLU A 1 297 ? -11.43 42.812 34.688 1 63.62 297 GLU A O 1
ATOM 2389 N N . ASN A 1 298 ? -12.922 41.375 36.031 1 68.88 298 ASN A N 1
ATOM 2390 C CA . ASN A 1 298 ? -11.836 40.719 36.75 1 68.88 298 ASN A CA 1
ATOM 2391 C C . ASN A 1 298 ? -11.656 39.281 36.312 1 68.88 298 ASN A C 1
ATOM 2393 O O . ASN A 1 298 ? -12.477 38.406 36.656 1 68.88 298 ASN A O 1
ATOM 2397 N N . PRO A 1 299 ? -10.93 39.031 35.562 1 68.94 299 PRO A N 1
ATOM 2398 C CA . PRO A 1 299 ? -10.719 37.688 35.031 1 68.94 299 PRO A CA 1
ATOM 2399 C C . PRO A 1 299 ? -10.531 36.625 36.125 1 68.94 299 PRO A C 1
ATOM 2401 O O . PRO A 1 299 ? -10.727 35.438 35.906 1 68.94 299 PRO A O 1
ATOM 2404 N N . GLU A 1 300 ? -10.078 37.094 37.312 1 75.12 300 GLU A N 1
ATOM 2405 C CA . GLU A 1 300 ? -9.844 36.188 38.406 1 75.12 300 GLU A CA 1
ATOM 2406 C C . GLU A 1 300 ? -11.156 35.75 39.062 1 75.12 300 GLU A C 1
ATOM 2408 O O . GLU A 1 300 ? -11.164 34.906 39.969 1 75.12 300 GLU A O 1
ATOM 2413 N N . SER A 1 301 ? -12.172 36.312 38.531 1 75.38 301 SER A N 1
ATOM 2414 C CA . SER A 1 301 ? -13.43 36.031 39.188 1 75.38 301 SER A CA 1
ATOM 2415 C C . SER A 1 301 ? -13.867 34.594 38.969 1 75.38 301 SER A C 1
ATOM 2417 O O . SER A 1 301 ? -13.555 34 37.938 1 75.38 301 SER A O 1
ATOM 2419 N N . GLU A 1 302 ? -14.375 34.125 39.812 1 79.81 302 GLU A N 1
ATOM 2420 C CA . GLU A 1 302 ? -14.883 32.75 39.719 1 79.81 302 GLU A CA 1
ATOM 2421 C C . GLU A 1 302 ? -16.047 32.656 38.75 1 79.81 302 GLU A C 1
ATOM 2423 O O . GLU A 1 302 ? -16.781 33.625 38.562 1 79.81 302 GLU A O 1
ATOM 2428 N N . SER A 1 303 ? -16.062 31.516 38.188 1 83.31 303 SER A N 1
ATOM 2429 C CA . SER A 1 303 ? -17.141 31.297 37.219 1 83.31 303 SER A CA 1
ATOM 2430 C C . SER A 1 303 ? -17.656 29.859 37.281 1 83.31 303 SER A C 1
ATOM 2432 O O . SER A 1 303 ? -17.031 28.984 37.906 1 83.31 303 SER A O 1
ATOM 2434 N N . GLU A 1 304 ? -18.812 29.938 36.719 1 80.81 304 GLU A N 1
ATOM 2435 C CA . GLU A 1 304 ? -19.406 28.609 36.688 1 80.81 304 GLU A CA 1
ATOM 2436 C C . GLU A 1 304 ? -19.656 28.156 35.25 1 80.81 304 GLU A C 1
ATOM 2438 O O . GLU A 1 304 ? -20.125 28.938 34.406 1 80.81 304 GLU A O 1
ATOM 2443 N N . GLY A 1 305 ? -19.203 26.938 35.156 1 83.56 305 GLY A N 1
ATOM 2444 C CA . GLY A 1 305 ? -19.453 26.344 33.844 1 83.56 305 GLY A CA 1
ATOM 2445 C C . GLY A 1 305 ? -20.406 25.172 33.906 1 83.56 305 GLY A C 1
ATOM 2446 O O . GLY A 1 305 ? -20.406 24.422 34.906 1 83.56 305 GLY A O 1
ATOM 2447 N N . TRP A 1 306 ? -21.266 25.062 32.75 1 81.12 306 TRP A N 1
ATOM 2448 C CA . TRP A 1 306 ? -22.219 23.953 32.688 1 81.12 306 TRP A CA 1
ATOM 2449 C C . TRP A 1 306 ? -22.344 23.422 31.281 1 81.12 306 TRP A C 1
ATOM 2451 O O . TRP A 1 306 ? -21.938 24.078 30.312 1 81.12 306 TRP A O 1
ATOM 2461 N N . LEU A 1 307 ? -22.656 22.344 31.281 1 79.94 307 LEU A N 1
ATOM 2462 C CA . LEU A 1 307 ? -22.812 21.703 29.984 1 79.94 307 LEU A CA 1
ATOM 2463 C C . LEU A 1 307 ? -24.125 22.125 29.328 1 79.94 307 LEU A C 1
ATOM 2465 O O . LEU A 1 307 ? -24.141 22.5 28.141 1 79.94 307 LEU A O 1
ATOM 2469 N N . LEU A 1 308 ? -25.203 22.016 30.031 1 77.38 308 LEU A N 1
ATOM 2470 C CA . LEU A 1 308 ? -26.5 22.5 29.562 1 77.38 308 LEU A CA 1
ATOM 2471 C C . LEU A 1 308 ? -27.125 23.438 30.578 1 77.38 308 LEU A C 1
ATOM 2473 O O . LEU A 1 308 ? -26.984 23.25 31.797 1 77.38 308 LEU A O 1
ATOM 2477 N N . GLU A 1 309 ? -27.328 24.609 30.094 1 70.69 309 GLU A N 1
ATOM 2478 C CA . GLU A 1 309 ? -27.953 25.578 31 1 70.69 309 GLU A CA 1
ATOM 2479 C C . GLU A 1 309 ? -29.141 24.953 31.75 1 70.69 309 GLU A C 1
ATOM 2481 O O . GLU A 1 309 ? -29.406 25.297 32.906 1 70.69 309 GLU A O 1
ATOM 2486 N N . LYS A 1 310 ? -29.906 24.062 30.953 1 72.75 310 LYS A N 1
ATOM 2487 C CA . LYS A 1 310 ? -31.062 23.375 31.531 1 72.75 310 LYS A CA 1
ATOM 2488 C C . LYS A 1 310 ? -30.875 21.859 31.516 1 72.75 310 LYS A C 1
ATOM 2490 O O . LYS A 1 310 ? -29.922 21.359 30.906 1 72.75 310 LYS A O 1
ATOM 2495 N N . SER A 1 311 ? -31.344 21.25 32.375 1 71 311 SER A N 1
ATOM 2496 C CA . SER A 1 311 ? -31.281 19.797 32.406 1 71 311 SER A CA 1
ATOM 2497 C C . SER A 1 311 ? -31.516 19.203 31.016 1 71 311 SER A C 1
ATOM 2499 O O . SER A 1 311 ? -32.031 19.875 30.125 1 71 311 SER A O 1
ATOM 2501 N N . VAL A 1 312 ? -31.172 18.047 30.688 1 69.56 312 VAL A N 1
ATOM 2502 C CA . VAL A 1 312 ? -31.312 17.391 29.391 1 69.56 312 VAL A CA 1
ATOM 2503 C C . VAL A 1 312 ? -32.781 17.359 28.969 1 69.56 312 VAL A C 1
ATOM 2505 O O . VAL A 1 312 ? -33.094 17.641 27.812 1 69.56 312 VAL A O 1
ATOM 2508 N N . LYS A 1 313 ? -33.219 16.891 29.875 1 68.06 313 LYS A N 1
ATOM 2509 C CA . LYS A 1 313 ? -34.656 16.75 29.594 1 68.06 313 LYS A CA 1
ATOM 2510 C C . LYS A 1 313 ? -35.281 18.078 29.156 1 68.06 313 LYS A C 1
ATOM 2512 O O . LYS A 1 313 ? -36.062 18.125 28.203 1 68.06 313 LYS A O 1
ATOM 2517 N N . GLU A 1 314 ? -35.031 19.109 29.828 1 65.81 314 GLU A N 1
ATOM 2518 C CA . GLU A 1 314 ? -35.594 20.422 29.531 1 65.81 314 GLU A CA 1
ATOM 2519 C C . GLU A 1 314 ? -35.094 20.953 28.203 1 65.81 314 GLU A C 1
ATOM 2521 O O . GLU A 1 314 ? -35.812 21.625 27.453 1 65.81 314 GLU A O 1
ATOM 2526 N N . THR A 1 315 ? -33.781 20.547 28.109 1 66.94 315 THR A N 1
ATOM 2527 C CA . THR A 1 315 ? -33.156 21.047 26.875 1 66.94 315 THR A CA 1
ATOM 2528 C C . THR A 1 315 ? -33.75 20.359 25.656 1 66.94 315 THR A C 1
ATOM 2530 O O . THR A 1 315 ? -34.031 21.016 24.641 1 66.94 315 THR A O 1
ATOM 2533 N N . VAL A 1 316 ? -33.969 19.297 25.812 1 65 316 VAL A N 1
ATOM 2534 C CA . VAL A 1 316 ? -34.594 18.547 24.719 1 65 316 VAL A CA 1
ATOM 2535 C C . VAL A 1 316 ? -36 19.062 24.5 1 65 316 VAL A C 1
ATOM 2537 O O . VAL A 1 316 ? -36.438 19.219 23.344 1 65 316 VAL A O 1
ATOM 2540 N N . ALA A 1 317 ? -36.5 19.109 25.719 1 70.69 317 ALA A N 1
ATOM 2541 C CA . ALA A 1 317 ? -37.844 19.594 25.641 1 70.69 317 ALA A CA 1
ATOM 2542 C C . ALA A 1 317 ? -37.906 20.953 24.953 1 70.69 317 ALA A C 1
ATOM 2544 O O . ALA A 1 317 ? -38.812 21.219 24.156 1 70.69 317 ALA A O 1
ATOM 2545 N N . ASP A 1 318 ? -37.094 21.797 25.391 1 64.31 318 ASP A N 1
ATOM 2546 C CA . ASP A 1 318 ? -37.031 23.109 24.766 1 64.31 318 ASP A CA 1
ATOM 2547 C C . ASP A 1 318 ? -36.781 23.016 23.266 1 64.31 318 ASP A C 1
ATOM 2549 O O . ASP A 1 318 ? -37.312 23.781 22.469 1 64.31 318 ASP A O 1
ATOM 2553 N N . PHE A 1 319 ? -35.75 22.172 22.906 1 64.5 319 PHE A N 1
ATOM 2554 C CA . PHE A 1 319 ? -35.375 21.984 21.516 1 64.5 319 PHE A CA 1
ATOM 2555 C C . PHE A 1 319 ? -36.562 21.516 20.672 1 64.5 319 PHE A C 1
ATOM 2557 O O . PHE A 1 319 ? -36.781 22.031 19.578 1 64.5 319 PHE A O 1
ATOM 2564 N N . ILE A 1 320 ? -37.281 20.516 21.375 1 63.91 320 ILE A N 1
ATOM 2565 C CA . ILE A 1 320 ? -38.469 20 20.703 1 63.91 320 ILE A CA 1
ATOM 2566 C C . ILE A 1 320 ? -39.5 21.109 20.531 1 63.91 320 ILE A C 1
ATOM 2568 O O . ILE A 1 320 ? -40.156 21.219 19.5 1 63.91 320 ILE A O 1
ATOM 2572 N N . ALA A 1 321 ? -39.594 21.922 21.609 1 69.81 321 ALA A N 1
ATOM 2573 C CA . ALA A 1 321 ? -40.562 23.031 21.594 1 69.81 321 ALA A CA 1
ATOM 2574 C C . ALA A 1 321 ? -40.219 24.031 20.5 1 69.81 321 ALA A C 1
ATOM 2576 O O . ALA A 1 321 ? -41.094 24.547 19.828 1 69.81 321 ALA A O 1
ATOM 2577 N N . THR A 1 322 ? -39.031 24.344 20.547 1 64.69 322 THR A N 1
ATOM 2578 C CA . THR A 1 322 ? -38.531 25.266 19.531 1 64.69 322 THR A CA 1
ATOM 2579 C C . THR A 1 322 ? -38.812 24.734 18.125 1 64.69 322 THR A C 1
ATOM 2581 O O . THR A 1 322 ? -39.219 25.469 17.234 1 64.69 322 THR A O 1
ATOM 2584 N N . ILE A 1 323 ? -38.312 23.578 18.016 1 60.06 323 ILE A N 1
ATOM 2585 C CA . ILE A 1 323 ? -38.531 22.953 16.719 1 60.06 323 ILE A CA 1
ATOM 2586 C C . ILE A 1 323 ? -40.031 22.969 16.391 1 60.06 323 ILE A C 1
ATOM 2588 O O . ILE A 1 323 ? -40.406 23.234 15.25 1 60.06 323 ILE A O 1
ATOM 2592 N N . LYS A 1 324 ? -41.125 22.516 17.453 1 64.94 324 LYS A N 1
ATOM 2593 C CA . LYS A 1 324 ? -42.562 22.547 17.281 1 64.94 324 LYS A CA 1
ATOM 2594 C C . LYS A 1 324 ? -43.062 23.969 16.984 1 64.94 324 LYS A C 1
ATOM 2596 O O . LYS A 1 324 ? -43.969 24.156 16.156 1 64.94 324 LYS A O 1
ATOM 2601 N N . GLY A 1 325 ? -42.344 25.031 17.703 1 57.59 325 GLY A N 1
ATOM 2602 C CA . GLY A 1 325 ? -42.688 26.422 17.422 1 57.59 325 GLY A CA 1
ATOM 2603 C C . GLY A 1 325 ? -42.375 26.828 15.992 1 57.59 325 GLY A C 1
ATOM 2604 O O . GLY A 1 325 ? -43.188 27.5 15.336 1 57.59 325 GLY A O 1
ATOM 2605 N N . LEU A 1 326 ? -41.281 26.469 15.766 1 60.41 326 LEU A N 1
ATOM 2606 C CA . LEU A 1 326 ? -40.812 26.844 14.438 1 60.41 326 LEU A CA 1
ATOM 2607 C C . LEU A 1 326 ? -41.625 26.156 13.359 1 60.41 326 LEU A C 1
ATOM 2609 O O . LEU A 1 326 ? -41.906 26.75 12.312 1 60.41 326 LEU A O 1
ATOM 2613 N N . ALA A 1 327 ? -42.062 25.109 13.711 1 56.75 327 ALA A N 1
ATOM 2614 C CA . ALA A 1 327 ? -42.938 24.375 12.82 1 56.75 327 ALA A CA 1
ATOM 2615 C C . ALA A 1 327 ? -44.344 25 12.797 1 56.75 327 ALA A C 1
ATOM 2617 O O . ALA A 1 327 ? -44.969 25.047 11.75 1 56.75 327 ALA A O 1
ATOM 2618 N N . GLY A 1 328 ? -44.812 25.359 14.039 1 51.81 328 GLY A N 1
ATOM 2619 C CA . GLY A 1 328 ? -46.125 25.969 14.148 1 51.81 328 GLY A CA 1
ATOM 2620 C C . GLY A 1 328 ? -46.188 27.328 13.477 1 51.81 328 GLY A C 1
ATOM 2621 O O . GLY A 1 328 ? -47.25 27.703 12.938 1 51.81 328 GLY A O 1
ATOM 2622 N N . ALA A 1 329 ? -45.344 28.312 13.664 1 52.47 329 ALA A N 1
ATOM 2623 C CA . ALA A 1 329 ? -45.281 29.562 12.93 1 52.47 329 ALA A CA 1
ATOM 2624 C C . ALA A 1 329 ? -45.406 29.328 11.422 1 52.47 329 ALA A C 1
ATOM 2626 O O . ALA A 1 329 ? -45.969 30.156 10.703 1 52.47 329 ALA A O 1
ATOM 2627 N N . GLY A 1 330 ? -44.656 28.266 11.234 1 48 330 GLY A N 1
ATOM 2628 C CA . GLY A 1 330 ? -44.844 27.875 9.844 1 48 330 GLY A CA 1
ATOM 2629 C C . GLY A 1 330 ? -46.281 27.609 9.477 1 48 330 GLY A C 1
ATOM 2630 O O . GLY A 1 330 ? -46.719 27.922 8.367 1 48 330 GLY A O 1
ATOM 2631 N N . ASN A 1 331 ? -47.125 27.234 10.406 1 52.72 331 ASN A N 1
ATOM 2632 C CA . ASN A 1 331 ? -48.531 26.984 10.109 1 52.72 331 ASN A CA 1
ATOM 2633 C C . ASN A 1 331 ? -49.344 28.25 10.266 1 52.72 331 ASN A C 1
ATOM 2635 O O . ASN A 1 331 ? -50.438 28.375 9.656 1 52.72 331 ASN A O 1
ATOM 2639 N N . GLN A 1 332 ? -49.219 29.062 11.305 1 42.03 332 GLN A N 1
ATOM 2640 C CA . GLN A 1 332 ? -50.094 30.219 11.5 1 42.03 332 GLN A CA 1
ATOM 2641 C C . GLN A 1 332 ? -49.906 31.25 10.391 1 42.03 332 GLN A C 1
ATOM 2643 O O . GLN A 1 332 ? -50.719 32.156 10.227 1 42.03 332 GLN A O 1
ATOM 2648 N N . VAL A 1 333 ? -48.969 31.797 9.641 1 44.97 333 VAL A N 1
ATOM 2649 C CA . VAL A 1 333 ? -49 32.531 8.367 1 44.97 333 VAL A CA 1
ATOM 2650 C C . VAL A 1 333 ? -49.938 31.812 7.406 1 44.97 333 VAL A C 1
ATOM 2652 O O . VAL A 1 333 ? -50.344 32.375 6.387 1 44.97 333 VAL A O 1
ATOM 2655 N N . GLY A 1 334 ? -50.562 30.484 7.871 1 31.66 334 GLY A N 1
ATOM 2656 C CA . GLY A 1 334 ? -51.594 29.75 7.184 1 31.66 334 GLY A CA 1
ATOM 2657 C C . GLY A 1 334 ? -53 30.094 7.684 1 31.66 334 GLY A C 1
ATOM 2658 O O . GLY A 1 334 ? -53.969 29.391 7.375 1 31.66 334 GLY A O 1
ATOM 2659 N N . GLU A 1 335 ? -53.281 31.078 8.625 1 32.38 335 GLU A N 1
ATOM 2660 C CA . GLU A 1 335 ? -54.75 31.172 8.508 1 32.38 335 GLU A CA 1
ATOM 2661 C C . GLU A 1 335 ? -55.156 31.281 7.051 1 32.38 335 GLU A C 1
ATOM 2663 O O . GLU A 1 335 ? -56.156 30.641 6.645 1 32.38 335 GLU A O 1
ATOM 2668 N N . GLY A 1 336 ? -55.812 32.781 6.371 1 34.97 336 GLY A N 1
ATOM 2669 C CA . GLY A 1 336 ? -56.219 34.188 6.52 1 34.97 336 GLY A CA 1
ATOM 2670 C C . GLY A 1 336 ? -56 35 5.273 1 34.97 336 GLY A C 1
ATOM 2671 O O . GLY A 1 336 ? -56.125 36.219 5.297 1 34.97 336 GLY A O 1
ATOM 2672 N N . GLU A 1 337 ? -55.438 34.094 4.094 1 33.97 337 GLU A N 1
ATOM 2673 C CA . GLU A 1 337 ? -56.062 34.281 2.795 1 33.97 337 GLU A CA 1
ATOM 2674 C C . GLU A 1 337 ? -57.469 33.625 2.764 1 33.97 337 GLU A C 1
ATOM 2676 O O . GLU A 1 337 ? -58.375 34.125 2.105 1 33.97 337 GLU A O 1
ATOM 2681 N N . GLU A 1 338 ? -58.062 32.75 3.309 1 35.66 338 GLU A N 1
ATOM 2682 C CA . GLU A 1 338 ? -59.438 32.375 3.002 1 35.66 338 GLU A CA 1
ATOM 2683 C C . GLU A 1 338 ? -60.438 33.156 3.836 1 35.66 338 GLU A C 1
ATOM 2685 O O . GLU A 1 338 ? -60.781 32.781 4.957 1 35.66 338 GLU A O 1
ATOM 2690 N N . ALA A 1 339 ? -60.375 34.188 4.508 1 32.5 339 ALA A N 1
ATOM 2691 C CA . ALA A 1 339 ? -61.594 34.969 4.797 1 32.5 339 ALA A CA 1
ATOM 2692 C C . ALA A 1 339 ? -62.312 35.344 3.516 1 32.5 339 ALA A C 1
ATOM 2694 O O . ALA A 1 339 ? -63.406 35.938 3.562 1 32.5 339 ALA A O 1
ATOM 2695 N N . VAL A 1 340 ? -62.094 35.719 1.978 1 31.61 340 VAL A N 1
ATOM 2696 C CA . VAL A 1 340 ? -62.875 36.312 0.902 1 31.61 340 VAL A CA 1
ATOM 2697 C C . VAL A 1 340 ? -64.188 35.531 0.713 1 31.61 340 VAL A C 1
ATOM 2699 O O . VAL A 1 340 ? -65.25 36.094 0.4 1 31.61 340 VAL A O 1
ATOM 2702 N N . ALA A 1 341 ? -64.812 34.406 0.853 1 30.86 341 ALA A N 1
ATOM 2703 C CA . ALA A 1 341 ? -66.125 34.312 0.183 1 30.86 341 ALA A CA 1
ATOM 2704 C C . ALA A 1 341 ? -67.188 35 0.988 1 30.86 341 ALA A C 1
ATOM 2706 O O . ALA A 1 341 ? -68 35.75 0.432 1 30.86 341 ALA A O 1
ATOM 2707 N N . THR A 1 342 ? -67.812 34.312 1.742 1 31.09 342 THR A N 1
ATOM 2708 C CA . THR A 1 342 ? -69.312 34.375 1.746 1 31.09 342 THR A CA 1
ATOM 2709 C C . THR A 1 342 ? -69.75 35.625 2.447 1 31.09 342 THR A C 1
ATOM 2711 O O . THR A 1 342 ? -71 35.938 2.436 1 31.09 342 THR A O 1
ATOM 2714 N N . VAL A 1 343 ? -68.75 36.75 2.996 1 30.39 343 VAL A N 1
ATOM 2715 C CA . VAL A 1 343 ? -69.688 37.781 3.385 1 30.39 343 VAL A CA 1
ATOM 2716 C C . VAL A 1 343 ? -70 38.688 2.205 1 30.39 343 VAL A C 1
ATOM 2718 O O . VAL A 1 343 ? -69.125 39.531 1.841 1 30.39 343 VAL A O 1
ATOM 2721 N N . SER A 1 344 ? -70 37.656 1.018 1 20.75 344 SER A N 1
ATOM 2722 C CA . SER A 1 344 ? -71.062 37.938 0.065 1 20.75 344 SER A CA 1
ATOM 2723 C C . SER A 1 344 ? -72.188 36.906 0.178 1 20.75 344 SER A C 1
ATOM 2725 O O . SER A 1 344 ? -71.938 35.719 0.339 1 20.75 344 SER A O 1
ATOM 2727 N N . MET B 1 1 ? 41.719 41.562 1.957 1 58.5 1 MET B N 1
ATOM 2728 C CA . MET B 1 1 ? 40.375 42.156 1.91 1 58.5 1 MET B CA 1
ATOM 2729 C C . MET B 1 1 ? 39.312 41.094 2.041 1 58.5 1 MET B C 1
ATOM 2731 O O . MET B 1 1 ? 39.5 39.938 1.602 1 58.5 1 MET B O 1
ATOM 2735 N N . ALA B 1 2 ? 38.312 41.312 2.809 1 70.75 2 ALA B N 1
ATOM 2736 C CA . ALA B 1 2 ? 37.219 40.375 3.049 1 70.75 2 ALA B CA 1
ATOM 2737 C C . ALA B 1 2 ? 36.625 39.875 1.735 1 70.75 2 ALA B C 1
ATOM 2739 O O . ALA B 1 2 ? 36.562 40.625 0.754 1 70.75 2 ALA B O 1
ATOM 2740 N N . LEU B 1 3 ? 36.438 38.625 1.595 1 72.75 3 LEU B N 1
ATOM 2741 C CA . LEU B 1 3 ? 35.844 38 0.402 1 72.75 3 LEU B CA 1
ATOM 2742 C C . LEU B 1 3 ? 34.344 38.188 0.392 1 72.75 3 LEU B C 1
ATOM 2744 O O . LEU B 1 3 ? 33.656 37.875 1.376 1 72.75 3 LEU B O 1
ATOM 2748 N N . MET B 1 4 ? 33.812 38.75 -0.758 1 77.44 4 MET B N 1
ATOM 2749 C CA . MET B 1 4 ? 32.375 38.938 -1.025 1 77.44 4 MET B CA 1
ATOM 2750 C C . MET B 1 4 ? 31.719 39.719 0.098 1 77.44 4 MET B C 1
ATOM 2752 O O . MET B 1 4 ? 30.812 39.219 0.764 1 77.44 4 MET B O 1
ATOM 2756 N N . LYS B 1 5 ? 32.156 40.938 0.297 1 83.5 5 LYS B N 1
ATOM 2757 C CA . LYS B 1 5 ? 31.625 41.844 1.312 1 83.5 5 LYS B CA 1
ATOM 2758 C C . LYS B 1 5 ? 30.281 42.375 0.883 1 83.5 5 LYS B C 1
ATOM 2760 O O . LYS B 1 5 ? 30.078 42.75 -0.281 1 83.5 5 LYS B O 1
ATOM 2765 N N . VAL B 1 6 ? 29.328 42.156 1.755 1 85.12 6 VAL B N 1
ATOM 2766 C CA . VAL B 1 6 ? 27.984 42.688 1.512 1 85.12 6 VAL B CA 1
ATOM 2767 C C . VAL B 1 6 ? 27.594 43.625 2.65 1 85.12 6 VAL B C 1
ATOM 2769 O O . VAL B 1 6 ? 27.891 43.375 3.816 1 85.12 6 VAL B O 1
ATOM 2772 N N . LYS B 1 7 ? 27.031 44.75 2.328 1 86.56 7 LYS B N 1
ATOM 2773 C CA . LYS B 1 7 ? 26.578 45.719 3.322 1 86.56 7 LYS B CA 1
ATOM 2774 C C . LYS B 1 7 ? 25.141 45.406 3.771 1 86.56 7 LYS B C 1
ATOM 2776 O O . LYS B 1 7 ? 24.297 45.031 2.953 1 86.56 7 LYS B O 1
ATOM 2781 N N . PHE B 1 8 ? 25.016 45.469 5.043 1 85.69 8 PHE B N 1
ATOM 2782 C CA . PHE B 1 8 ? 23.719 45.125 5.605 1 85.69 8 PHE B CA 1
ATOM 2783 C C . PHE B 1 8 ? 23.156 46.281 6.426 1 85.69 8 PHE B C 1
ATOM 2785 O O . PHE B 1 8 ? 23.891 46.938 7.137 1 85.69 8 PHE B O 1
ATOM 2792 N N . ASP B 1 9 ? 21.859 46.5 6.098 1 86.25 9 ASP B N 1
ATOM 2793 C CA . ASP B 1 9 ? 21.094 47.344 6.996 1 86.25 9 ASP B CA 1
ATOM 2794 C C . ASP B 1 9 ? 20.219 46.5 7.934 1 86.25 9 ASP B C 1
ATOM 2796 O O . ASP B 1 9 ? 20.25 45.281 7.883 1 86.25 9 ASP B O 1
ATOM 2800 N N . LEU B 1 10 ? 19.594 47.188 8.867 1 84.25 10 LEU B N 1
ATOM 2801 C CA . LEU B 1 10 ? 18.812 46.469 9.867 1 84.25 10 LEU B CA 1
ATOM 2802 C C . LEU B 1 10 ? 17.734 45.625 9.203 1 84.25 10 LEU B C 1
ATOM 2804 O O . LEU B 1 10 ? 17.609 44.438 9.477 1 84.25 10 LEU B O 1
ATOM 2808 N N . PRO B 1 11 ? 16.953 46.125 8.375 1 87.38 11 PRO B N 1
ATOM 2809 C CA . PRO B 1 11 ? 15.914 45.312 7.738 1 87.38 11 PRO B CA 1
ATOM 2810 C C . PRO B 1 11 ? 16.484 44.156 6.93 1 87.38 11 PRO B C 1
ATOM 2812 O O . PRO B 1 11 ? 15.906 43.062 6.898 1 87.38 11 PRO B O 1
ATOM 2815 N N . LYS B 1 12 ? 17.547 44.344 6.293 1 87.75 12 LYS B N 1
ATOM 2816 C CA . LYS B 1 12 ? 18.188 43.281 5.5 1 87.75 12 LYS B CA 1
ATOM 2817 C C . LYS B 1 12 ? 18.719 42.188 6.395 1 87.75 12 LYS B C 1
ATOM 2819 O O . LYS B 1 12 ? 18.656 41 6.035 1 87.75 12 LYS B O 1
ATOM 2824 N N . ARG B 1 13 ? 19.188 42.562 7.48 1 87.38 13 ARG B N 1
ATOM 2825 C CA . ARG B 1 13 ? 19.703 41.562 8.422 1 87.38 13 ARG B CA 1
ATOM 2826 C C . ARG B 1 13 ? 18.578 40.719 9.016 1 87.38 13 ARG B C 1
ATOM 2828 O O . ARG B 1 13 ? 18.719 39.531 9.164 1 87.38 13 ARG B O 1
ATOM 2835 N N . VAL B 1 14 ? 17.594 41.438 9.297 1 88.62 14 VAL B N 1
ATOM 2836 C CA . VAL B 1 14 ? 16.438 40.75 9.852 1 88.62 14 VAL B CA 1
ATOM 2837 C C . VAL B 1 14 ? 15.852 39.781 8.82 1 88.62 14 VAL B C 1
ATOM 2839 O O . VAL B 1 14 ? 15.508 38.656 9.141 1 88.62 14 VAL B O 1
ATOM 2842 N N . LYS B 1 15 ? 15.797 40.219 7.602 1 91.62 15 LYS B N 1
ATOM 2843 C CA . LYS B 1 15 ? 15.297 39.375 6.523 1 91.62 15 LYS B CA 1
ATOM 2844 C C . LYS B 1 15 ? 16.219 38.156 6.301 1 91.62 15 LYS B C 1
ATOM 2846 O O . LYS B 1 15 ? 15.734 37.062 6.027 1 91.62 15 LYS B O 1
ATOM 2851 N N . LEU B 1 16 ? 17.453 38.375 6.371 1 91.31 16 LEU B N 1
ATOM 2852 C CA . LEU B 1 16 ? 18.422 37.281 6.227 1 91.31 16 LEU B CA 1
ATOM 2853 C C . LEU B 1 16 ? 18.266 36.281 7.355 1 91.31 16 LEU B C 1
ATOM 2855 O O . LEU B 1 16 ? 18.266 35.062 7.113 1 91.31 16 LEU B O 1
ATOM 2859 N N . ALA B 1 17 ? 18.188 36.812 8.547 1 91.06 17 ALA B N 1
ATOM 2860 C CA . ALA B 1 17 ? 18.047 35.906 9.703 1 91.06 17 ALA B CA 1
ATOM 2861 C C . ALA B 1 17 ? 16.766 35.094 9.617 1 91.06 17 ALA B C 1
ATOM 2863 O O . ALA B 1 17 ? 16.766 33.906 9.891 1 91.06 17 ALA B O 1
ATOM 2864 N N . GLN B 1 18 ? 15.719 35.719 9.195 1 92.81 18 GLN B N 1
ATOM 2865 C CA . GLN B 1 18 ? 14.445 35.031 9.055 1 92.81 18 GLN B CA 1
ATOM 2866 C C . GLN B 1 18 ? 14.5 34.031 7.906 1 92.81 18 GLN B C 1
ATOM 2868 O O . GLN B 1 18 ? 13.961 32.938 8.016 1 92.81 18 GLN B O 1
ATOM 2873 N N . GLY B 1 19 ? 15.055 34.438 6.855 1 94.5 19 GLY B N 1
ATOM 2874 C CA . GLY B 1 19 ? 15.219 33.531 5.734 1 94.5 19 GLY B CA 1
ATOM 2875 C C . GLY B 1 19 ? 16.062 32.312 6.07 1 94.5 19 GLY B C 1
ATOM 2876 O O . GLY B 1 19 ? 15.727 31.188 5.672 1 94.5 19 GLY B O 1
ATOM 2877 N N . LEU B 1 20 ? 17.078 32.531 6.742 1 94.62 20 LEU B N 1
ATOM 2878 C CA . LEU B 1 20 ? 17.953 31.453 7.152 1 94.62 20 LEU B CA 1
ATOM 2879 C C . LEU B 1 20 ? 17.219 30.516 8.117 1 94.62 20 LEU B C 1
ATOM 2881 O O . LEU B 1 20 ? 17.406 29.297 8.07 1 94.62 20 LEU B O 1
ATOM 2885 N N . TRP B 1 21 ? 16.594 31.141 9.016 1 94.56 21 TRP B N 1
ATOM 2886 C CA . TRP B 1 21 ? 15.812 30.344 9.945 1 94.56 21 TRP B CA 1
ATOM 2887 C C . TRP B 1 21 ? 14.875 29.391 9.203 1 94.56 21 TRP B C 1
ATOM 2889 O O . TRP B 1 21 ? 14.781 28.203 9.539 1 94.56 21 TRP B O 1
ATOM 2899 N N . LEU B 1 22 ? 14.234 29.844 8.148 1 94.5 22 LEU B N 1
ATOM 2900 C CA . LEU B 1 22 ? 13.352 29 7.336 1 94.5 22 LEU B CA 1
ATOM 2901 C C . LEU B 1 22 ? 14.148 27.938 6.594 1 94.5 22 LEU B C 1
ATOM 2903 O O . LEU B 1 22 ? 13.695 26.797 6.473 1 94.5 22 LEU B O 1
ATOM 2907 N N . MET B 1 23 ? 15.242 28.297 6.129 1 96.12 23 MET B N 1
ATOM 2908 C CA . MET B 1 23 ? 16.062 27.359 5.387 1 96.12 23 MET B CA 1
ATOM 2909 C C . MET B 1 23 ? 16.594 26.25 6.305 1 96.12 23 MET B C 1
ATOM 2911 O O . MET B 1 23 ? 16.734 25.109 5.883 1 96.12 23 MET B O 1
ATOM 2915 N N . TYR B 1 24 ? 16.906 26.578 7.516 1 96.62 24 TYR B N 1
ATOM 2916 C CA . TYR B 1 24 ? 17.344 25.562 8.469 1 96.62 24 TYR B CA 1
ATOM 2917 C C . TYR B 1 24 ? 16.234 24.578 8.781 1 96.62 24 TYR B C 1
ATOM 2919 O O . TYR B 1 24 ? 16.484 23.391 8.953 1 96.62 24 TYR B O 1
ATOM 2927 N N . TRP B 1 25 ? 15.039 25.141 8.812 1 94.69 25 TRP B N 1
ATOM 2928 C CA . TRP B 1 25 ? 13.922 24.219 9.039 1 94.69 25 TRP B CA 1
ATOM 2929 C C . TRP B 1 25 ? 13.711 23.312 7.832 1 94.69 25 TRP B C 1
ATOM 2931 O O . TRP B 1 25 ? 13.344 22.141 7.984 1 94.69 25 TRP B O 1
ATOM 2941 N N . LEU B 1 26 ? 13.938 23.828 6.715 1 96.5 26 LEU B N 1
ATOM 2942 C CA . LEU B 1 26 ? 13.891 23 5.52 1 96.5 26 LEU B CA 1
ATOM 2943 C C . LEU B 1 26 ? 14.977 21.922 5.562 1 96.5 26 LEU B C 1
ATOM 2945 O O . LEU B 1 26 ? 14.75 20.781 5.16 1 96.5 26 LEU B O 1
ATOM 2949 N N . ALA B 1 27 ? 16.094 22.281 6.039 1 96.81 27 ALA B N 1
ATOM 2950 C CA . ALA B 1 27 ? 17.203 21.344 6.152 1 96.81 27 ALA B CA 1
ATOM 2951 C C . ALA B 1 27 ? 16.906 20.25 7.168 1 96.81 27 ALA B C 1
ATOM 2953 O O . ALA B 1 27 ? 17.281 19.094 6.98 1 96.81 27 ALA B O 1
ATOM 2954 N N . VAL B 1 28 ? 16.297 20.641 8.234 1 96.38 28 VAL B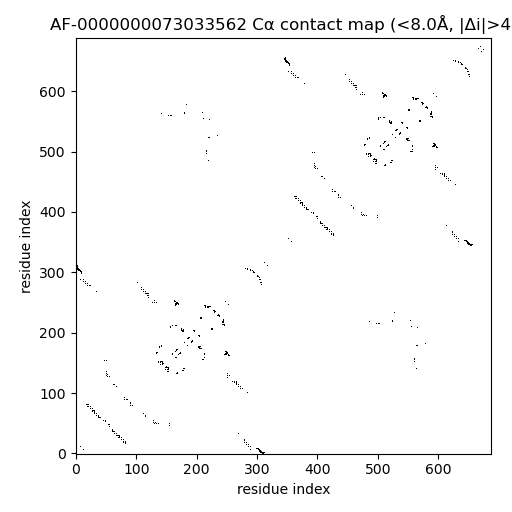 N 1
ATOM 2955 C CA . VAL B 1 28 ? 15.891 19.656 9.227 1 96.38 28 VAL B CA 1
ATOM 2956 C C . VAL B 1 28 ? 14.914 18.656 8.609 1 96.38 28 VAL B C 1
ATOM 2958 O O . VAL B 1 28 ? 15.055 17.453 8.773 1 96.38 28 VAL B O 1
ATOM 2961 N N . MET B 1 29 ? 13.961 19.141 7.816 1 96.44 29 MET B N 1
ATOM 2962 C CA . MET B 1 29 ? 12.992 18.281 7.152 1 96.44 29 MET B CA 1
ATOM 2963 C C . MET B 1 29 ? 13.68 17.344 6.16 1 96.44 29 MET B C 1
ATOM 2965 O O . MET B 1 29 ? 13.312 16.172 6.047 1 96.44 29 MET B O 1
ATOM 2969 N N . THR B 1 30 ? 14.617 17.844 5.504 1 95.94 30 THR B N 1
ATOM 2970 C CA . THR B 1 30 ? 15.367 17.031 4.559 1 95.94 30 THR B CA 1
ATOM 2971 C C . THR B 1 30 ? 16.203 15.977 5.293 1 95.94 30 THR B C 1
ATOM 2973 O O . THR B 1 30 ? 16.359 14.859 4.805 1 95.94 30 THR B O 1
ATOM 2976 N N . GLY B 1 31 ? 16.75 16.344 6.375 1 96.38 31 GLY B N 1
ATOM 2977 C CA . GLY B 1 31 ? 17.453 15.367 7.188 1 96.38 31 GLY B CA 1
ATOM 2978 C C . GLY B 1 31 ? 16.562 14.227 7.648 1 96.38 31 GLY B C 1
ATOM 2979 O O . GLY B 1 31 ? 16.984 13.062 7.625 1 96.38 31 GLY B O 1
ATOM 2980 N N . ILE B 1 32 ? 15.422 14.516 8.039 1 96.44 32 ILE B N 1
ATOM 2981 C CA . ILE B 1 32 ? 14.453 13.492 8.43 1 96.44 32 ILE B CA 1
ATOM 2982 C C . ILE B 1 32 ? 14.141 12.602 7.234 1 96.44 32 ILE B C 1
ATOM 2984 O O . ILE B 1 32 ? 14.016 11.383 7.379 1 96.44 32 ILE B O 1
ATOM 2988 N N . LEU B 1 33 ? 14.023 13.211 6.094 1 96.56 33 LEU B N 1
ATOM 2989 C CA . LEU B 1 33 ? 13.781 12.453 4.871 1 96.56 33 LEU B CA 1
ATOM 2990 C C . LEU B 1 33 ? 14.922 11.477 4.602 1 96.56 33 LEU B C 1
ATOM 2992 O O . LEU B 1 33 ? 14.68 10.312 4.273 1 96.56 33 LEU B O 1
ATOM 2996 N N . VAL B 1 34 ? 16.109 11.93 4.762 1 96.75 34 VAL B N 1
ATOM 2997 C CA . VAL B 1 34 ? 17.281 11.086 4.539 1 96.75 34 VAL B CA 1
ATOM 2998 C C . VAL B 1 34 ? 17.297 9.945 5.551 1 96.75 34 VAL B C 1
ATOM 3000 O O . VAL B 1 34 ? 17.594 8.797 5.195 1 96.75 34 VAL B O 1
ATOM 3003 N N . PHE B 1 35 ? 16.984 10.211 6.777 1 96.88 35 PHE B N 1
ATOM 3004 C CA . PHE B 1 35 ? 16.891 9.203 7.82 1 96.88 35 PHE B CA 1
ATOM 3005 C C . PHE B 1 35 ? 15.859 8.141 7.461 1 96.88 35 PHE B C 1
ATOM 3007 O O . PHE B 1 35 ? 16.125 6.945 7.543 1 96.88 35 PHE B O 1
ATOM 3014 N N . SER B 1 36 ? 14.734 8.539 6.969 1 97.06 36 SER B N 1
ATOM 3015 C CA . SER B 1 36 ? 13.648 7.637 6.59 1 97.06 36 SER B CA 1
ATOM 3016 C C . SER B 1 36 ? 14.031 6.781 5.391 1 97.06 36 SER B C 1
ATOM 3018 O O . SER B 1 36 ? 13.727 5.586 5.348 1 97.06 36 SER B O 1
ATOM 3020 N N . LEU B 1 37 ? 14.664 7.395 4.418 1 95.81 37 LEU B N 1
ATOM 3021 C CA . LEU B 1 37 ? 15.102 6.66 3.234 1 95.81 37 LEU B CA 1
ATOM 3022 C C . LEU B 1 37 ? 16.156 5.625 3.594 1 95.81 37 LEU B C 1
ATOM 3024 O O . LEU B 1 37 ? 16.172 4.527 3.027 1 95.81 37 LEU B O 1
ATOM 3028 N N . GLY B 1 38 ? 17.047 6 4.488 1 95.69 38 GLY B N 1
ATOM 3029 C CA . GLY B 1 38 ? 18.016 5.031 4.957 1 95.69 38 GLY B CA 1
ATOM 3030 C C . GLY B 1 38 ? 17.391 3.834 5.641 1 95.69 38 GLY B C 1
ATOM 3031 O O . GLY B 1 38 ? 17.781 2.693 5.391 1 95.69 38 GLY B O 1
ATOM 3032 N N . LEU B 1 39 ? 16.438 4.078 6.465 1 95.44 39 LEU B N 1
ATOM 3033 C CA . LEU B 1 39 ? 15.727 3.004 7.152 1 95.44 39 LEU B CA 1
ATOM 3034 C C . LEU B 1 39 ? 14.953 2.139 6.156 1 95.44 39 LEU B C 1
ATOM 3036 O O . LEU B 1 39 ? 14.992 0.909 6.246 1 95.44 39 LEU B O 1
ATOM 3040 N N . PHE B 1 40 ? 14.273 2.785 5.234 1 94.69 40 PHE B N 1
ATOM 3041 C CA . PHE B 1 40 ? 13.531 2.074 4.199 1 94.69 40 PHE B CA 1
ATOM 3042 C C . PHE B 1 40 ? 14.469 1.18 3.387 1 94.69 40 PHE B C 1
ATOM 3044 O O . PHE B 1 40 ? 14.148 0.017 3.129 1 94.69 40 PHE B O 1
ATOM 3051 N N . PHE B 1 41 ? 15.57 1.706 2.994 1 93.25 41 PHE B N 1
ATOM 3052 C CA . PHE B 1 41 ? 16.547 0.966 2.199 1 93.25 41 PHE B CA 1
ATOM 3053 C C . PHE B 1 41 ? 17.094 -0.216 2.986 1 93.25 41 PHE B C 1
ATOM 3055 O O . PHE B 1 41 ? 17.281 -1.302 2.434 1 93.25 41 PHE B O 1
ATOM 3062 N N . LYS B 1 42 ? 17.375 -0.066 4.258 1 93.25 42 LYS B N 1
ATOM 3063 C CA . LYS B 1 42 ? 17.875 -1.148 5.102 1 93.25 42 LYS B CA 1
ATOM 3064 C C . LYS B 1 42 ? 16.859 -2.279 5.211 1 93.25 42 LYS B C 1
ATOM 3066 O O . LYS B 1 42 ? 17.219 -3.455 5.105 1 93.25 42 LYS B O 1
ATOM 3071 N N . ILE B 1 43 ? 15.711 -2.031 5.344 1 91.88 43 ILE B N 1
ATOM 3072 C CA . ILE B 1 43 ? 14.656 -3.031 5.445 1 91.88 43 ILE B CA 1
ATOM 3073 C C . ILE B 1 43 ? 14.508 -3.764 4.117 1 91.88 43 ILE B C 1
ATOM 3075 O O . ILE B 1 43 ? 14.367 -4.988 4.086 1 91.88 43 ILE B O 1
ATOM 3079 N N . GLU B 1 44 ? 14.523 -2.998 3.047 1 88.5 44 GLU B N 1
ATOM 3080 C CA . GLU B 1 44 ? 14.398 -3.596 1.721 1 88.5 44 GLU B CA 1
ATOM 3081 C C . GLU B 1 44 ? 15.531 -4.578 1.449 1 88.5 44 GLU B C 1
ATOM 3083 O O . GLU B 1 44 ? 15.305 -5.652 0.883 1 88.5 44 GLU B O 1
ATOM 3088 N N . LEU B 1 45 ? 16.734 -4.25 1.86 1 88.5 45 LEU B N 1
ATOM 3089 C CA . LEU B 1 45 ? 17.875 -5.125 1.652 1 88.5 45 LEU B CA 1
ATOM 3090 C C . LEU B 1 45 ? 17.766 -6.371 2.527 1 88.5 45 LEU B C 1
ATOM 3092 O O . LEU B 1 45 ? 18.156 -7.465 2.105 1 88.5 45 LEU B O 1
ATOM 3096 N N . ARG B 1 46 ? 17.25 -6.223 3.645 1 87.62 46 ARG B N 1
ATOM 3097 C CA . ARG B 1 46 ? 17.125 -7.352 4.559 1 87.62 46 ARG B CA 1
ATOM 3098 C C . ARG B 1 46 ? 16.062 -8.336 4.062 1 87.62 46 ARG B C 1
ATOM 3100 O O . ARG B 1 46 ? 16.203 -9.547 4.254 1 87.62 46 ARG B O 1
ATOM 3107 N N . LYS B 1 47 ? 15.055 -7.883 3.43 1 84.06 47 LYS B N 1
ATOM 3108 C CA . LYS B 1 47 ? 14.008 -8.734 2.865 1 84.06 47 LYS B CA 1
ATOM 3109 C C . LYS B 1 47 ? 14.594 -9.727 1.86 1 84.06 47 LYS B C 1
ATOM 3111 O O . LYS B 1 47 ? 14.109 -10.852 1.738 1 84.06 47 LYS B O 1
ATOM 3116 N N . ARG B 1 48 ? 15.695 -9.328 1.184 1 85.5 48 ARG B N 1
ATOM 3117 C CA . ARG B 1 48 ? 16.25 -10.172 0.132 1 85.5 48 ARG B CA 1
ATOM 3118 C C . ARG B 1 48 ? 17.688 -10.594 0.471 1 85.5 48 ARG B C 1
ATOM 3120 O O . ARG B 1 48 ? 18.516 -10.727 -0.419 1 85.5 48 ARG B O 1
ATOM 3127 N N . SER B 1 49 ? 17.938 -10.734 1.736 1 84.94 49 SER B N 1
ATOM 3128 C CA . SER B 1 49 ? 19.281 -11.094 2.184 1 84.94 49 SER B CA 1
ATOM 3129 C C . SER B 1 49 ? 19.641 -12.5 1.736 1 84.94 49 SER B C 1
ATOM 3131 O O . SER B 1 49 ? 20.797 -12.766 1.393 1 84.94 49 SER B O 1
ATOM 3133 N N . GLU B 1 50 ? 18.688 -13.352 1.636 1 80.75 50 GLU B N 1
ATOM 3134 C CA . GLU B 1 50 ? 18.938 -14.734 1.23 1 80.75 50 GLU B CA 1
ATOM 3135 C C . GLU B 1 50 ? 19.375 -14.812 -0.23 1 80.75 50 GLU B C 1
ATOM 3137 O O . GLU B 1 50 ? 20.172 -15.672 -0.6 1 80.75 50 GLU B O 1
ATOM 3142 N N . MET B 1 51 ? 18.844 -13.898 -1.019 1 86.94 51 MET B N 1
ATOM 3143 C CA . MET B 1 51 ? 19.203 -13.891 -2.438 1 86.94 51 MET B CA 1
ATOM 3144 C C . MET B 1 51 ? 20.609 -13.375 -2.648 1 86.94 51 MET B C 1
ATOM 3146 O O . MET B 1 51 ? 21.156 -13.484 -3.746 1 86.94 51 MET B O 1
ATOM 3150 N N . MET B 1 52 ? 21.172 -12.883 -1.629 1 82.06 52 MET B N 1
ATOM 3151 C CA . MET B 1 52 ? 22.547 -12.414 -1.686 1 82.06 52 MET B CA 1
ATOM 3152 C C . MET B 1 52 ? 23.438 -13.234 -0.762 1 82.06 52 MET B C 1
ATOM 3154 O O . MET B 1 52 ? 24.547 -12.812 -0.421 1 82.06 52 MET B O 1
ATOM 3158 N N . ASN B 1 53 ? 22.938 -14.328 -0.358 1 78.06 53 ASN B N 1
ATOM 3159 C CA . ASN B 1 53 ? 23.656 -15.227 0.532 1 78.06 53 ASN B CA 1
ATOM 3160 C C . ASN B 1 53 ? 24.062 -14.531 1.829 1 78.06 53 ASN B C 1
ATOM 3162 O O . ASN B 1 53 ? 25.156 -14.734 2.338 1 78.06 53 ASN B O 1
ATOM 3166 N N . ASN B 1 54 ? 23.234 -13.586 2.236 1 76.31 54 ASN B N 1
ATOM 3167 C CA . ASN B 1 54 ? 23.438 -12.805 3.453 1 76.31 54 ASN B CA 1
ATOM 3168 C C . ASN B 1 54 ? 24.703 -11.977 3.389 1 76.31 54 ASN B C 1
ATOM 3170 O O . ASN B 1 54 ? 25.375 -11.766 4.406 1 76.31 54 ASN B O 1
ATOM 3174 N N . ASN B 1 55 ? 25.188 -11.711 2.232 1 75 55 ASN B N 1
ATOM 3175 C CA . ASN B 1 55 ? 26.375 -10.891 2.025 1 75 55 ASN B CA 1
ATOM 3176 C C . ASN B 1 55 ? 26.016 -9.445 1.685 1 75 55 ASN B C 1
ATOM 3178 O O . ASN B 1 55 ? 26.828 -8.711 1.122 1 75 55 ASN B O 1
ATOM 3182 N N . GLU B 1 56 ? 24.812 -9.141 2.082 1 73.44 56 GLU B N 1
ATOM 3183 C CA . GLU B 1 56 ? 24.438 -7.762 1.793 1 73.44 56 GLU B CA 1
ATOM 3184 C C . GLU B 1 56 ? 25.156 -6.781 2.713 1 73.44 56 GLU B C 1
ATOM 3186 O O . GLU B 1 56 ? 25.391 -7.078 3.885 1 73.44 56 GLU B O 1
ATOM 3191 N N . SER B 1 57 ? 25.688 -5.738 2.117 1 75.31 57 SER B N 1
ATOM 3192 C CA . SER B 1 57 ? 26.344 -4.723 2.934 1 75.31 57 SER B CA 1
ATOM 3193 C C . SER B 1 57 ? 25.344 -3.746 3.521 1 75.31 57 SER B C 1
ATOM 3195 O O . SER B 1 57 ? 24.562 -3.137 2.787 1 75.31 57 SER B O 1
ATOM 3197 N N . HIS B 1 58 ? 25.297 -3.729 4.852 1 83.44 58 HIS B N 1
ATOM 3198 C CA . HIS B 1 58 ? 24.422 -2.768 5.52 1 83.44 58 HIS B CA 1
ATOM 3199 C C . HIS B 1 58 ? 25.172 -1.483 5.852 1 83.44 58 HIS B C 1
ATOM 3201 O O . HIS B 1 58 ? 24.688 -0.667 6.641 1 83.44 58 HIS B O 1
ATOM 3207 N N . PHE B 1 59 ? 26.203 -1.314 5.199 1 88.69 59 PHE B N 1
ATOM 3208 C CA . PHE B 1 59 ? 27.047 -0.17 5.512 1 88.69 59 PHE B CA 1
ATOM 3209 C C . PHE B 1 59 ? 26.422 1.126 5.023 1 88.69 59 PHE B C 1
ATOM 3211 O O . PHE B 1 59 ? 26.281 2.082 5.789 1 88.69 59 PHE B O 1
ATOM 3218 N N . VAL B 1 60 ? 25.984 1.073 3.803 1 91.31 60 VAL B N 1
ATOM 3219 C CA . VAL B 1 60 ? 25.469 2.291 3.186 1 91.31 60 VAL B CA 1
ATOM 3220 C C . VAL B 1 60 ? 24.172 2.697 3.863 1 91.31 60 VAL B C 1
ATOM 3222 O O . VAL B 1 60 ? 24.016 3.846 4.289 1 91.31 60 VAL B O 1
ATOM 3225 N N . PRO B 1 61 ? 23.219 1.792 4.086 1 93.25 61 PRO B N 1
ATOM 3226 C CA . PRO B 1 61 ? 22 2.186 4.789 1 93.25 61 PRO B CA 1
ATOM 3227 C C . PRO B 1 61 ? 22.266 2.686 6.207 1 93.25 61 PRO B C 1
ATOM 3229 O O . PRO B 1 61 ? 21.625 3.635 6.664 1 93.25 61 PRO B O 1
ATOM 3232 N N . ASN B 1 62 ? 23.188 2.115 6.914 1 95.06 62 ASN B N 1
ATOM 3233 C CA . ASN B 1 62 ? 23.531 2.574 8.25 1 95.06 62 ASN B CA 1
ATOM 3234 C C . ASN B 1 62 ? 24.141 3.977 8.227 1 95.06 62 ASN B C 1
ATOM 3236 O O . ASN B 1 62 ? 23.891 4.785 9.117 1 95.06 62 ASN B O 1
ATOM 3240 N N . LEU B 1 63 ? 24.984 4.176 7.262 1 95.81 63 LEU B N 1
ATOM 3241 C CA . LEU B 1 63 ? 25.578 5.496 7.105 1 95.81 63 LEU B CA 1
ATOM 3242 C C . LEU B 1 63 ? 24.516 6.547 6.812 1 95.81 63 LEU B C 1
ATOM 3244 O O . LEU B 1 63 ? 24.562 7.656 7.348 1 95.81 63 LEU B O 1
ATOM 3248 N N . LEU B 1 64 ? 23.547 6.242 6.012 1 96.56 64 LEU B N 1
ATOM 3249 C CA . LEU B 1 64 ? 22.453 7.152 5.699 1 96.56 64 LEU B CA 1
ATOM 3250 C C . LEU B 1 64 ? 21.641 7.48 6.945 1 96.56 64 LEU B C 1
ATOM 3252 O O . LEU B 1 64 ? 21.281 8.633 7.176 1 96.56 64 LEU B O 1
ATOM 3256 N N . ILE B 1 65 ? 21.359 6.516 7.797 1 97.25 65 ILE B N 1
ATOM 3257 C CA . ILE B 1 65 ? 20.609 6.707 9.039 1 97.25 65 ILE B CA 1
ATOM 3258 C C . ILE B 1 65 ? 21.406 7.621 9.977 1 97.25 65 ILE B C 1
ATOM 3260 O O . ILE B 1 65 ? 20.844 8.562 10.547 1 97.25 65 ILE B O 1
ATOM 3264 N N . LEU B 1 66 ? 22.703 7.379 10.055 1 96.62 66 LEU B N 1
ATOM 3265 C CA . LEU B 1 66 ? 23.562 8.18 10.914 1 96.62 66 LEU B CA 1
ATOM 3266 C C . LEU B 1 66 ? 23.609 9.625 10.438 1 96.62 66 LEU B C 1
ATOM 3268 O O . LEU B 1 66 ? 23.469 10.547 11.242 1 96.62 66 LEU B O 1
ATOM 3272 N N . VAL B 1 67 ? 23.766 9.812 9.148 1 96.62 67 VAL B N 1
ATOM 3273 C CA . VAL B 1 67 ? 23.891 11.156 8.594 1 96.62 67 VAL B CA 1
ATOM 3274 C C . VAL B 1 67 ? 22.547 11.875 8.711 1 96.62 67 VAL B C 1
ATOM 3276 O O . VAL B 1 67 ? 22.5 13.078 8.977 1 96.62 67 VAL B O 1
ATOM 3279 N N . GLY B 1 68 ? 21.469 11.141 8.508 1 96.62 68 GLY B N 1
ATOM 3280 C CA . GLY B 1 68 ? 20.172 11.75 8.68 1 96.62 68 GLY B CA 1
ATOM 3281 C C . GLY B 1 68 ? 19.922 12.242 10.094 1 96.62 68 GLY B C 1
ATOM 3282 O O . GLY B 1 68 ? 19.453 13.367 10.289 1 96.62 68 GLY B O 1
ATOM 3283 N N . LEU B 1 69 ? 20.234 11.484 11.094 1 96.44 69 LEU B N 1
ATOM 3284 C CA . LEU B 1 69 ? 20.094 11.852 12.5 1 96.44 69 LEU B CA 1
ATOM 3285 C C . LEU B 1 69 ? 20.984 13.031 12.852 1 96.44 69 LEU B C 1
ATOM 3287 O O . LEU B 1 69 ? 20.562 13.977 13.516 1 96.44 69 LEU B O 1
ATOM 3291 N N . ALA B 1 70 ? 22.219 12.992 12.398 1 96.44 70 ALA B N 1
ATOM 3292 C CA . ALA B 1 70 ? 23.172 14.078 12.648 1 96.44 70 ALA B CA 1
ATOM 3293 C C . ALA B 1 70 ? 22.703 15.375 12.016 1 96.44 70 ALA B C 1
ATOM 3295 O O . ALA B 1 70 ? 22.844 16.453 12.602 1 96.44 70 ALA B O 1
ATOM 3296 N N . ALA B 1 71 ? 22.109 15.266 10.836 1 95.56 71 ALA B N 1
ATOM 3297 C CA . ALA B 1 71 ? 21.625 16.438 10.133 1 95.56 71 ALA B CA 1
ATOM 3298 C C . ALA B 1 71 ? 20.5 17.125 10.914 1 95.56 71 ALA B C 1
ATOM 3300 O O . ALA B 1 71 ? 20.438 18.344 10.992 1 95.56 71 ALA B O 1
ATOM 3301 N N . CYS B 1 72 ? 19.625 16.359 11.484 1 94.5 72 CYS B N 1
ATOM 3302 C CA . CYS B 1 72 ? 18.531 16.922 12.273 1 94.5 72 CYS B CA 1
ATOM 3303 C C . CYS B 1 72 ? 19.078 17.672 13.484 1 94.5 72 CYS B C 1
ATOM 3305 O O . CYS B 1 72 ? 18.672 18.812 13.75 1 94.5 72 CYS B O 1
ATOM 3307 N N . GLY B 1 73 ? 20 17.203 14.219 1 94.5 73 GLY B N 1
ATOM 3308 C CA . GLY B 1 73 ? 20.594 17.875 15.367 1 94.5 73 GLY B CA 1
ATOM 3309 C C . GLY B 1 73 ? 21.375 19.125 15 1 94.5 73 GLY B C 1
ATOM 3310 O O . GLY B 1 73 ? 21.172 20.188 15.609 1 94.5 73 GLY B O 1
ATOM 3311 N N . LEU B 1 74 ? 22.188 19.031 13.969 1 95.38 74 LEU B N 1
ATOM 3312 C CA . LEU B 1 74 ? 23.031 20.156 13.547 1 95.38 74 LEU B CA 1
ATOM 3313 C C . LEU B 1 74 ? 22.188 21.312 13.039 1 95.38 74 LEU B C 1
ATOM 3315 O O . LEU B 1 74 ? 22.453 22.469 13.367 1 95.38 74 LEU B O 1
ATOM 3319 N N . ASN B 1 75 ? 21.141 20.984 12.312 1 96.88 75 ASN B N 1
ATOM 3320 C CA . ASN B 1 75 ? 20.359 22.047 11.695 1 96.88 75 ASN B CA 1
ATOM 3321 C C . ASN B 1 75 ? 19.375 22.672 12.688 1 96.88 75 ASN B C 1
ATOM 3323 O O . ASN B 1 75 ? 19.016 23.844 12.57 1 96.88 75 ASN B O 1
ATOM 3327 N N . VAL B 1 76 ? 18.906 21.906 13.695 1 95.31 76 VAL B N 1
ATOM 3328 C CA . VAL B 1 76 ? 18.109 22.5 14.766 1 95.31 76 VAL B CA 1
ATOM 3329 C C . VAL B 1 76 ? 18.953 23.516 15.539 1 95.31 76 VAL B C 1
ATOM 3331 O O . VAL B 1 76 ? 18.484 24.609 15.875 1 95.31 76 VAL B O 1
ATOM 3334 N N . PHE B 1 77 ? 20.188 23.219 15.797 1 93.69 77 PHE B N 1
ATOM 3335 C CA . PHE B 1 77 ? 21.125 24.125 16.453 1 93.69 77 PHE B CA 1
ATOM 3336 C C . PHE B 1 77 ? 21.312 25.391 15.617 1 93.69 77 PHE B C 1
ATOM 3338 O O . PHE B 1 77 ? 21.234 26.5 16.141 1 93.69 77 PHE B O 1
ATOM 3345 N N . GLY B 1 78 ? 21.516 25.25 14.383 1 92.19 78 GLY B N 1
ATOM 3346 C CA . GLY B 1 78 ? 21.672 26.406 13.508 1 92.19 78 GLY B CA 1
ATOM 3347 C C . GLY B 1 78 ? 20.438 27.281 13.461 1 92.19 78 GLY B C 1
ATOM 3348 O O . GLY B 1 78 ? 20.547 28.516 13.453 1 92.19 78 GLY B O 1
ATOM 3349 N N . GLY B 1 79 ? 19.328 26.641 13.375 1 92 79 GLY B N 1
ATOM 3350 C CA . GLY B 1 79 ? 18.078 27.406 13.383 1 92 79 GLY B CA 1
ATOM 3351 C C . GLY B 1 79 ? 17.875 28.203 14.648 1 92 79 GLY B C 1
ATOM 3352 O O . GLY B 1 79 ? 17.422 29.344 14.594 1 92 79 GLY B O 1
ATOM 3353 N N . LYS B 1 80 ? 18.203 27.672 15.781 1 91.69 80 LYS B N 1
ATOM 3354 C CA . LYS B 1 80 ? 18.094 28.375 17.047 1 91.69 80 LYS B CA 1
ATOM 3355 C C . LYS B 1 80 ? 19.031 29.578 17.109 1 91.69 80 LYS B C 1
ATOM 3357 O O . LYS B 1 80 ? 18.672 30.641 17.609 1 91.69 80 LYS B O 1
ATOM 3362 N N . VAL B 1 81 ? 20.203 29.422 16.609 1 89.25 81 VAL B N 1
ATOM 3363 C CA . VAL B 1 81 ? 21.156 30.516 16.562 1 89.25 81 VAL B CA 1
ATOM 3364 C C . VAL B 1 81 ? 20.609 31.656 15.711 1 89.25 81 VAL B C 1
ATOM 3366 O O . VAL B 1 81 ? 20.719 32.812 16.078 1 89.25 81 VAL B O 1
ATOM 3369 N N . CYS B 1 82 ? 19.969 31.344 14.617 1 88.88 82 CYS B N 1
ATOM 3370 C CA . CYS B 1 82 ? 19.406 32.344 13.727 1 88.88 82 CYS B CA 1
ATOM 3371 C C . CYS B 1 82 ? 18.219 33.062 14.383 1 88.88 82 CYS B C 1
ATOM 3373 O O . CYS B 1 82 ? 18.062 34.281 14.242 1 88.88 82 CYS B O 1
ATOM 3375 N N . HIS B 1 83 ? 17.48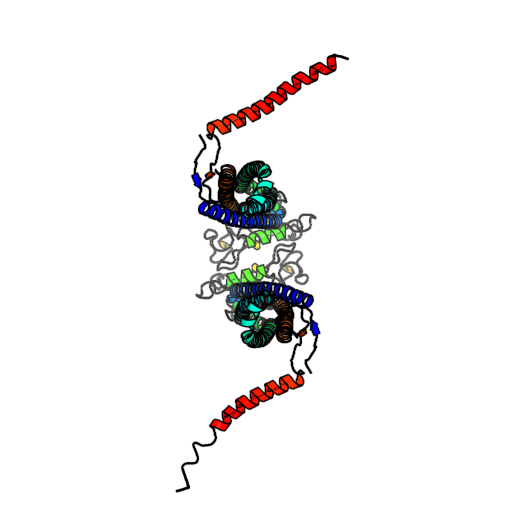4 32.344 15.07 1 88.44 83 HIS B N 1
ATOM 3376 C CA . HIS B 1 83 ? 16.344 32.938 15.766 1 88.44 83 HIS B CA 1
ATOM 3377 C C . HIS B 1 83 ? 16.812 33.844 16.891 1 88.44 83 HIS B C 1
ATOM 3379 O O . HIS B 1 83 ? 16.25 34.938 17.078 1 88.44 83 HIS B O 1
ATOM 3385 N N . ASP B 1 84 ? 17.859 33.531 17.594 1 88.75 84 ASP B N 1
ATOM 3386 C CA . ASP B 1 84 ? 18.375 34.312 18.719 1 88.75 84 ASP B CA 1
ATOM 3387 C C . ASP B 1 84 ? 19.203 35.5 18.219 1 88.75 84 ASP B C 1
ATOM 3389 O O . ASP B 1 84 ? 19.453 36.438 18.969 1 88.75 84 ASP B O 1
ATOM 3393 N N . SER B 1 85 ? 19.562 35.531 17 1 83.62 85 SER B N 1
ATOM 3394 C CA . SER B 1 85 ? 20.375 36.625 16.438 1 83.62 85 SER B CA 1
ATOM 3395 C C . SER B 1 85 ? 19.531 37.875 16.234 1 83.62 85 SER B C 1
ATOM 3397 O O . SER B 1 85 ? 20.078 38.969 16.062 1 83.62 85 SER B O 1
ATOM 3399 N N . LEU B 1 86 ? 18.203 37.688 16.25 1 82.88 86 LEU B N 1
ATOM 3400 C CA . LEU B 1 86 ? 17.328 38.812 16.125 1 82.88 86 LEU B CA 1
ATOM 3401 C C . LEU B 1 86 ? 17.359 39.688 17.375 1 82.88 86 LEU B C 1
ATOM 3403 O O . LEU B 1 86 ? 17.016 40.875 17.328 1 82.88 86 LEU B O 1
ATOM 3407 N N . ASP B 1 87 ? 17.875 39.062 18.453 1 80.81 87 ASP B N 1
ATOM 3408 C CA . ASP B 1 87 ? 18.109 39.75 19.719 1 80.81 87 ASP B CA 1
ATOM 3409 C C . ASP B 1 87 ? 19.609 39.844 20.016 1 80.81 87 ASP B C 1
ATOM 3411 O O . ASP B 1 87 ? 20.266 38.812 20.188 1 80.81 87 ASP B O 1
ATOM 3415 N N . ALA B 1 88 ? 20.094 41.031 20.156 1 74.25 88 ALA B N 1
ATOM 3416 C CA . ALA B 1 88 ? 21.516 41.281 20.312 1 74.25 88 ALA B CA 1
ATOM 3417 C C . ALA B 1 88 ? 22.047 40.656 21.609 1 74.25 88 ALA B C 1
ATOM 3419 O O . ALA B 1 88 ? 23.156 40.125 21.656 1 74.25 88 ALA B O 1
ATOM 3420 N N . ILE B 1 89 ? 21.172 40.625 22.562 1 77.88 89 ILE B N 1
ATOM 3421 C CA . ILE B 1 89 ? 21.609 40.125 23.859 1 77.88 89 ILE B CA 1
ATOM 3422 C C . ILE B 1 89 ? 21.734 38.625 23.812 1 77.88 89 ILE B C 1
ATOM 3424 O O . ILE B 1 89 ? 22.688 38.062 24.344 1 77.88 89 ILE B O 1
ATOM 3428 N N . LYS B 1 90 ? 20.906 38.031 23.172 1 82.44 90 LYS B N 1
ATOM 3429 C CA . LYS B 1 90 ? 20.906 36.562 23.109 1 82.44 90 LYS B CA 1
ATOM 3430 C C . LYS B 1 90 ? 22.016 36.062 22.172 1 82.44 90 LYS B C 1
ATOM 3432 O O . LYS B 1 90 ? 22.609 35 22.422 1 82.44 90 LYS B O 1
ATOM 3437 N N . PHE B 1 91 ? 22.25 36.844 21.188 1 81.81 91 PHE B N 1
ATOM 3438 C CA . PHE B 1 91 ? 23.234 36.438 20.188 1 81.81 91 PHE B CA 1
ATOM 3439 C C . PHE B 1 91 ? 24.641 36.438 20.797 1 81.81 91 PHE B C 1
ATOM 3441 O O . PHE B 1 91 ? 25.484 35.625 20.422 1 81.81 91 PHE B O 1
ATOM 3448 N N . ALA B 1 92 ? 24.875 37.281 21.734 1 80.56 92 ALA B N 1
ATOM 3449 C CA . ALA B 1 92 ? 26.188 37.406 22.359 1 80.56 92 ALA B CA 1
ATOM 3450 C C . ALA B 1 92 ? 26.594 36.125 23.062 1 80.56 92 ALA B C 1
ATOM 3452 O O . ALA B 1 92 ? 27.781 35.812 23.156 1 80.56 92 ALA B O 1
ATOM 3453 N N . LYS B 1 93 ? 25.656 35.344 23.438 1 83.94 93 LYS B N 1
ATOM 3454 C CA . LYS B 1 93 ? 25.922 34.062 24.125 1 83.94 93 LYS B CA 1
ATOM 3455 C C . LYS B 1 93 ? 26.406 33 23.156 1 83.94 93 LYS B C 1
ATOM 3457 O O . LYS B 1 93 ? 27.156 32.094 23.531 1 83.94 93 LYS B O 1
ATOM 3462 N N . TRP B 1 94 ? 25.969 33.188 21.906 1 85.81 94 TRP B N 1
ATOM 3463 C CA . TRP B 1 94 ? 26.266 32.156 20.906 1 85.81 94 TRP B CA 1
ATOM 3464 C C . TRP B 1 94 ? 27.547 32.5 20.141 1 85.81 94 TRP B C 1
ATOM 3466 O O . TRP B 1 94 ? 28.109 31.641 19.453 1 85.81 94 TRP B O 1
ATOM 3476 N N . LYS B 1 95 ? 28.078 33.594 20.266 1 82.94 95 LYS B N 1
ATOM 3477 C CA . LYS B 1 95 ? 29.172 34.156 19.453 1 82.94 95 LYS B CA 1
ATOM 3478 C C . LYS B 1 95 ? 30.391 33.25 19.516 1 82.94 95 LYS B C 1
ATOM 3480 O O . LYS B 1 95 ? 30.938 32.844 18.469 1 82.94 95 LYS B O 1
ATOM 3485 N N . PRO B 1 96 ? 30.641 32.688 20.641 1 85.62 96 PRO B N 1
ATOM 3486 C CA . PRO B 1 96 ? 31.875 31.891 20.688 1 85.62 96 PRO B CA 1
ATOM 3487 C C . PRO B 1 96 ? 31.688 30.5 20.094 1 85.62 96 PRO B C 1
ATOM 3489 O O . PRO B 1 96 ? 32.656 29.859 19.672 1 85.62 96 PRO B O 1
ATOM 3492 N N . MET B 1 97 ? 30.562 30.016 19.969 1 89.19 97 MET B N 1
ATOM 3493 C CA . MET B 1 97 ? 30.312 28.641 19.531 1 89.19 97 MET B CA 1
ATOM 3494 C C . MET B 1 97 ? 30.062 28.594 18.031 1 89.19 97 MET B C 1
ATOM 3496 O O . MET B 1 97 ? 30.141 27.516 17.422 1 89.19 97 MET B O 1
ATOM 3500 N N . VAL B 1 98 ? 29.812 29.703 17.422 1 88.44 98 VAL B N 1
ATOM 3501 C CA . VAL B 1 98 ? 29.391 29.75 16.031 1 88.44 98 VAL B CA 1
ATOM 3502 C C . VAL B 1 98 ? 30.547 29.312 15.125 1 88.44 98 VAL B C 1
ATOM 3504 O O . VAL B 1 98 ? 30.328 28.594 14.141 1 88.44 98 VAL B O 1
ATOM 3507 N N . LYS B 1 99 ? 31.75 29.719 15.492 1 84.44 99 LYS B N 1
ATOM 3508 C CA . LYS B 1 99 ? 32.906 29.344 14.68 1 84.44 99 LYS B CA 1
ATOM 3509 C C . LYS B 1 99 ? 33.094 27.828 14.664 1 84.44 99 LYS B C 1
ATOM 3511 O O . LYS B 1 99 ? 33.312 27.25 13.602 1 84.44 99 LYS B O 1
ATOM 3516 N N . GLY B 1 100 ? 33.062 27.25 15.844 1 89 100 GLY B N 1
ATOM 3517 C CA . GLY B 1 100 ? 33.125 25.797 15.922 1 89 100 GLY B CA 1
ATOM 3518 C C . GLY B 1 100 ? 32 25.109 15.188 1 89 100 GLY B C 1
ATOM 3519 O O . GLY B 1 100 ? 32.219 24.078 14.547 1 89 100 GLY B O 1
ATOM 3520 N N . TYR B 1 101 ? 30.844 25.625 15.32 1 92.38 101 TYR B N 1
ATOM 3521 C CA . TYR B 1 101 ? 29.672 25.094 14.625 1 92.38 101 TYR B CA 1
ATOM 3522 C C . TYR B 1 101 ? 29.875 25.125 13.117 1 92.38 101 TYR B C 1
ATOM 3524 O O . TYR B 1 101 ? 29.578 24.156 12.422 1 92.38 101 TYR B O 1
ATOM 3532 N N . LEU B 1 102 ? 30.469 26.156 12.617 1 91.31 102 LEU B N 1
ATOM 3533 C CA . LEU B 1 102 ? 30.672 26.312 11.18 1 91.31 102 LEU B CA 1
ATOM 3534 C C . LEU B 1 102 ? 31.703 25.312 10.68 1 91.31 102 LEU B C 1
ATOM 3536 O O . LEU B 1 102 ? 31.562 24.766 9.586 1 91.31 102 LEU B O 1
ATOM 3540 N N . MET B 1 103 ? 32.719 25.078 11.477 1 89.88 103 MET B N 1
ATOM 3541 C CA . MET B 1 103 ? 33.719 24.078 11.117 1 89.88 103 MET B CA 1
ATOM 3542 C C . MET B 1 103 ? 33.094 22.688 11.078 1 89.88 103 MET B C 1
ATOM 3544 O O . MET B 1 103 ? 33.406 21.875 10.211 1 89.88 103 MET B O 1
ATOM 3548 N N . GLY B 1 104 ? 32.281 22.422 12.008 1 92 104 GLY B N 1
ATOM 3549 C CA . GLY B 1 104 ? 31.547 21.172 12.023 1 92 104 GLY B CA 1
ATOM 3550 C C . GLY B 1 104 ? 30.625 20.984 10.828 1 92 104 GLY B C 1
ATOM 3551 O O . GLY B 1 104 ? 30.531 19.891 10.273 1 92 104 GLY B O 1
ATOM 3552 N N . CYS B 1 105 ? 30.016 22.031 10.453 1 92.56 105 CYS B N 1
ATOM 3553 C CA . CYS B 1 105 ? 29.141 21.984 9.289 1 92.56 105 CYS B CA 1
ATOM 3554 C C . CYS B 1 105 ? 29.938 21.688 8.023 1 92.56 105 CYS B C 1
ATOM 3556 O O . CYS B 1 105 ? 29.453 20.969 7.137 1 92.56 105 CYS B O 1
ATOM 3558 N N . PHE B 1 106 ? 31.156 22.219 7.957 1 93.12 106 PHE B N 1
ATOM 3559 C CA . PHE B 1 106 ? 32 21.953 6.812 1 93.12 106 PHE B CA 1
ATOM 3560 C C . PHE B 1 106 ? 32.375 20.484 6.758 1 93.12 106 PHE B C 1
ATOM 3562 O O . PHE B 1 106 ? 32.312 19.859 5.695 1 93.12 106 PHE B O 1
ATOM 3569 N N . ALA B 1 107 ? 32.75 19.922 7.863 1 94 107 ALA B N 1
ATOM 3570 C CA . ALA B 1 107 ? 33.062 18.5 7.945 1 94 107 ALA B CA 1
ATOM 3571 C C . ALA B 1 107 ? 31.844 17.641 7.617 1 94 107 ALA B C 1
ATOM 3573 O O . ALA B 1 107 ? 31.969 16.594 6.965 1 94 107 ALA B O 1
ATOM 3574 N N . PHE B 1 108 ? 30.75 18.062 8.062 1 96.06 108 PHE B N 1
ATOM 3575 C CA . PHE B 1 108 ? 29.516 17.344 7.797 1 96.06 108 PHE B CA 1
ATOM 3576 C C . PHE B 1 108 ? 29.188 17.328 6.305 1 96.06 108 PHE B C 1
ATOM 3578 O O . PHE B 1 108 ? 28.719 16.328 5.77 1 96.06 108 PHE B O 1
ATOM 3585 N N . ASN B 1 109 ? 29.453 18.406 5.625 1 96.12 109 ASN B N 1
ATOM 3586 C CA . ASN B 1 109 ? 29.234 18.453 4.184 1 96.12 109 ASN B CA 1
ATOM 3587 C C . ASN B 1 109 ? 30.125 17.469 3.443 1 96.12 109 ASN B C 1
ATOM 3589 O O . ASN B 1 109 ? 29.719 16.875 2.449 1 96.12 109 ASN B O 1
ATOM 3593 N N . ILE B 1 110 ? 31.328 17.281 3.922 1 96.31 110 ILE B N 1
ATOM 3594 C CA . ILE B 1 110 ? 32.25 16.312 3.334 1 96.31 110 ILE B CA 1
ATOM 3595 C C . ILE B 1 110 ? 31.703 14.906 3.551 1 96.31 110 ILE B C 1
ATOM 3597 O O . ILE B 1 110 ? 31.734 14.07 2.641 1 96.31 110 ILE B O 1
ATOM 3601 N N . LEU B 1 111 ? 31.281 14.633 4.68 1 96.38 111 LEU B N 1
ATOM 3602 C CA . LEU B 1 111 ? 30.688 13.336 4.992 1 96.38 111 LEU B CA 1
ATOM 3603 C C . LEU B 1 111 ? 29.469 13.062 4.105 1 96.38 111 LEU B C 1
ATOM 3605 O O . LEU B 1 111 ? 29.281 11.945 3.631 1 96.38 111 LEU B O 1
ATOM 3609 N N . LEU B 1 112 ? 28.672 14.102 3.928 1 97.12 112 LEU B N 1
ATOM 3610 C CA . LEU B 1 112 ? 27.516 13.961 3.051 1 97.12 112 LEU B CA 1
ATOM 3611 C C . LEU B 1 112 ? 27.953 13.602 1.633 1 97.12 112 LEU B C 1
ATOM 3613 O O . LEU B 1 112 ? 27.312 12.766 0.98 1 97.12 112 LEU B O 1
ATOM 3617 N N . PHE B 1 113 ? 29 14.188 1.163 1 96.81 113 PHE B N 1
ATOM 3618 C CA . PHE B 1 113 ? 29.516 13.922 -0.177 1 96.81 113 PHE B CA 1
ATOM 3619 C C . PHE B 1 113 ? 29.984 12.484 -0.301 1 96.81 113 PHE B C 1
ATOM 3621 O O . PHE B 1 113 ? 29.688 11.805 -1.29 1 96.81 113 PHE B O 1
ATOM 3628 N N . PHE B 1 114 ? 30.703 12 0.684 1 96.62 114 PHE B N 1
ATOM 3629 C CA . PHE B 1 114 ? 31.188 10.625 0.7 1 96.62 114 PHE B CA 1
ATOM 3630 C C . PHE B 1 114 ? 30.016 9.648 0.721 1 96.62 114 PHE B C 1
ATOM 3632 O O . PHE B 1 114 ? 30.047 8.625 0.033 1 96.62 114 PHE B O 1
ATOM 3639 N N . THR B 1 115 ? 29.094 9.938 1.475 1 96 115 THR B N 1
ATOM 3640 C CA . THR B 1 115 ? 27.906 9.078 1.551 1 96 115 THR B CA 1
ATOM 3641 C C . THR B 1 115 ? 27.188 9.023 0.205 1 96 115 THR B C 1
ATOM 3643 O O . THR B 1 115 ? 26.766 7.957 -0.23 1 96 115 THR B O 1
ATOM 3646 N N . ALA B 1 116 ? 27.062 10.148 -0.468 1 96.44 116 ALA B N 1
ATOM 3647 C CA . ALA B 1 116 ? 26.453 10.188 -1.791 1 96.44 116 ALA B CA 1
ATOM 3648 C C . ALA B 1 116 ? 27.234 9.328 -2.785 1 96.44 116 ALA B C 1
ATOM 3650 O O . ALA B 1 116 ? 26.641 8.57 -3.555 1 96.44 116 ALA B O 1
ATOM 3651 N N . LEU B 1 117 ? 28.547 9.406 -2.727 1 95.94 117 LEU B N 1
ATOM 3652 C CA . LEU B 1 117 ? 29.391 8.625 -3.617 1 95.94 117 LEU B CA 1
ATOM 3653 C C . LEU B 1 117 ? 29.219 7.129 -3.361 1 95.94 117 LEU B C 1
ATOM 3655 O O . LEU B 1 117 ? 29.172 6.336 -4.305 1 95.94 117 LEU B O 1
ATOM 3659 N N . LEU B 1 118 ? 29.172 6.801 -2.176 1 94.75 118 LEU B N 1
ATOM 3660 C CA . LEU B 1 118 ? 29 5.398 -1.82 1 94.75 118 LEU B CA 1
ATOM 3661 C C . LEU B 1 118 ? 27.641 4.887 -2.291 1 94.75 118 LEU B C 1
ATOM 3663 O O . LEU B 1 118 ? 27.516 3.715 -2.66 1 94.75 118 LEU B O 1
ATOM 3667 N N . CYS B 1 119 ? 26.641 5.688 -2.295 1 93.75 119 CYS B N 1
ATOM 3668 C CA . CYS B 1 119 ? 25.328 5.297 -2.812 1 93.75 119 CYS B CA 1
ATOM 3669 C C . CYS B 1 119 ? 25.422 4.934 -4.289 1 93.75 119 CYS B C 1
ATOM 3671 O O . CYS B 1 119 ? 24.844 3.926 -4.719 1 93.75 119 CYS B O 1
ATOM 3673 N N . PHE B 1 120 ? 26.188 5.66 -5.059 1 93.25 120 PHE B N 1
ATOM 3674 C CA . PHE B 1 120 ? 26.312 5.402 -6.488 1 93.25 120 PHE B CA 1
ATOM 3675 C C . PHE B 1 120 ? 27.172 4.172 -6.742 1 93.25 120 PHE B C 1
ATOM 3677 O O . PHE B 1 120 ? 26.953 3.436 -7.703 1 93.25 120 PHE B O 1
ATOM 3684 N N . CYS B 1 121 ? 28.109 3.834 -5.848 1 91.25 121 CYS B N 1
ATOM 3685 C CA . CYS B 1 121 ? 29.062 2.746 -6.051 1 91.25 121 CYS B CA 1
ATOM 3686 C C . CYS B 1 121 ? 28.5 1.429 -5.527 1 91.25 121 CYS B C 1
ATOM 3688 O O . CYS B 1 121 ? 29 0.356 -5.887 1 91.25 121 CYS B O 1
ATOM 3690 N N . MET B 1 122 ? 27.625 1.435 -4.758 1 90.12 122 MET B N 1
ATOM 3691 C CA . MET B 1 122 ? 27.094 0.228 -4.133 1 90.12 122 MET B CA 1
ATOM 3692 C C . MET B 1 122 ? 26.453 -0.686 -5.18 1 90.12 122 MET B C 1
ATOM 3694 O O . MET B 1 122 ? 26.359 -1.896 -4.969 1 90.12 122 MET B O 1
ATOM 3698 N N . GLN B 1 123 ? 26.078 -0.166 -6.301 1 87.94 123 GLN B N 1
ATOM 3699 C CA . GLN B 1 123 ? 25.484 -0.972 -7.355 1 87.94 123 GLN B CA 1
ATOM 3700 C C . GLN B 1 123 ? 26.438 -2.066 -7.828 1 87.94 123 GLN B C 1
ATOM 3702 O O . GLN B 1 123 ? 26 -3.172 -8.164 1 87.94 123 GLN B O 1
ATOM 3707 N N . PHE B 1 124 ? 27.703 -1.79 -7.758 1 87.81 124 PHE B N 1
ATOM 3708 C CA . PHE B 1 124 ? 28.688 -2.764 -8.203 1 87.81 124 PHE B CA 1
ATOM 3709 C C . PHE B 1 124 ? 28.797 -3.912 -7.207 1 87.81 124 PHE B C 1
ATOM 3711 O O . PHE B 1 124 ? 28.828 -5.078 -7.602 1 87.81 124 PHE B O 1
ATOM 3718 N N . GLN B 1 125 ? 28.891 -3.574 -6.062 1 87.81 125 GLN B N 1
ATOM 3719 C CA . GLN B 1 125 ? 28.969 -4.609 -5.039 1 87.81 125 GLN B CA 1
ATOM 3720 C C . GLN B 1 125 ? 27.688 -5.449 -5.016 1 87.81 125 GLN B C 1
ATOM 3722 O O . GLN B 1 125 ? 27.75 -6.668 -4.824 1 87.81 125 GLN B O 1
ATOM 3727 N N . LEU B 1 126 ? 26.609 -4.824 -5.164 1 90 126 LEU B N 1
ATOM 3728 C CA . LEU B 1 126 ? 25.328 -5.512 -5.188 1 90 126 LEU B CA 1
ATOM 3729 C C . LEU B 1 126 ? 25.25 -6.484 -6.359 1 90 126 LEU B C 1
ATOM 3731 O O . LEU B 1 126 ? 24.734 -7.598 -6.215 1 90 126 LEU B O 1
ATOM 3735 N N . TYR B 1 127 ? 25.812 -6.113 -7.469 1 92.25 127 TYR B N 1
ATOM 3736 C CA . TYR B 1 127 ? 25.812 -6.953 -8.656 1 92.25 127 TYR B CA 1
ATOM 3737 C C . TYR B 1 127 ? 26.516 -8.281 -8.391 1 92.25 127 TYR B C 1
ATOM 3739 O O . TYR B 1 127 ? 25.984 -9.344 -8.719 1 92.25 127 TYR B O 1
ATOM 3747 N N . PHE B 1 128 ? 27.625 -8.242 -7.75 1 91.06 128 PHE B N 1
ATOM 3748 C CA . PHE B 1 128 ? 28.406 -9.445 -7.492 1 91.06 128 PHE B CA 1
ATOM 3749 C C . PHE B 1 128 ? 27.766 -10.281 -6.391 1 91.06 128 PHE B C 1
ATOM 3751 O O . PHE B 1 128 ? 27.75 -11.516 -6.465 1 91.06 128 PHE B O 1
ATOM 3758 N N . ALA B 1 129 ? 27.297 -9.664 -5.457 1 90.81 129 ALA B N 1
ATOM 3759 C CA . ALA B 1 129 ? 26.625 -10.383 -4.371 1 90.81 129 ALA B CA 1
ATOM 3760 C C . ALA B 1 129 ? 25.375 -11.094 -4.875 1 90.81 129 ALA B C 1
ATOM 3762 O O . ALA B 1 129 ? 25.125 -12.25 -4.508 1 90.81 129 ALA B O 1
ATOM 3763 N N . LEU B 1 130 ? 24.641 -10.445 -5.734 1 93.31 130 LEU B N 1
ATOM 3764 C CA . LEU B 1 130 ? 23.438 -11.039 -6.293 1 93.31 130 LEU B CA 1
ATOM 3765 C C . LEU B 1 130 ? 23.781 -12.188 -7.234 1 93.31 130 LEU B C 1
ATOM 3767 O O . LEU B 1 130 ? 23.094 -13.211 -7.246 1 93.31 130 LEU B O 1
ATOM 3771 N N . ALA B 1 131 ? 24.844 -12 -8 1 94.06 131 ALA B N 1
ATOM 3772 C CA . ALA B 1 131 ? 25.25 -13.062 -8.914 1 94.06 131 ALA B CA 1
ATOM 3773 C C . ALA B 1 131 ? 25.578 -14.344 -8.164 1 94.06 131 ALA B C 1
ATOM 3775 O O . ALA B 1 131 ? 25.109 -15.422 -8.539 1 94.06 131 ALA B O 1
ATOM 3776 N N . GLU B 1 132 ? 26.297 -14.188 -7.152 1 92.88 132 GLU B N 1
ATOM 3777 C CA . GLU B 1 132 ? 26.688 -15.344 -6.359 1 92.88 132 GLU B CA 1
ATOM 3778 C C . GLU B 1 132 ? 25.5 -15.906 -5.578 1 92.88 132 GLU B C 1
ATOM 3780 O O . GLU B 1 132 ? 25.312 -17.125 -5.523 1 92.88 132 GLU B O 1
ATOM 3785 N N . GLY B 1 133 ? 24.812 -15.117 -5.008 1 92.94 133 GLY B N 1
ATOM 3786 C CA . GLY B 1 133 ? 23.656 -15.547 -4.227 1 92.94 133 GLY B CA 1
ATOM 3787 C C . GLY B 1 133 ? 22.609 -16.25 -5.051 1 92.94 133 GLY B C 1
ATOM 3788 O O . GLY B 1 133 ? 22.078 -17.281 -4.637 1 92.94 133 GLY B O 1
ATOM 3789 N N . LEU B 1 134 ? 22.266 -15.711 -6.191 1 95.12 134 LEU B N 1
ATOM 3790 C CA . LEU B 1 134 ? 21.281 -16.312 -7.07 1 95.12 134 LEU B CA 1
ATOM 3791 C C . LEU B 1 134 ? 21.781 -17.656 -7.609 1 95.12 134 LEU B C 1
ATOM 3793 O O . LEU B 1 134 ? 21 -18.594 -7.75 1 95.12 134 LEU B O 1
ATOM 3797 N N . LYS B 1 135 ? 23.062 -17.688 -7.934 1 94.69 135 LYS B N 1
ATOM 3798 C CA . LYS B 1 135 ? 23.656 -18.938 -8.367 1 94.69 135 LYS B CA 1
ATOM 3799 C C . LYS B 1 135 ? 23.484 -20.031 -7.309 1 94.69 135 LYS B C 1
ATOM 3801 O O . LYS B 1 135 ? 23.062 -21.141 -7.613 1 94.69 135 LYS B O 1
ATOM 3806 N N . ASN B 1 136 ? 23.766 -19.688 -6.109 1 92 136 ASN B N 1
ATOM 3807 C CA . ASN B 1 136 ? 23.609 -20.625 -5.004 1 92 136 ASN B CA 1
ATOM 3808 C C . ASN B 1 136 ? 22.141 -20.938 -4.75 1 92 136 ASN B C 1
ATOM 3810 O O . ASN B 1 136 ? 21.797 -22.078 -4.418 1 92 136 ASN B O 1
ATOM 3814 N N . GLY B 1 137 ? 21.344 -19.953 -4.844 1 92.88 137 GLY B N 1
ATOM 3815 C CA . GLY B 1 137 ? 19.922 -20.172 -4.68 1 92.88 137 GLY B CA 1
ATOM 3816 C C . GLY B 1 137 ? 19.359 -21.188 -5.652 1 92.88 137 GLY B C 1
ATOM 3817 O O . GLY B 1 137 ? 18.562 -22.047 -5.27 1 92.88 137 GLY B O 1
ATOM 3818 N N . ILE B 1 138 ? 19.766 -21.141 -6.887 1 95.06 138 ILE B N 1
ATOM 3819 C CA . ILE B 1 138 ? 19.312 -22.078 -7.91 1 95.06 138 ILE B CA 1
ATOM 3820 C C . ILE B 1 138 ? 19.875 -23.469 -7.629 1 95.06 138 ILE B C 1
ATOM 3822 O O 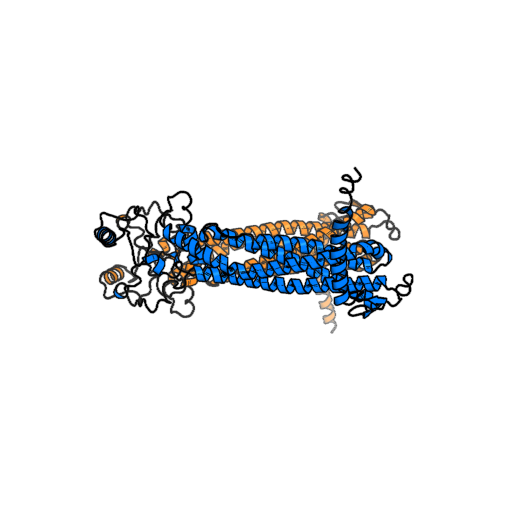. ILE B 1 138 ? 19.172 -24.469 -7.762 1 95.06 138 ILE B O 1
ATOM 3826 N N . LYS B 1 139 ? 21.141 -23.469 -7.168 1 92.06 139 LYS B N 1
ATOM 3827 C CA . LYS B 1 139 ? 21.812 -24.734 -6.879 1 92.06 139 LYS B CA 1
ATOM 3828 C C . LYS B 1 139 ? 21.141 -25.453 -5.719 1 92.06 139 LYS B C 1
ATOM 3830 O O . LYS B 1 139 ? 20.953 -26.672 -5.762 1 92.06 139 LYS B O 1
ATOM 3835 N N . PHE B 1 140 ? 20.719 -24.75 -4.746 1 91.06 140 PHE B N 1
ATOM 3836 C CA . PHE B 1 140 ? 20.188 -25.344 -3.527 1 91.06 140 PHE B CA 1
ATOM 3837 C C . PHE B 1 140 ? 18.672 -25.266 -3.502 1 91.06 140 PHE B C 1
ATOM 3839 O O . PHE B 1 140 ? 18.047 -25.422 -2.445 1 91.06 140 PHE B O 1
ATOM 3846 N N . TYR B 1 141 ? 18.062 -25 -4.586 1 93.5 141 TYR B N 1
ATOM 3847 C CA . TYR B 1 141 ? 16.609 -24.891 -4.723 1 93.5 141 TYR B CA 1
ATOM 3848 C C . TYR B 1 141 ? 15.93 -26.188 -4.27 1 93.5 141 TYR B C 1
ATOM 3850 O O . TYR B 1 141 ? 14.859 -26.141 -3.658 1 93.5 141 TYR B O 1
ATOM 3858 N N . LYS B 1 142 ? 16.594 -27.406 -4.492 1 92 142 LYS B N 1
ATOM 3859 C CA . LYS B 1 142 ? 16.016 -28.719 -4.219 1 92 142 LYS B CA 1
ATOM 3860 C C . LYS B 1 142 ? 16.203 -29.109 -2.756 1 92 142 LYS B C 1
ATOM 3862 O O . LYS B 1 142 ? 15.586 -30.047 -2.277 1 92 142 LYS B O 1
ATOM 3867 N N . ASP B 1 143 ? 17.078 -28.391 -2.049 1 87.25 143 ASP B N 1
ATOM 3868 C CA . ASP B 1 143 ? 17.469 -28.766 -0.691 1 87.25 143 ASP B CA 1
ATOM 3869 C C . ASP B 1 143 ? 16.516 -28.172 0.338 1 87.25 143 ASP B C 1
ATOM 3871 O O . ASP B 1 143 ? 16.953 -27.5 1.277 1 87.25 143 ASP B O 1
ATOM 3875 N N . THR B 1 144 ? 15.227 -28.453 0.255 1 85.25 144 THR B N 1
ATOM 3876 C CA . THR B 1 144 ? 14.219 -27.891 1.14 1 85.25 144 THR B CA 1
ATOM 3877 C C . THR B 1 144 ? 14.25 -28.562 2.504 1 85.25 144 THR B C 1
ATOM 3879 O O . THR B 1 144 ? 13.703 -28.047 3.479 1 85.25 144 THR B O 1
ATOM 3882 N N . ASP B 1 145 ? 14.891 -29.75 2.666 1 83.31 145 ASP B N 1
ATOM 3883 C CA . ASP B 1 145 ? 14.938 -30.5 3.918 1 83.31 145 ASP B CA 1
ATOM 3884 C C . ASP B 1 145 ? 16.25 -30.234 4.66 1 83.31 145 ASP B C 1
ATOM 3886 O O . ASP B 1 145 ? 16.438 -30.75 5.77 1 83.31 145 ASP B O 1
ATOM 3890 N N . THR B 1 146 ? 17.125 -29.516 4.016 1 83.94 146 THR B N 1
ATOM 3891 C CA . THR B 1 146 ? 18.406 -29.219 4.645 1 83.94 146 THR B CA 1
ATOM 3892 C C . THR B 1 146 ? 18.297 -28.016 5.562 1 83.94 146 THR B C 1
ATOM 3894 O O . THR B 1 146 ? 17.828 -26.953 5.148 1 83.94 146 THR B O 1
ATOM 3897 N N . PRO B 1 147 ? 18.609 -28.297 6.824 1 82 147 PRO B N 1
ATOM 3898 C CA . PRO B 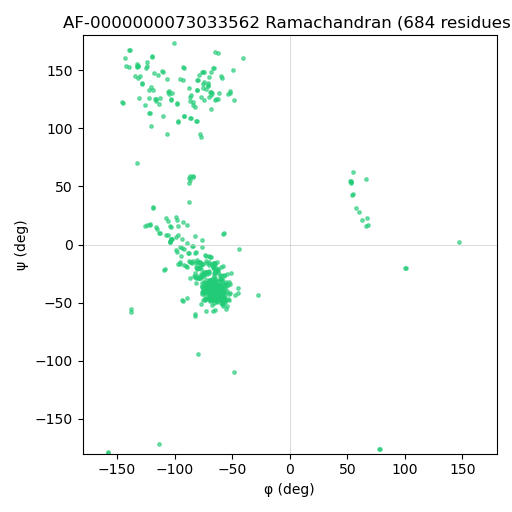1 147 ? 18.547 -27.172 7.754 1 82 147 PRO B CA 1
ATOM 3899 C C . PRO B 1 147 ? 19.344 -25.953 7.262 1 82 147 PRO B C 1
ATOM 3901 O O . PRO B 1 147 ? 20.469 -26.094 6.777 1 82 147 PRO B O 1
ATOM 3904 N N . GLY B 1 148 ? 18.828 -24.719 7.234 1 78.38 148 GLY B N 1
ATOM 3905 C CA . GLY B 1 148 ? 19.453 -23.484 6.777 1 78.38 148 GLY B CA 1
ATOM 3906 C C . GLY B 1 148 ? 19.031 -23.078 5.379 1 78.38 148 GLY B C 1
ATOM 3907 O O . GLY B 1 148 ? 19.234 -21.938 4.969 1 78.38 148 GLY B O 1
ATOM 3908 N N . ARG B 1 149 ? 18.531 -24.078 4.676 1 81.19 149 ARG B N 1
ATOM 3909 C CA . ARG B 1 149 ? 18.156 -23.797 3.293 1 81.19 149 ARG B CA 1
ATOM 3910 C C . ARG B 1 149 ? 16.688 -24.078 3.045 1 81.19 149 ARG B C 1
ATOM 3912 O O . ARG B 1 149 ? 16.234 -24.141 1.896 1 81.19 149 ARG B O 1
ATOM 3919 N N . CYS B 1 150 ? 15.922 -24.172 4.086 1 81.25 150 CYS B N 1
ATOM 3920 C CA . CYS B 1 150 ? 14.531 -24.609 3.963 1 81.25 150 CYS B CA 1
ATOM 3921 C C . CYS B 1 150 ? 13.688 -23.547 3.271 1 81.25 150 CYS B C 1
ATOM 3923 O O . CYS B 1 150 ? 12.734 -23.875 2.561 1 81.25 150 CYS B O 1
ATOM 3925 N N . PHE B 1 151 ? 14.234 -22.328 3.379 1 84.06 151 PHE B N 1
ATOM 3926 C CA . PHE B 1 151 ? 13.391 -21.266 2.867 1 84.06 151 PHE B CA 1
ATOM 3927 C C . PHE B 1 151 ? 13.938 -20.719 1.553 1 84.06 151 PHE B C 1
ATOM 3929 O O . PHE B 1 151 ? 13.383 -19.781 0.979 1 84.06 151 PHE B O 1
ATOM 3936 N N . MET B 1 152 ? 14.914 -21.391 1.064 1 88.5 152 MET B N 1
ATOM 3937 C CA . MET B 1 152 ? 15.562 -20.891 -0.146 1 88.5 152 MET B CA 1
ATOM 3938 C C . MET B 1 152 ? 14.633 -21.016 -1.349 1 88.5 152 MET B C 1
ATOM 3940 O O . MET B 1 152 ? 14.539 -20.094 -2.16 1 88.5 152 MET B O 1
ATOM 3944 N N . LYS B 1 153 ? 13.992 -22.109 -1.411 1 92.25 153 LYS B N 1
ATOM 3945 C CA . LYS B 1 153 ? 13.062 -22.312 -2.514 1 92.25 153 LYS B CA 1
ATOM 3946 C C . LYS B 1 153 ? 11.969 -21.25 -2.523 1 92.25 153 LYS B C 1
ATOM 3948 O O . LYS B 1 153 ? 11.711 -20.641 -3.557 1 92.25 153 LYS B O 1
ATOM 3953 N N . ARG B 1 154 ? 11.406 -21.109 -1.375 1 92 154 ARG B N 1
ATOM 3954 C CA . ARG B 1 154 ? 10.328 -20.125 -1.249 1 92 154 ARG B CA 1
ATOM 3955 C C . ARG B 1 154 ? 10.82 -18.719 -1.59 1 92 154 ARG B C 1
ATOM 3957 O O . ARG B 1 154 ? 10.164 -18 -2.338 1 92 154 ARG B O 1
ATOM 3964 N N . THR B 1 155 ? 11.93 -18.344 -1.094 1 92.75 155 THR B N 1
ATOM 3965 C CA . THR B 1 155 ? 12.477 -17 -1.312 1 92.75 155 THR B CA 1
ATOM 3966 C C . THR B 1 155 ? 12.797 -16.781 -2.787 1 92.75 155 THR B C 1
ATOM 3968 O O . THR B 1 155 ? 12.523 -15.719 -3.336 1 92.75 155 THR B O 1
ATOM 3971 N N . LEU B 1 156 ? 13.352 -17.75 -3.363 1 94.5 156 LEU B N 1
ATOM 3972 C CA . LEU B 1 156 ? 13.711 -17.641 -4.773 1 94.5 156 LEU B CA 1
ATOM 3973 C C . LEU B 1 156 ? 12.461 -17.547 -5.645 1 94.5 156 LEU B C 1
ATOM 3975 O O . LEU B 1 156 ? 12.406 -16.719 -6.566 1 94.5 156 LEU B O 1
ATOM 3979 N N . ASP B 1 157 ? 11.492 -18.344 -5.363 1 95.12 157 ASP B N 1
ATOM 3980 C CA . ASP B 1 157 ? 10.242 -18.297 -6.113 1 95.12 157 ASP B CA 1
ATOM 3981 C C . ASP B 1 157 ? 9.57 -16.938 -5.98 1 95.12 157 ASP B C 1
ATOM 3983 O O . ASP B 1 157 ? 9.141 -16.344 -6.977 1 95.12 157 ASP B O 1
ATOM 3987 N N . MET B 1 158 ? 9.516 -16.469 -4.816 1 94.06 158 MET B N 1
ATOM 3988 C CA . MET B 1 158 ? 8.898 -15.164 -4.578 1 94.06 158 MET B CA 1
ATOM 3989 C C . MET B 1 158 ? 9.688 -14.055 -5.262 1 94.06 158 MET B C 1
ATOM 3991 O O . MET B 1 158 ? 9.102 -13.094 -5.773 1 94.06 158 MET B O 1
ATOM 3995 N N . THR B 1 159 ? 10.984 -14.133 -5.246 1 95.12 159 THR B N 1
ATOM 3996 C CA . THR B 1 159 ? 11.82 -13.141 -5.914 1 95.12 159 THR B CA 1
ATOM 3997 C C . THR B 1 159 ? 11.555 -13.133 -7.414 1 95.12 159 THR B C 1
ATOM 3999 O O . THR B 1 159 ? 11.383 -12.07 -8.016 1 95.12 159 THR B O 1
ATOM 4002 N N . GLN B 1 160 ? 11.469 -14.297 -8.016 1 96.31 160 GLN B N 1
ATOM 4003 C CA . GLN B 1 160 ? 11.227 -14.398 -9.453 1 96.31 160 GLN B CA 1
ATOM 4004 C C . GLN B 1 160 ? 9.859 -13.836 -9.828 1 96.31 160 GLN B C 1
ATOM 4006 O O . GLN B 1 160 ? 9.711 -13.188 -10.867 1 96.31 160 GLN B O 1
ATOM 4011 N N . ILE B 1 161 ? 8.945 -14.047 -8.984 1 95.06 161 ILE B N 1
ATOM 4012 C CA . ILE B 1 161 ? 7.594 -13.57 -9.25 1 95.06 161 ILE B CA 1
ATOM 4013 C C . ILE B 1 161 ? 7.543 -12.055 -9.078 1 95.06 161 ILE B C 1
ATOM 4015 O O . ILE B 1 161 ? 7.027 -11.336 -9.945 1 95.06 161 ILE B O 1
ATOM 4019 N N . GLU B 1 162 ? 8.094 -11.586 -8.039 1 94 162 GLU B N 1
ATOM 4020 C CA . GLU B 1 162 ? 8.016 -10.164 -7.695 1 94 162 GLU B CA 1
ATOM 4021 C C . GLU B 1 162 ? 8.805 -9.312 -8.688 1 94 162 GLU B C 1
ATOM 4023 O O . GLU B 1 162 ? 8.367 -8.219 -9.055 1 94 162 GLU B O 1
ATOM 4028 N N . PHE B 1 163 ? 9.914 -9.773 -9.148 1 95.75 163 PHE B N 1
ATOM 4029 C CA . PHE B 1 163 ? 10.781 -8.969 -9.992 1 95.75 163 PHE B CA 1
ATOM 4030 C C . PHE B 1 163 ? 10.641 -9.367 -11.453 1 95.75 163 PHE B C 1
ATOM 4032 O O . PHE B 1 163 ? 11.391 -8.883 -12.305 1 95.75 163 PHE B O 1
ATOM 4039 N N . ARG B 1 164 ? 9.703 -10.297 -11.773 1 94.69 164 ARG B N 1
ATOM 4040 C CA . ARG B 1 164 ? 9.406 -10.695 -13.148 1 94.69 164 ARG B CA 1
ATOM 4041 C C . ARG B 1 164 ? 10.664 -11.117 -13.883 1 94.69 164 ARG B C 1
ATOM 4043 O O . ARG B 1 164 ? 10.977 -10.586 -14.953 1 94.69 164 ARG B O 1
ATOM 4050 N N . CYS B 1 165 ? 11.32 -11.984 -13.297 1 96.94 165 CYS B N 1
ATOM 4051 C CA . CYS B 1 165 ? 12.57 -12.5 -13.844 1 96.94 165 CYS B CA 1
ATOM 4052 C C . CYS B 1 165 ? 12.672 -14.016 -13.664 1 96.94 165 CYS B C 1
ATOM 4054 O O . CYS B 1 165 ? 11.812 -14.617 -13.023 1 96.94 165 CYS B O 1
ATOM 4056 N N . CYS B 1 166 ? 13.609 -14.609 -14.32 1 96.69 166 CYS B N 1
ATOM 4057 C CA . CYS B 1 166 ? 13.805 -16.062 -14.227 1 96.69 166 CYS B CA 1
ATOM 4058 C C . CYS B 1 166 ? 15.281 -16.406 -14.312 1 96.69 166 CYS B C 1
ATOM 4060 O O . CYS B 1 166 ? 15.961 -16.047 -15.273 1 96.69 166 CYS B O 1
ATOM 4062 N N . GLY B 1 167 ? 15.773 -17.094 -13.266 1 96.62 167 GLY B N 1
ATOM 4063 C CA . GLY B 1 167 ? 17.172 -17.5 -13.266 1 96.62 167 GLY B CA 1
ATOM 4064 C C . GLY B 1 167 ? 18.125 -16.375 -12.898 1 96.62 167 GLY B C 1
ATOM 4065 O O . GLY B 1 167 ? 17.672 -15.281 -12.531 1 96.62 167 GLY B O 1
ATOM 4066 N N . ASN B 1 168 ? 19.328 -16.703 -12.984 1 96.5 168 ASN B N 1
ATOM 4067 C CA . ASN B 1 168 ? 20.359 -15.711 -12.695 1 96.5 168 ASN B CA 1
ATOM 4068 C C . ASN B 1 168 ? 20.625 -14.812 -13.906 1 96.5 168 ASN B C 1
ATOM 4070 O O . ASN B 1 168 ? 20.328 -13.617 -13.875 1 96.5 168 ASN B O 1
ATOM 4074 N N . ASN B 1 169 ? 21.062 -15.422 -14.969 1 95.56 169 ASN B N 1
ATOM 4075 C CA . ASN B 1 169 ? 21.281 -14.695 -16.219 1 95.56 169 ASN B CA 1
ATOM 4076 C C . ASN B 1 169 ? 20.031 -14.75 -17.109 1 95.56 169 ASN B C 1
ATOM 4078 O O . ASN B 1 169 ? 19.625 -13.734 -17.672 1 95.56 169 ASN B O 1
ATOM 4082 N N . ASN B 1 170 ? 19.562 -15.883 -17.234 1 94 170 ASN B N 1
ATOM 4083 C CA . ASN B 1 170 ? 18.328 -16.156 -17.969 1 94 170 ASN B CA 1
ATOM 4084 C C . ASN B 1 170 ? 17.688 -17.484 -17.531 1 94 170 ASN B C 1
ATOM 4086 O O . ASN B 1 170 ? 18.203 -18.141 -16.625 1 94 170 ASN B O 1
ATOM 4090 N N . TYR B 1 171 ? 16.641 -17.812 -18.141 1 93.69 171 TYR B N 1
ATOM 4091 C CA . TYR B 1 171 ? 15.883 -18.984 -17.75 1 93.69 171 TYR B CA 1
ATOM 4092 C C . TYR B 1 171 ? 16.672 -20.266 -18 1 93.69 171 TYR B C 1
ATOM 4094 O O . TYR B 1 171 ? 16.406 -21.297 -17.406 1 93.69 171 TYR B O 1
ATOM 4102 N N . ARG B 1 172 ? 17.719 -20.25 -18.812 1 93.69 172 ARG B N 1
ATOM 4103 C CA . ARG B 1 172 ? 18.5 -21.422 -19.172 1 93.69 172 ARG B CA 1
ATOM 4104 C C . ARG B 1 172 ? 19.344 -21.891 -17.984 1 93.69 172 ARG B C 1
ATOM 4106 O O . ARG B 1 172 ? 19.859 -23 -17.984 1 93.69 172 ARG B O 1
ATOM 4113 N N . ASP B 1 173 ? 19.484 -21.047 -17.031 1 95.75 173 ASP B N 1
ATOM 4114 C CA . ASP B 1 173 ? 20.219 -21.422 -15.828 1 95.75 173 ASP B CA 1
ATOM 4115 C C . ASP B 1 173 ? 19.578 -22.625 -15.133 1 95.75 173 ASP B C 1
ATOM 4117 O O . ASP B 1 173 ? 20.266 -23.406 -14.469 1 95.75 173 ASP B O 1
ATOM 4121 N N . TRP B 1 174 ? 18.328 -22.797 -15.32 1 95.75 174 TRP B N 1
ATOM 4122 C CA . TRP B 1 174 ? 17.609 -23.906 -14.695 1 95.75 174 TRP B CA 1
ATOM 4123 C C . TRP B 1 174 ? 17.875 -25.219 -15.43 1 95.75 174 TRP B C 1
ATOM 4125 O O . TRP B 1 174 ? 17.625 -26.297 -14.891 1 95.75 174 TRP B O 1
ATOM 4135 N N . PHE B 1 175 ? 18.422 -25.125 -16.688 1 93.5 175 PHE B N 1
ATOM 4136 C CA . PHE B 1 175 ? 18.625 -26.297 -17.516 1 93.5 175 PHE B CA 1
ATOM 4137 C C . PHE B 1 175 ? 19.891 -27.047 -17.094 1 93.5 175 PHE B C 1
ATOM 4139 O O . PHE B 1 175 ? 20.047 -28.234 -17.359 1 93.5 175 PHE B O 1
ATOM 4146 N N . VAL B 1 176 ? 20.781 -26.312 -16.391 1 92.44 176 VAL B N 1
ATOM 4147 C CA . VAL B 1 176 ? 22.109 -26.875 -16.125 1 92.44 176 VAL B CA 1
ATOM 4148 C C . VAL B 1 176 ? 22.172 -27.359 -14.672 1 92.44 176 VAL B C 1
ATOM 4150 O O . VAL B 1 176 ? 23.203 -27.844 -14.219 1 92.44 176 VAL B O 1
ATOM 4153 N N . VAL B 1 177 ? 21.062 -27.281 -13.984 1 92.75 177 VAL B N 1
ATOM 4154 C CA . VAL B 1 177 ? 21.047 -27.703 -12.586 1 92.75 177 VAL B CA 1
ATOM 4155 C C . VAL B 1 177 ? 19.859 -28.625 -12.344 1 92.75 177 VAL B C 1
ATOM 4157 O O . VAL B 1 177 ? 18.828 -28.516 -13.016 1 92.75 177 VAL B O 1
ATOM 4160 N N . GLN B 1 178 ? 20.094 -29.656 -11.461 1 92.81 178 GLN B N 1
ATOM 4161 C CA . GLN B 1 178 ? 18.969 -30.453 -11 1 92.81 178 GLN B CA 1
ATOM 4162 C C . GLN B 1 178 ? 18.203 -29.766 -9.883 1 92.81 178 GLN B C 1
ATOM 4164 O O . GLN B 1 178 ? 18.703 -29.656 -8.758 1 92.81 178 GLN B O 1
ATOM 4169 N N . TRP B 1 179 ? 17.047 -29.266 -10.203 1 92.5 179 TRP B N 1
ATOM 4170 C CA . TRP B 1 179 ? 16.312 -28.5 -9.211 1 92.5 179 TRP B CA 1
ATOM 4171 C C . TRP B 1 179 ? 15.156 -29.312 -8.633 1 92.5 179 TRP B C 1
ATOM 4173 O O . TRP B 1 179 ? 14.406 -28.828 -7.789 1 92.5 179 TRP B O 1
ATOM 4183 N N . ILE B 1 180 ? 15 -30.594 -9.055 1 90.94 180 ILE B N 1
ATOM 4184 C CA . ILE B 1 180 ? 14.062 -31.531 -8.438 1 90.94 180 ILE B CA 1
ATOM 4185 C C . ILE B 1 180 ? 14.812 -32.5 -7.547 1 90.94 180 ILE B C 1
ATOM 4187 O O . ILE B 1 180 ? 15.75 -33.156 -8 1 90.94 180 ILE B O 1
ATOM 4191 N N . SER B 1 181 ? 14.438 -32.594 -6.328 1 90.12 181 SER B N 1
ATOM 4192 C CA . SER B 1 181 ? 15.086 -33.5 -5.379 1 90.12 181 SER B CA 1
ATOM 4193 C C . SER B 1 181 ? 14.852 -34.969 -5.742 1 90.12 181 SER B C 1
ATOM 4195 O O . SER B 1 181 ? 13.797 -35.312 -6.277 1 90.12 181 SER B O 1
ATOM 4197 N N . ASN B 1 182 ? 15.781 -35.844 -5.379 1 88.12 182 ASN B N 1
ATOM 4198 C CA . ASN B 1 182 ? 15.703 -37.281 -5.656 1 88.12 182 ASN B CA 1
ATOM 4199 C C . ASN B 1 182 ? 14.5 -37.906 -4.965 1 88.12 182 ASN B C 1
ATOM 4201 O O . ASN B 1 182 ? 13.977 -38.906 -5.438 1 88.12 182 ASN B O 1
ATOM 4205 N N . ARG B 1 183 ? 14.07 -37.281 -3.988 1 87.75 183 ARG B N 1
ATOM 4206 C CA . ARG B 1 183 ? 12.953 -37.844 -3.229 1 87.75 183 ARG B CA 1
ATOM 4207 C C . ARG B 1 183 ? 11.664 -37.781 -4.039 1 87.75 183 ARG B C 1
ATOM 4209 O O . ARG B 1 183 ? 10.719 -38.531 -3.758 1 87.75 183 ARG B O 1
ATOM 4216 N N . TYR B 1 184 ? 11.633 -37 -5.105 1 88.75 184 TYR B N 1
ATOM 4217 C CA . TYR B 1 184 ? 10.414 -36.844 -5.883 1 88.75 184 TYR B CA 1
ATOM 4218 C C . TYR B 1 184 ? 10.57 -37.438 -7.277 1 88.75 184 TYR B C 1
ATOM 4220 O O . TYR B 1 184 ? 9.727 -37.219 -8.148 1 88.75 184 TYR B O 1
ATOM 4228 N N . LEU B 1 185 ? 11.633 -38.125 -7.445 1 88.5 185 LEU B N 1
ATOM 4229 C CA . LEU B 1 185 ? 11.898 -38.812 -8.719 1 88.5 185 LEU B CA 1
ATOM 4230 C C . LEU B 1 185 ? 11.656 -40.312 -8.602 1 88.5 185 LEU B C 1
ATOM 4232 O O . LEU B 1 185 ? 12.062 -40.938 -7.621 1 88.5 185 LEU B O 1
ATOM 4236 N N . ASP B 1 186 ? 10.914 -40.781 -9.523 1 88.19 186 ASP B N 1
ATOM 4237 C CA . ASP B 1 186 ? 10.672 -42.219 -9.562 1 88.19 186 ASP B CA 1
ATOM 4238 C C . ASP B 1 186 ? 11.773 -42.938 -10.328 1 88.19 186 ASP B C 1
ATOM 4240 O O . ASP B 1 186 ? 11.742 -43 -11.562 1 88.19 186 ASP B O 1
ATOM 4244 N N . PHE B 1 187 ? 12.586 -43.656 -9.625 1 86.38 187 PHE B N 1
ATOM 4245 C CA . PHE B 1 187 ? 13.727 -44.312 -10.25 1 86.38 187 PHE B CA 1
ATOM 4246 C C . PHE B 1 187 ? 13.32 -45.656 -10.836 1 86.38 187 PHE B C 1
ATOM 4248 O O . PHE B 1 187 ? 14.117 -46.312 -11.516 1 86.38 187 PHE B O 1
ATOM 4255 N N . SER B 1 188 ? 12 -46 -10.656 1 85.75 188 SER B N 1
ATOM 4256 C CA . SER B 1 188 ? 11.492 -47.219 -11.305 1 85.75 188 SER B CA 1
ATOM 4257 C C . SER B 1 188 ? 11.039 -46.906 -12.734 1 85.75 188 SER B C 1
ATOM 4259 O O . SER B 1 188 ? 10.883 -47.844 -13.539 1 85.75 188 SER B O 1
ATOM 4261 N N . ASN B 1 189 ? 10.891 -45.625 -13.016 1 87.62 189 ASN B N 1
ATOM 4262 C CA . ASN B 1 189 ? 10.516 -45.188 -14.359 1 87.62 189 ASN B CA 1
ATOM 4263 C C . ASN B 1 189 ? 11.727 -45.156 -15.289 1 87.62 189 ASN B C 1
ATOM 4265 O O . ASN B 1 189 ? 12.75 -44.562 -14.977 1 87.62 189 ASN B O 1
ATOM 4269 N N . ASP B 1 190 ? 11.594 -45.688 -16.422 1 87.31 190 ASP B N 1
ATOM 4270 C CA . ASP B 1 190 ? 12.688 -45.812 -17.375 1 87.31 190 ASP B CA 1
ATOM 4271 C C . ASP B 1 190 ? 13.141 -44.469 -17.906 1 87.31 190 ASP B C 1
ATOM 4273 O O . ASP B 1 190 ? 14.336 -44.25 -18.141 1 87.31 190 ASP B O 1
ATOM 4277 N N . GLU B 1 191 ? 12.156 -43.625 -18.016 1 84.5 191 GLU B N 1
ATOM 4278 C CA . GLU B 1 191 ? 12.508 -42.312 -18.547 1 84.5 191 GLU B CA 1
ATOM 4279 C C . GLU B 1 191 ? 13.406 -41.562 -17.578 1 84.5 191 GLU B C 1
ATOM 4281 O O . GLU B 1 191 ? 14.359 -40.906 -18 1 84.5 191 GLU B O 1
ATOM 4286 N N . VAL B 1 192 ? 13.117 -41.656 -16.391 1 87.5 192 VAL B N 1
ATOM 4287 C CA . VAL B 1 192 ? 13.891 -40.969 -15.359 1 87.5 192 VAL B CA 1
ATOM 4288 C C . VAL B 1 192 ? 15.289 -41.562 -15.273 1 87.5 192 VAL B C 1
ATOM 4290 O O . VAL B 1 192 ? 16.281 -40.844 -15.211 1 87.5 192 VAL B O 1
ATOM 4293 N N . LYS B 1 193 ? 15.406 -42.875 -15.305 1 87.19 193 LYS B N 1
ATOM 4294 C CA . LYS B 1 193 ? 16.688 -43.594 -15.227 1 87.19 193 LYS B CA 1
ATOM 4295 C C . LYS B 1 193 ? 17.578 -43.25 -16.422 1 87.19 193 LYS B C 1
ATOM 4297 O O . LYS B 1 193 ? 18.766 -42.969 -16.25 1 87.19 193 LYS B O 1
ATOM 4302 N N . ASP B 1 194 ? 16.922 -43.25 -17.562 1 87.81 194 ASP B N 1
ATOM 4303 C CA . ASP B 1 194 ? 17.672 -42.969 -18.781 1 87.81 194 ASP B CA 1
ATOM 4304 C C . ASP B 1 194 ? 18.25 -41.531 -18.75 1 87.81 194 ASP B C 1
ATOM 4306 O O . ASP B 1 194 ? 19.391 -41.312 -19.141 1 87.81 194 ASP B O 1
ATOM 4310 N N . ARG B 1 195 ? 17.469 -40.688 -18.203 1 87 195 ARG B N 1
ATOM 4311 C CA . ARG B 1 195 ? 17.891 -39.281 -18.172 1 87 195 ARG B CA 1
ATOM 4312 C C . ARG B 1 195 ? 19.031 -39.094 -17.172 1 87 195 ARG B C 1
ATOM 4314 O O . ARG B 1 195 ? 19.953 -38.312 -17.422 1 87 195 ARG B O 1
ATOM 4321 N N . VAL B 1 196 ? 18.938 -39.75 -16.094 1 87.25 196 VAL B N 1
ATOM 4322 C CA . VAL B 1 196 ? 19.953 -39.625 -15.055 1 87.25 196 VAL B CA 1
ATOM 4323 C C . VAL B 1 196 ? 21.25 -40.281 -15.531 1 87.25 196 VAL B C 1
ATOM 4325 O O . VAL B 1 196 ? 22.344 -39.75 -15.297 1 87.25 196 VAL B O 1
ATOM 4328 N N . LEU B 1 197 ? 21.125 -41.375 -16.219 1 84.69 197 LEU B N 1
ATOM 4329 C CA . LEU B 1 197 ? 22.297 -42.125 -16.672 1 84.69 197 LEU B CA 1
ATOM 4330 C C . LEU B 1 197 ? 22.953 -41.469 -17.875 1 84.69 197 LEU B C 1
ATOM 4332 O O . LEU B 1 197 ? 24.156 -41.594 -18.078 1 84.69 197 LEU B O 1
ATOM 4336 N N . SER B 1 198 ? 22.094 -40.75 -18.672 1 82.94 198 SER B N 1
ATOM 4337 C CA . SER B 1 198 ? 22.594 -40.125 -19.875 1 82.94 198 SER B CA 1
ATOM 4338 C C . SER B 1 198 ? 23.406 -38.875 -19.531 1 82.94 198 SER B C 1
ATOM 4340 O O . SER B 1 198 ? 24.219 -38.406 -20.328 1 82.94 198 SER B O 1
ATOM 4342 N N . ASN B 1 199 ? 23.078 -38.375 -18.422 1 81.38 199 ASN B N 1
ATOM 4343 C CA . ASN B 1 199 ? 23.812 -37.188 -18.031 1 81.38 199 ASN B CA 1
ATOM 4344 C C . ASN B 1 199 ? 25.109 -37.531 -17.297 1 81.38 199 ASN B C 1
ATOM 4346 O O . ASN B 1 199 ? 25.141 -38.438 -16.484 1 81.38 199 ASN B O 1
ATOM 4350 N N . VAL B 1 200 ? 26.219 -37.031 -17.719 1 71.81 200 VAL B N 1
ATOM 4351 C CA . VAL B 1 200 ? 27.578 -37.312 -17.297 1 71.81 200 VAL B CA 1
ATOM 4352 C C . VAL B 1 200 ? 27.688 -37.156 -15.781 1 71.81 200 VAL B C 1
ATOM 4354 O O . VAL B 1 200 ? 28.359 -37.969 -15.117 1 71.81 200 VAL B O 1
ATOM 4357 N N . GLU B 1 201 ? 26.969 -36.281 -15.148 1 79.62 201 GLU B N 1
ATOM 4358 C CA . GLU B 1 201 ? 27.141 -36.031 -13.727 1 79.62 201 GLU B CA 1
ATOM 4359 C C . GLU B 1 201 ? 26.094 -36.781 -12.906 1 79.62 201 GLU B C 1
ATOM 4361 O O . GLU B 1 201 ? 26.062 -36.656 -11.68 1 79.62 201 GLU B O 1
ATOM 4366 N N . GLY B 1 202 ? 25.344 -37.594 -13.602 1 82.5 202 GLY B N 1
ATOM 4367 C CA . GLY B 1 202 ? 24.328 -38.375 -12.898 1 82.5 202 GLY B CA 1
ATOM 4368 C C . GLY B 1 202 ? 23.203 -37.5 -12.336 1 82.5 202 GLY B C 1
ATOM 4369 O O . GLY B 1 202 ? 22.594 -37.844 -11.328 1 82.5 202 GLY B O 1
ATOM 4370 N N . LYS B 1 203 ? 23.188 -36.312 -12.883 1 88.75 203 LYS B N 1
ATOM 4371 C CA . LYS B 1 203 ? 22.141 -35.406 -12.422 1 88.75 203 LYS B CA 1
ATOM 4372 C C . LYS B 1 203 ? 20.922 -35.438 -13.336 1 88.75 203 LYS B C 1
ATOM 4374 O O . LYS B 1 203 ? 21.031 -35.75 -14.523 1 88.75 203 LYS B O 1
ATOM 4379 N N . PHE B 1 204 ? 19.797 -35.344 -12.68 1 91.25 204 PHE B N 1
ATOM 4380 C CA . PHE B 1 204 ? 18.547 -35.281 -13.43 1 91.25 204 PHE B CA 1
ATOM 4381 C C . PHE B 1 204 ? 18.328 -33.875 -14.008 1 91.25 204 PHE B C 1
ATOM 4383 O O . PHE B 1 204 ? 17.781 -33 -13.328 1 91.25 204 PHE B O 1
ATOM 4390 N N . LEU B 1 205 ? 18.719 -33.625 -15.281 1 91.25 205 LEU B N 1
ATOM 4391 C CA . LEU B 1 205 ? 18.609 -32.312 -15.945 1 91.25 205 LEU B CA 1
ATOM 4392 C C . LEU B 1 205 ? 17.453 -32.312 -16.938 1 91.25 205 LEU B C 1
ATOM 4394 O O . LEU B 1 205 ? 17.266 -33.281 -17.672 1 91.25 205 LEU B O 1
ATOM 4398 N N . MET B 1 206 ? 16.719 -31.281 -16.781 1 88.94 206 MET B N 1
ATOM 4399 C CA . MET B 1 206 ? 15.586 -31.109 -17.688 1 88.94 206 MET B CA 1
ATOM 4400 C C . MET B 1 206 ? 15.539 -29.688 -18.25 1 88.94 206 MET B C 1
ATOM 4402 O O . MET B 1 206 ? 16.062 -28.766 -17.625 1 88.94 206 MET B O 1
ATOM 4406 N N . GLU B 1 207 ? 14.93 -29.562 -19.5 1 91.19 207 GLU B N 1
ATOM 4407 C CA . GLU B 1 207 ? 14.664 -28.25 -20.062 1 91.19 207 GLU B CA 1
ATOM 4408 C C . GLU B 1 207 ? 13.344 -27.672 -19.547 1 91.19 207 GLU B C 1
ATOM 4410 O O . GLU B 1 207 ? 12.43 -27.406 -20.312 1 91.19 207 GLU B O 1
ATOM 4415 N N . SER B 1 208 ? 13.305 -27.562 -18.234 1 93.19 208 SER B N 1
ATOM 4416 C CA . SER B 1 208 ? 12.117 -27.094 -17.531 1 93.19 208 SER B CA 1
ATOM 4417 C C . SER B 1 208 ? 12.477 -26.016 -16.516 1 93.19 208 SER B C 1
ATOM 4419 O O . SER B 1 208 ? 13.633 -25.906 -16.094 1 93.19 208 SER B O 1
ATOM 4421 N N . VAL B 1 209 ? 11.562 -25.203 -16.25 1 95.06 209 VAL B N 1
ATOM 4422 C CA . VAL B 1 209 ? 11.742 -24.125 -15.281 1 95.06 209 VAL B CA 1
ATOM 4423 C C . VAL B 1 209 ? 10.664 -24.234 -14.203 1 95.06 209 VAL B C 1
ATOM 4425 O O . VAL B 1 209 ? 9.617 -24.844 -14.414 1 95.06 209 VAL B O 1
ATOM 4428 N N . PRO B 1 210 ? 10.953 -23.734 -13.008 1 95.44 210 PRO B N 1
ATOM 4429 C CA . PRO B 1 210 ? 9.922 -23.703 -11.977 1 95.44 210 PRO B CA 1
ATOM 4430 C C . PRO B 1 210 ? 8.75 -22.781 -12.336 1 95.44 210 PRO B C 1
ATOM 4432 O O . PRO B 1 210 ? 8.867 -21.969 -13.25 1 95.44 210 PRO B O 1
ATOM 4435 N N . PHE B 1 211 ? 7.652 -22.906 -11.609 1 95.62 211 PHE B N 1
ATOM 4436 C CA . PHE B 1 211 ? 6.43 -22.172 -11.906 1 95.62 211 PHE B CA 1
ATOM 4437 C C . PHE B 1 211 ? 6.645 -20.672 -11.727 1 95.62 211 PHE B C 1
ATOM 4439 O O . PHE B 1 211 ? 5.934 -19.859 -12.328 1 95.62 211 PHE B O 1
ATOM 4446 N N . SER B 1 212 ? 7.605 -20.266 -10.914 1 95.94 212 SER B N 1
ATOM 4447 C CA . SER B 1 212 ? 7.848 -18.859 -10.578 1 95.94 212 SER B CA 1
ATOM 4448 C C . SER B 1 212 ? 8.391 -18.094 -11.781 1 95.94 212 SER B C 1
ATOM 4450 O O . SER B 1 212 ? 8.43 -16.859 -11.773 1 95.94 212 SER B O 1
ATOM 4452 N N . CYS B 1 213 ? 8.773 -18.797 -12.859 1 96.06 213 CYS B N 1
ATOM 4453 C CA . CYS B 1 213 ? 9.32 -18.172 -14.055 1 96.06 213 CYS B CA 1
ATOM 4454 C C . CYS B 1 213 ? 8.203 -17.766 -15.016 1 96.06 213 CYS B C 1
ATOM 4456 O O . CYS B 1 213 ? 8.445 -17.047 -15.992 1 96.06 213 CYS B O 1
ATOM 4458 N N . CYS B 1 214 ? 6.988 -18.156 -14.727 1 95.44 214 CYS B N 1
ATOM 4459 C CA . CYS B 1 214 ? 5.871 -17.938 -15.641 1 95.44 214 CYS B CA 1
ATOM 4460 C C . CYS B 1 214 ? 5.488 -16.469 -15.703 1 95.44 214 CYS B C 1
ATOM 4462 O O . CYS B 1 214 ? 5.457 -15.789 -14.68 1 95.44 214 CYS B O 1
ATOM 4464 N N . ASN B 1 215 ? 5.25 -16.016 -16.906 1 93.12 215 ASN B N 1
ATOM 4465 C CA . ASN B 1 215 ? 4.773 -14.656 -17.141 1 93.12 215 ASN B CA 1
ATOM 4466 C C . ASN B 1 215 ? 3.248 -14.594 -17.172 1 93.12 215 ASN B C 1
ATOM 4468 O O . ASN B 1 215 ? 2.617 -15.094 -18.109 1 93.12 215 ASN B O 1
ATOM 4472 N N . PRO B 1 216 ? 2.658 -13.992 -16.203 1 92 216 PRO B N 1
ATOM 4473 C CA . PRO B 1 216 ? 1.196 -13.914 -16.172 1 92 216 PRO B CA 1
ATOM 4474 C C . PRO B 1 216 ? 0.629 -13.086 -17.328 1 92 216 PRO B C 1
ATOM 4476 O O . PRO B 1 216 ? -0.56 -13.18 -17.641 1 92 216 PRO B O 1
ATOM 4479 N N . GLY B 1 217 ? 1.42 -12.289 -17.984 1 88.12 217 GLY B N 1
ATOM 4480 C CA . GLY B 1 217 ? 0.97 -11.438 -19.078 1 88.12 217 GLY B CA 1
ATOM 4481 C C . GLY B 1 217 ? 0.872 -12.172 -20.406 1 88.12 217 GLY B C 1
ATOM 4482 O O . GLY B 1 217 ? 0.354 -11.633 -21.375 1 88.12 217 GLY B O 1
ATOM 4483 N N . SER B 1 218 ? 1.335 -13.414 -20.375 1 88.94 218 SER B N 1
ATOM 4484 C CA . SER B 1 218 ? 1.255 -14.211 -21.594 1 88.94 218 SER B CA 1
ATOM 4485 C C . SER B 1 218 ? -0.172 -14.688 -21.844 1 88.94 218 SER B C 1
ATOM 4487 O O . SER B 1 218 ? -0.883 -15.062 -20.922 1 88.94 218 SER B O 1
ATOM 4489 N N . PRO B 1 219 ? -0.594 -14.633 -23.078 1 86.81 219 PRO B N 1
ATOM 4490 C CA . PRO B 1 219 ? -1.954 -15.078 -23.391 1 86.81 219 PRO B CA 1
ATOM 4491 C C . PRO B 1 219 ? -2.125 -16.594 -23.281 1 86.81 219 PRO B C 1
ATOM 4493 O O . PRO B 1 219 ? -3.24 -17.078 -23.078 1 86.81 219 PRO B O 1
ATOM 4496 N N . ARG B 1 220 ? -1.08 -17.359 -23.406 1 87.75 220 ARG B N 1
ATOM 4497 C CA . ARG B 1 220 ? -1.17 -18.812 -23.297 1 87.75 220 ARG B CA 1
ATOM 4498 C C . ARG B 1 220 ? -0.901 -19.266 -21.875 1 87.75 220 ARG B C 1
ATOM 4500 O O . ARG B 1 220 ? -0.215 -18.578 -21.109 1 87.75 220 ARG B O 1
ATOM 4507 N N . PRO B 1 221 ? -1.504 -20.438 -21.562 1 88.75 221 PRO B N 1
ATOM 4508 C CA . PRO B 1 221 ? -1.101 -21 -20.281 1 88.75 221 PRO B CA 1
ATOM 4509 C C . PRO B 1 221 ? 0.397 -21.297 -20.203 1 88.75 221 PRO B C 1
ATOM 4511 O O . PRO B 1 221 ? 1.003 -21.688 -21.203 1 88.75 221 PRO B O 1
ATOM 4514 N N . CYS B 1 222 ? 0.92 -21.125 -19.125 1 91.69 222 CYS B N 1
ATOM 4515 C CA . CYS B 1 222 ? 2.363 -21.234 -18.938 1 91.69 222 CYS B CA 1
ATOM 4516 C C . CYS B 1 222 ? 2.852 -22.641 -19.203 1 91.69 222 CYS B C 1
ATOM 4518 O O . CYS B 1 222 ? 2.271 -23.609 -18.703 1 91.69 222 CYS B O 1
ATOM 4520 N N . ILE B 1 223 ? 3.775 -22.719 -20.062 1 89.75 223 ILE B N 1
ATOM 4521 C CA . ILE B 1 223 ? 4.477 -23.969 -20.344 1 89.75 223 ILE B CA 1
ATOM 4522 C C . ILE B 1 223 ? 5.797 -24 -19.578 1 89.75 223 ILE B C 1
ATOM 4524 O O . ILE B 1 223 ? 6.633 -23.109 -19.734 1 89.75 223 ILE B O 1
ATOM 4528 N N . GLN B 1 224 ? 5.973 -25 -18.734 1 92 224 GLN B N 1
ATOM 4529 C CA . GLN B 1 224 ? 7.156 -25.047 -17.875 1 92 224 GLN B CA 1
ATOM 4530 C C . GLN B 1 224 ? 8.109 -26.141 -18.328 1 92 224 GLN B C 1
ATOM 4532 O O . GLN B 1 224 ? 9.289 -26.141 -17.938 1 92 224 GLN B O 1
ATOM 4537 N N . HIS B 1 225 ? 7.598 -27.125 -19.078 1 90.06 225 HIS B N 1
ATOM 4538 C CA . HIS B 1 225 ? 8.391 -28.297 -19.453 1 90.06 225 HIS B CA 1
ATOM 4539 C C . HIS B 1 225 ? 8.688 -28.297 -20.953 1 90.06 225 HIS B C 1
ATOM 4541 O O . HIS B 1 225 ? 7.895 -27.797 -21.75 1 90.06 225 HIS B O 1
ATOM 4547 N N . GLN B 1 226 ? 9.812 -28.844 -21.312 1 88.44 226 GLN B N 1
ATOM 4548 C CA . GLN B 1 226 ? 10.234 -28.984 -22.703 1 88.44 226 GLN B CA 1
ATOM 4549 C C . GLN B 1 226 ? 10.156 -27.641 -23.422 1 88.44 226 GLN B C 1
ATOM 4551 O O . GLN B 1 226 ? 9.57 -27.547 -24.5 1 88.44 226 GLN B O 1
ATOM 4556 N N . LEU B 1 227 ? 10.781 -26.703 -22.891 1 89.12 227 LEU B N 1
ATOM 4557 C CA . LEU B 1 227 ? 10.664 -25.328 -23.344 1 89.12 227 LEU B CA 1
ATOM 4558 C C . LEU B 1 227 ? 11.305 -25.156 -24.719 1 89.12 227 LEU B C 1
ATOM 4560 O O . LEU B 1 227 ? 10.859 -24.328 -25.516 1 89.12 227 LEU B O 1
ATOM 4564 N N . THR B 1 228 ? 12.312 -25.891 -25 1 87.38 228 THR B N 1
ATOM 4565 C CA . THR B 1 228 ? 13.055 -25.703 -26.25 1 87.38 228 THR B CA 1
ATOM 4566 C C . THR B 1 228 ? 12.492 -26.594 -27.359 1 87.38 228 THR B C 1
ATOM 4568 O O . THR B 1 228 ? 12.922 -26.5 -28.5 1 87.38 228 THR B O 1
ATOM 4571 N N . ASN B 1 229 ? 11.523 -27.406 -26.953 1 86.94 229 ASN B N 1
ATOM 4572 C CA . ASN B 1 229 ? 10.93 -28.312 -27.938 1 86.94 229 ASN B CA 1
ATOM 4573 C C . ASN B 1 229 ? 9.641 -27.75 -28.516 1 86.94 229 ASN B C 1
ATOM 4575 O O . ASN B 1 229 ? 8.57 -27.891 -27.922 1 86.94 229 ASN B O 1
ATOM 4579 N N . ASN B 1 230 ? 9.695 -27.312 -29.688 1 85.69 230 ASN B N 1
ATOM 4580 C CA . ASN B 1 230 ? 8.539 -26.703 -30.328 1 85.69 230 ASN B CA 1
ATOM 4581 C C . ASN B 1 230 ? 7.488 -27.734 -30.719 1 85.69 230 ASN B C 1
ATOM 4583 O O . ASN B 1 230 ? 6.301 -27.422 -30.812 1 85.69 230 ASN B O 1
ATOM 4587 N N . SER B 1 231 ? 7.918 -28.953 -30.906 1 83.5 231 SER B N 1
ATOM 4588 C CA . SER B 1 231 ? 6.996 -30 -31.344 1 83.5 231 SER B CA 1
ATOM 4589 C C . SER B 1 231 ? 6.195 -30.562 -30.172 1 83.5 231 SER B C 1
ATOM 4591 O O . SER B 1 231 ? 5.156 -31.188 -30.375 1 83.5 231 SER B O 1
ATOM 4593 N N . ALA B 1 232 ? 6.688 -30.266 -29.016 1 82.88 232 ALA B N 1
ATOM 4594 C CA . ALA B 1 232 ? 6.031 -30.812 -27.828 1 82.88 232 ALA B CA 1
ATOM 4595 C C . ALA B 1 232 ? 4.758 -30.047 -27.5 1 82.88 232 ALA B C 1
ATOM 4597 O O . ALA B 1 232 ? 3.873 -30.562 -26.812 1 82.88 232 ALA B O 1
ATOM 4598 N N . HIS B 1 233 ? 4.684 -28.844 -28 1 83.75 233 HIS B N 1
ATOM 4599 C CA . HIS B 1 233 ? 3.535 -28 -27.672 1 83.75 233 HIS B CA 1
ATOM 4600 C C . HIS B 1 233 ? 2.877 -27.438 -28.922 1 83.75 233 HIS B C 1
ATOM 4602 O O . HIS B 1 233 ? 3.564 -27.094 -29.891 1 83.75 233 HIS B O 1
ATOM 4608 N N . TYR B 1 234 ? 1.506 -27.469 -28.828 1 86.06 234 TYR B N 1
ATOM 4609 C CA . TYR B 1 234 ? 0.742 -26.984 -29.984 1 86.06 234 TYR B CA 1
ATOM 4610 C C . TYR B 1 234 ? 0.897 -25.484 -30.156 1 86.06 234 TYR B C 1
ATOM 4612 O O . TYR B 1 234 ? 0.809 -24.734 -29.188 1 86.06 234 TYR B O 1
ATOM 4620 N N . ASP B 1 235 ? 1.203 -24.984 -31.406 1 83.69 235 ASP B N 1
ATOM 4621 C CA . ASP B 1 235 ? 1.316 -23.578 -31.75 1 83.69 235 ASP B CA 1
ATOM 4622 C C . ASP B 1 235 ? 2.316 -22.859 -30.828 1 83.69 235 ASP B C 1
ATOM 4624 O O . ASP B 1 235 ? 2.002 -21.828 -30.234 1 83.69 235 ASP B O 1
ATOM 4628 N N . TYR B 1 236 ? 3.365 -23.531 -30.641 1 85.56 236 TYR B N 1
ATOM 4629 C CA . TYR B 1 236 ? 4.406 -23.031 -29.734 1 85.56 236 TYR B CA 1
ATOM 4630 C C . TYR B 1 236 ? 5.703 -22.781 -30.5 1 85.56 236 TYR B C 1
ATOM 4632 O O . TYR B 1 236 ? 6.113 -23.594 -31.328 1 85.56 236 TYR B O 1
ATOM 4640 N N . ASP B 1 237 ? 6.176 -21.516 -30.344 1 83.25 237 ASP B N 1
ATOM 4641 C CA . ASP B 1 237 ? 7.492 -21.156 -30.875 1 83.25 237 ASP B CA 1
ATOM 4642 C C . ASP B 1 237 ? 8.398 -20.625 -29.766 1 83.25 237 ASP B C 1
ATOM 4644 O O . ASP B 1 237 ? 8.156 -19.547 -29.219 1 83.25 237 ASP B O 1
ATOM 4648 N N . HIS B 1 238 ? 9.406 -21.453 -29.531 1 79.38 238 HIS B N 1
ATOM 4649 C CA . HIS B 1 238 ? 10.289 -21.109 -28.406 1 79.38 238 HIS B CA 1
ATOM 4650 C C . HIS B 1 238 ? 11.07 -19.828 -28.703 1 79.38 238 HIS B C 1
ATOM 4652 O O . HIS B 1 238 ? 11.562 -19.188 -27.766 1 79.38 238 HIS B O 1
ATOM 4658 N N . HIS B 1 239 ? 11.133 -19.5 -29.984 1 77.06 239 HIS B N 1
ATOM 4659 C CA . HIS B 1 239 ? 11.867 -18.281 -30.328 1 77.06 239 HIS B CA 1
ATOM 4660 C C . HIS B 1 239 ? 11.023 -17.031 -30.078 1 77.06 239 HIS B C 1
ATOM 4662 O O . HIS B 1 239 ? 11.555 -15.93 -29.984 1 77.06 239 HIS B O 1
ATOM 4668 N N . THR B 1 240 ? 9.703 -17.297 -30.219 1 66 240 THR B N 1
ATOM 4669 C CA . THR B 1 240 ? 8.836 -16.172 -29.891 1 66 240 THR B CA 1
ATOM 4670 C C . THR B 1 240 ? 8.523 -16.141 -28.406 1 66 240 THR B C 1
ATOM 4672 O O . THR B 1 240 ? 7.531 -16.719 -27.953 1 66 240 THR B O 1
ATOM 4675 N N . GLU B 1 241 ? 9.602 -16.125 -27.625 1 59 241 GLU B N 1
ATOM 4676 C CA . GLU B 1 241 ? 9.703 -16.359 -26.188 1 59 241 GLU B CA 1
ATOM 4677 C C . GLU B 1 241 ? 8.891 -15.336 -25.406 1 59 241 GLU B C 1
ATOM 4679 O O . GLU B 1 241 ? 8.383 -15.641 -24.328 1 59 241 GLU B O 1
ATOM 4684 N N . GLU B 1 242 ? 8.781 -14.172 -25.984 1 61.41 242 GLU B N 1
ATOM 4685 C CA . GLU B 1 242 ? 8.227 -13.109 -25.141 1 61.41 242 GLU B CA 1
ATOM 4686 C C . GLU B 1 242 ? 6.855 -13.492 -24.609 1 61.41 242 GLU B C 1
ATOM 4688 O O . GLU B 1 242 ? 6.355 -12.867 -23.672 1 61.41 242 GLU B O 1
ATOM 4693 N N . LEU B 1 243 ? 6.539 -14.898 -24.875 1 65.81 243 LEU B N 1
ATOM 4694 C CA . LEU B 1 243 ? 5.102 -15.023 -24.656 1 65.81 243 LEU B CA 1
ATOM 4695 C C . LEU B 1 243 ? 4.801 -16.141 -23.656 1 65.81 243 LEU B C 1
ATOM 4697 O O . LEU B 1 243 ? 3.643 -16.516 -23.484 1 65.81 243 LEU B O 1
ATOM 4701 N N . ASN B 1 244 ? 5.82 -16.641 -22.859 1 86.69 244 ASN B N 1
ATOM 4702 C CA . ASN B 1 244 ? 5.434 -17.688 -21.906 1 86.69 244 ASN B CA 1
ATOM 4703 C C . ASN B 1 244 ? 6.094 -17.469 -20.547 1 86.69 244 ASN B C 1
ATOM 4705 O O . ASN B 1 244 ? 5.422 -17.109 -19.578 1 86.69 244 ASN B O 1
ATOM 4709 N N . ILE B 1 245 ? 7.453 -17.375 -20.516 1 93.06 245 ILE B N 1
ATOM 4710 C CA . ILE B 1 245 ? 8.219 -17.203 -19.297 1 93.06 245 ILE B CA 1
ATOM 4711 C C . ILE B 1 245 ? 9.016 -15.906 -19.359 1 93.06 245 ILE B C 1
ATOM 4713 O O . ILE B 1 245 ? 9.141 -15.305 -20.422 1 93.06 245 ILE B O 1
ATOM 4717 N N . TRP B 1 246 ? 9.438 -15.469 -18.234 1 93.25 246 TRP B N 1
ATOM 4718 C CA . TRP B 1 246 ? 10.32 -14.305 -18.188 1 93.25 246 TRP B CA 1
ATOM 4719 C C . TRP B 1 246 ? 11.688 -14.641 -18.781 1 93.25 246 TRP B C 1
ATOM 4721 O O . TRP B 1 246 ? 12.305 -15.633 -18.391 1 93.25 246 TRP B O 1
ATOM 4731 N N . THR B 1 247 ? 12.125 -13.844 -19.672 1 90.5 247 THR B N 1
ATOM 4732 C CA . THR B 1 247 ? 13.398 -14.125 -20.328 1 90.5 247 THR B CA 1
ATOM 4733 C C . THR B 1 247 ? 14.531 -13.367 -19.641 1 90.5 247 THR B C 1
ATOM 4735 O O . THR B 1 247 ? 15.703 -13.742 -19.781 1 90.5 247 THR B O 1
ATOM 4738 N N . ARG B 1 248 ? 14.148 -12.406 -18.875 1 92.56 248 ARG B N 1
ATOM 4739 C CA . ARG B 1 248 ? 15.148 -11.594 -18.188 1 92.56 248 ARG B CA 1
ATOM 4740 C C . ARG B 1 248 ? 15.664 -12.297 -16.938 1 92.56 248 ARG B C 1
ATOM 4742 O O . ARG B 1 248 ? 14.891 -12.922 -16.219 1 92.56 248 ARG B O 1
ATOM 4749 N N . GLY B 1 249 ? 16.953 -12.125 -16.734 1 96.06 249 GLY B N 1
ATOM 4750 C CA . GLY B 1 249 ? 17.547 -12.672 -15.523 1 96.06 249 GLY B CA 1
ATOM 4751 C C . GLY B 1 249 ? 17.219 -11.859 -14.281 1 96.06 249 GLY B C 1
ATOM 4752 O O . GLY B 1 249 ? 17.078 -10.641 -14.352 1 96.06 249 GLY B O 1
ATOM 4753 N N . CYS B 1 250 ? 17.141 -12.539 -13.188 1 96.88 250 CYS B N 1
ATOM 4754 C CA . CYS B 1 250 ? 16.797 -11.891 -11.93 1 96.88 250 CYS B CA 1
ATOM 4755 C C . CYS B 1 250 ? 17.906 -10.961 -11.477 1 96.88 250 CYS B C 1
ATOM 4757 O O . CYS B 1 250 ? 17.656 -9.938 -10.836 1 96.88 250 CYS B O 1
ATOM 4759 N N . ARG B 1 251 ? 19.188 -11.289 -11.797 1 95.94 251 ARG B N 1
ATOM 4760 C CA . ARG B 1 251 ? 20.312 -10.43 -11.43 1 95.94 251 ARG B CA 1
ATOM 4761 C C . ARG B 1 251 ? 20.125 -9.031 -12.016 1 95.94 251 ARG B C 1
ATOM 4763 O O . ARG B 1 251 ? 20.219 -8.039 -11.297 1 95.94 251 ARG B O 1
ATOM 4770 N N . GLU B 1 252 ? 19.844 -9.016 -13.25 1 95.44 252 GLU B N 1
ATOM 4771 C CA . GLU B 1 252 ? 19.656 -7.734 -13.93 1 95.44 252 GLU B CA 1
ATOM 4772 C C . GLU B 1 252 ? 18.469 -6.977 -13.367 1 95.44 252 GLU B C 1
ATOM 4774 O O . GLU B 1 252 ? 18.531 -5.766 -13.148 1 95.44 252 GLU B O 1
ATOM 4779 N N . SER B 1 253 ? 17.391 -7.68 -13.141 1 96.12 253 SER B N 1
ATOM 4780 C CA . SER B 1 253 ? 16.172 -7.047 -12.633 1 96.12 253 SER B CA 1
ATOM 4781 C C . SER B 1 253 ? 16.391 -6.477 -11.234 1 96.12 253 SER B C 1
ATOM 4783 O O . SER B 1 253 ? 15.977 -5.352 -10.945 1 96.12 253 SER B O 1
ATOM 4785 N N . LEU B 1 254 ? 17 -7.227 -10.367 1 95.31 254 LEU B N 1
ATOM 4786 C CA . LEU B 1 254 ? 17.234 -6.789 -9 1 95.31 254 LEU B CA 1
ATOM 4787 C C . LEU B 1 254 ? 18.234 -5.633 -8.961 1 95.31 254 LEU B C 1
ATOM 4789 O O . LEU B 1 254 ? 18.047 -4.672 -8.211 1 95.31 254 LEU B O 1
ATOM 4793 N N . VAL B 1 255 ? 19.281 -5.699 -9.812 1 94.44 255 VAL B N 1
ATOM 4794 C CA . VAL B 1 255 ? 20.281 -4.633 -9.852 1 94.44 255 VAL B CA 1
ATOM 4795 C C . VAL B 1 255 ? 19.641 -3.342 -10.359 1 94.44 255 VAL B C 1
ATOM 4797 O O . VAL B 1 255 ? 19.938 -2.254 -9.852 1 94.44 255 VAL B O 1
ATOM 4800 N N . ALA B 1 256 ? 18.75 -3.49 -11.297 1 94.5 256 ALA B N 1
ATOM 4801 C CA . ALA B 1 256 ? 18.062 -2.316 -11.82 1 94.5 256 ALA B CA 1
ATOM 4802 C C . ALA B 1 256 ? 17.156 -1.7 -10.758 1 94.5 256 ALA B C 1
ATOM 4804 O O . ALA B 1 256 ? 17.094 -0.477 -10.609 1 94.5 256 ALA B O 1
ATOM 4805 N N . TYR B 1 257 ? 16.484 -2.508 -10.023 1 94 257 TYR B N 1
ATOM 4806 C CA . TYR B 1 257 ? 15.586 -2.043 -8.977 1 94 257 TYR B CA 1
ATOM 4807 C C . TYR B 1 257 ? 16.359 -1.337 -7.863 1 94 257 TYR B C 1
ATOM 4809 O O . TYR B 1 257 ? 16.078 -0.179 -7.543 1 94 257 TYR B O 1
ATOM 4817 N N . TYR B 1 258 ? 17.297 -1.966 -7.277 1 92.19 258 TYR B N 1
ATOM 4818 C CA . TYR B 1 258 ? 18.078 -1.4 -6.18 1 92.19 258 TYR B CA 1
ATOM 4819 C C . TYR B 1 258 ? 18.969 -0.273 -6.672 1 92.19 258 TYR B C 1
ATOM 4821 O O . TYR B 1 258 ? 19.188 0.71 -5.961 1 92.19 258 TYR B O 1
ATOM 4829 N N . GLY B 1 259 ? 19.516 -0.461 -7.871 1 91.81 259 GLY B N 1
ATOM 4830 C CA . GLY B 1 259 ? 20.328 0.592 -8.469 1 91.81 259 GLY B CA 1
ATOM 4831 C C . GLY B 1 259 ? 19.547 1.884 -8.68 1 91.81 259 GLY B C 1
ATOM 4832 O O . GLY B 1 259 ? 20.078 2.973 -8.445 1 91.81 259 GLY B O 1
ATOM 4833 N N . GLY B 1 260 ? 18.359 1.738 -9.172 1 92.69 260 GLY B N 1
ATOM 4834 C CA . GLY B 1 260 ? 17.516 2.912 -9.305 1 92.69 260 GLY B CA 1
ATOM 4835 C C . GLY B 1 260 ? 17.266 3.627 -7.988 1 92.69 260 GLY B C 1
ATOM 4836 O O . GLY B 1 260 ? 17.328 4.855 -7.922 1 92.69 260 GLY B O 1
ATOM 4837 N N . MET B 1 261 ? 17 2.879 -6.98 1 92.81 261 MET B N 1
ATOM 4838 C CA . MET B 1 261 ? 16.797 3.438 -5.645 1 92.81 261 MET B CA 1
ATOM 4839 C C . MET B 1 261 ? 18.062 4.145 -5.152 1 92.81 261 MET B C 1
ATOM 4841 O O . MET B 1 261 ? 17.984 5.266 -4.648 1 92.81 261 MET B O 1
ATOM 4845 N N . MET B 1 262 ? 19.172 3.523 -5.316 1 92.88 262 MET B N 1
ATOM 4846 C CA . MET B 1 262 ? 20.438 4.086 -4.863 1 92.88 262 MET B CA 1
ATOM 4847 C C . MET B 1 262 ? 20.781 5.359 -5.629 1 92.88 262 MET B C 1
ATOM 4849 O O . MET B 1 262 ? 21.266 6.324 -5.051 1 92.88 262 MET B O 1
ATOM 4853 N N . ASN B 1 263 ? 20.484 5.383 -6.875 1 93.94 263 ASN B N 1
ATOM 4854 C CA . ASN B 1 263 ? 20.719 6.574 -7.684 1 93.94 263 ASN B CA 1
ATOM 4855 C C . ASN B 1 263 ? 19.812 7.73 -7.254 1 93.94 263 ASN B C 1
ATOM 4857 O O . ASN B 1 263 ? 20.266 8.883 -7.207 1 93.94 263 ASN B O 1
ATOM 4861 N N . SER B 1 264 ? 18.625 7.375 -6.926 1 95.25 264 SER B N 1
ATOM 4862 C CA . SER B 1 264 ? 17.703 8.406 -6.469 1 95.25 264 SER B CA 1
ATOM 4863 C C . SER B 1 264 ? 18.141 8.977 -5.121 1 95.25 264 SER B C 1
ATOM 4865 O O . SER B 1 264 ? 18.125 10.195 -4.93 1 95.25 264 SER B O 1
ATOM 4867 N N . ILE B 1 265 ? 18.484 8.125 -4.215 1 96.19 265 ILE B N 1
ATOM 4868 C CA . ILE B 1 265 ? 18.953 8.57 -2.904 1 96.19 265 ILE B CA 1
ATOM 4869 C C . ILE B 1 265 ? 20.234 9.398 -3.062 1 96.19 265 ILE B C 1
ATOM 4871 O O . ILE B 1 265 ? 20.375 10.453 -2.445 1 96.19 265 ILE B O 1
ATOM 4875 N N . GLY B 1 266 ? 21.141 8.898 -3.906 1 95.62 266 GLY B N 1
ATOM 4876 C CA . GLY B 1 266 ? 22.359 9.641 -4.164 1 95.62 266 GLY B CA 1
ATOM 4877 C C . GLY B 1 266 ? 22.109 11.023 -4.727 1 95.62 266 GLY B C 1
ATOM 4878 O O . GLY B 1 266 ? 22.734 12 -4.305 1 95.62 266 GLY B O 1
ATOM 4879 N N . SER B 1 267 ? 21.219 11.141 -5.609 1 95.88 267 SER B N 1
ATOM 4880 C CA . SER B 1 267 ? 20.875 12.43 -6.207 1 95.88 267 SER B CA 1
ATOM 4881 C C . SER B 1 267 ? 20.281 13.375 -5.176 1 95.88 267 SER B C 1
ATOM 4883 O O . SER B 1 267 ? 20.594 14.57 -5.156 1 95.88 267 SER B O 1
ATOM 4885 N N . LEU B 1 268 ? 19.453 12.852 -4.352 1 96.62 268 LEU B N 1
ATOM 4886 C CA . LEU B 1 268 ? 18.875 13.656 -3.277 1 96.62 268 LEU B CA 1
ATOM 4887 C C . LEU B 1 268 ? 19.953 14.156 -2.332 1 96.62 268 LEU B C 1
ATOM 4889 O O . LEU B 1 268 ? 19.906 15.297 -1.877 1 96.62 268 LEU B O 1
ATOM 4893 N N . MET B 1 269 ? 20.859 13.289 -2.045 1 97.06 269 MET B N 1
ATOM 4894 C CA . MET B 1 269 ? 21.969 13.664 -1.167 1 97.06 269 MET B CA 1
ATOM 4895 C C . MET B 1 269 ? 22.797 14.797 -1.776 1 97.06 269 MET B C 1
ATOM 4897 O O . MET B 1 269 ? 23.25 15.688 -1.062 1 97.06 269 MET B O 1
ATOM 4901 N N . LEU B 1 270 ? 22.953 14.836 -3.07 1 96.56 270 LEU B N 1
ATOM 4902 C CA . LEU B 1 270 ? 23.703 15.898 -3.734 1 96.56 270 LEU B CA 1
ATOM 4903 C C . LEU B 1 270 ? 22.953 17.234 -3.621 1 96.56 270 LEU B C 1
ATOM 4905 O O . LEU B 1 270 ? 23.578 18.266 -3.379 1 96.56 270 LEU B O 1
ATOM 4909 N N . LEU B 1 271 ? 21.656 17.141 -3.752 1 96.5 271 LEU B N 1
ATOM 4910 C CA . LEU B 1 271 ? 20.859 18.359 -3.574 1 96.5 271 LEU B CA 1
ATOM 4911 C C . LEU B 1 271 ? 20.938 18.844 -2.133 1 96.5 271 LEU B C 1
ATOM 4913 O O . LEU B 1 271 ? 21 20.062 -1.889 1 96.5 271 LEU B O 1
ATOM 4917 N N . TYR B 1 272 ? 20.906 17.906 -1.229 1 97.31 272 TYR B N 1
ATOM 4918 C CA . TYR B 1 272 ? 20.984 18.234 0.192 1 97.31 272 TYR B CA 1
ATOM 4919 C C . TYR B 1 272 ? 22.297 18.906 0.535 1 97.31 272 TYR B C 1
ATOM 4921 O O . TYR B 1 272 ? 22.344 19.797 1.382 1 97.31 272 TYR B O 1
ATOM 4929 N N . ILE B 1 273 ? 23.406 18.531 -0.121 1 97 273 ILE B N 1
ATOM 4930 C CA . ILE B 1 273 ? 24.719 19.125 0.084 1 97 273 ILE B CA 1
ATOM 4931 C C . ILE B 1 273 ? 24.672 20.609 -0.298 1 97 273 ILE B C 1
ATOM 4933 O O . ILE B 1 273 ? 25.25 21.453 0.396 1 97 273 ILE B O 1
ATOM 4937 N N . ILE B 1 274 ? 23.953 20.922 -1.301 1 96.75 274 ILE B N 1
ATOM 4938 C CA . ILE B 1 274 ? 23.828 22.297 -1.753 1 96.75 274 ILE B CA 1
ATOM 4939 C C . ILE B 1 274 ? 23.062 23.125 -0.716 1 96.75 274 ILE B C 1
ATOM 4941 O O . ILE B 1 274 ? 23.453 24.234 -0.385 1 96.75 274 ILE B O 1
ATOM 4945 N N . LEU B 1 275 ? 22.016 22.531 -0.233 1 96.62 275 LEU B N 1
ATOM 4946 C CA . LEU B 1 275 ? 21.234 23.203 0.8 1 96.62 275 LEU B CA 1
ATOM 4947 C C . LEU B 1 275 ? 22.062 23.453 2.049 1 96.62 275 LEU B C 1
ATOM 4949 O O . LEU B 1 275 ? 22.062 24.547 2.596 1 96.62 275 LEU B O 1
ATOM 4953 N N . GLU B 1 276 ? 22.781 22.438 2.457 1 96.94 276 GLU B N 1
ATOM 4954 C CA . GLU B 1 276 ? 23.625 22.547 3.646 1 96.94 276 GLU B CA 1
ATOM 4955 C C . GLU B 1 276 ? 24.734 23.578 3.441 1 96.94 276 GLU B C 1
ATOM 4957 O O . GLU B 1 276 ? 25.094 24.297 4.367 1 96.94 276 GLU B O 1
ATOM 4962 N N . ALA B 1 277 ? 25.266 23.672 2.287 1 95.38 277 ALA B N 1
ATOM 4963 C CA . ALA B 1 277 ? 26.281 24.672 1.975 1 95.38 277 ALA B CA 1
ATOM 4964 C C . ALA B 1 277 ? 25.672 26.078 1.994 1 95.38 277 ALA B C 1
ATOM 4966 O O . ALA B 1 277 ? 26.297 27.016 2.484 1 95.38 277 ALA B O 1
ATOM 4967 N N . GLY B 1 278 ? 24.469 26.141 1.511 1 94.69 278 GLY B N 1
ATOM 4968 C CA . GLY B 1 278 ? 23.797 27.422 1.503 1 94.69 278 GLY B CA 1
ATOM 4969 C C . GLY B 1 278 ? 23.547 27.984 2.895 1 94.69 278 GLY B C 1
ATOM 4970 O O . GLY B 1 278 ? 23.812 29.156 3.158 1 94.69 278 GLY B O 1
ATOM 4971 N N . VAL B 1 279 ? 23.047 27.156 3.758 1 95.06 279 VAL B N 1
ATOM 4972 C CA . VAL B 1 279 ? 22.75 27.609 5.105 1 95.06 279 VAL B CA 1
ATOM 4973 C C . VAL B 1 279 ? 24.047 27.906 5.852 1 95.06 279 VAL B C 1
ATOM 4975 O O . VAL B 1 279 ? 24.094 28.828 6.68 1 95.06 279 VAL B O 1
ATOM 4978 N N . MET B 1 280 ? 25.062 27.203 5.559 1 93.88 280 MET B N 1
ATOM 4979 C CA . MET B 1 280 ? 26.375 27.469 6.168 1 93.88 280 MET B CA 1
ATOM 4980 C C . MET B 1 280 ? 26.906 28.828 5.746 1 93.88 280 MET B C 1
ATOM 4982 O O . MET B 1 280 ? 27.344 29.625 6.586 1 93.88 280 MET B O 1
ATOM 4986 N N . VAL B 1 281 ? 26.797 29.141 4.512 1 92.81 281 VAL B N 1
ATOM 4987 C CA . VAL B 1 281 ? 27.266 30.422 3.986 1 92.81 281 VAL B CA 1
ATOM 4988 C C . VAL B 1 281 ? 26.391 31.547 4.539 1 92.81 281 VAL B C 1
ATOM 4990 O O . VAL B 1 281 ? 26.906 32.594 4.926 1 92.81 281 VAL B O 1
ATOM 4993 N N . GLY B 1 282 ? 25.141 31.281 4.555 1 92.88 282 GLY B N 1
ATOM 4994 C CA . GLY B 1 282 ? 24.234 32.281 5.105 1 92.88 282 GLY B CA 1
ATOM 4995 C C . GLY B 1 282 ? 24.516 32.594 6.559 1 92.88 282 GLY B C 1
ATOM 4996 O O . GLY B 1 282 ? 24.5 33.781 6.953 1 92.88 282 GLY B O 1
ATOM 4997 N N . LEU B 1 283 ? 24.719 31.641 7.344 1 92.69 283 LEU B N 1
ATOM 4998 C CA . LEU B 1 283 ? 25.016 31.859 8.758 1 92.69 283 LEU B CA 1
ATOM 4999 C C . LEU B 1 283 ? 26.328 32.594 8.938 1 92.69 283 LEU B C 1
ATOM 5001 O O . LEU B 1 283 ? 26.469 33.438 9.836 1 92.69 283 LEU B O 1
ATOM 5005 N N . GLN B 1 284 ? 27.266 32.312 8.102 1 91.62 284 GLN B N 1
ATOM 5006 C CA . GLN B 1 284 ? 28.531 33.062 8.148 1 91.62 284 GLN B CA 1
ATOM 5007 C C . GLN B 1 284 ? 28.312 34.531 7.871 1 91.62 284 GLN B C 1
ATOM 5009 O O . GLN B 1 284 ? 28.875 35.406 8.562 1 91.62 284 GLN B O 1
ATOM 5014 N N . TYR B 1 285 ? 27.484 34.875 6.949 1 91.25 285 TYR B N 1
ATOM 5015 C CA . TYR B 1 285 ? 27.172 36.25 6.648 1 91.25 285 TYR B CA 1
ATOM 5016 C C . TYR B 1 285 ? 26.438 36.938 7.812 1 91.25 285 TYR B C 1
ATOM 5018 O O . TYR B 1 285 ? 26.703 38.094 8.141 1 91.25 285 TYR B O 1
ATOM 5026 N N . LEU B 1 286 ? 25.594 36.156 8.383 1 89.44 286 LEU B N 1
ATOM 5027 C CA . LEU B 1 286 ? 24.828 36.688 9.5 1 89.44 286 LEU B CA 1
ATOM 5028 C C . LEU B 1 286 ? 25.734 36.938 10.703 1 89.44 286 LEU B C 1
ATOM 5030 O O . LEU B 1 286 ? 25.656 38 11.328 1 89.44 286 LEU B O 1
ATOM 5034 N N . THR B 1 287 ? 26.578 36.062 10.953 1 87.81 287 THR B N 1
ATOM 5035 C CA . THR B 1 287 ? 27.469 36.188 12.102 1 87.81 287 THR B CA 1
ATOM 5036 C C . THR B 1 287 ? 28.469 37.312 11.898 1 87.81 287 THR B C 1
ATOM 5038 O O . THR B 1 287 ? 28.688 38.125 12.797 1 87.81 287 THR B O 1
ATOM 5041 N N . THR B 1 288 ? 29 37.469 10.734 1 87.62 288 THR B N 1
ATOM 5042 C CA . THR B 1 288 ? 29.969 38.5 10.469 1 87.62 288 THR B CA 1
ATOM 5043 C C . THR B 1 288 ? 29.281 39.875 10.422 1 87.62 288 THR B C 1
ATOM 5045 O O . THR B 1 288 ? 29.859 40.875 10.828 1 87.62 288 THR B O 1
ATOM 5048 N N . SER B 1 289 ? 28.078 39.969 10.031 1 86.56 289 SER B N 1
ATOM 5049 C CA . SER B 1 289 ? 27.344 41.219 10 1 86.56 289 SER B CA 1
ATOM 5050 C C . SER B 1 289 ? 27.016 41.719 11.406 1 86.56 289 SER B C 1
ATOM 5052 O O . SER B 1 289 ? 26.969 42.906 11.664 1 86.56 289 SER B O 1
ATOM 5054 N N . LEU B 1 290 ? 26.828 40.781 12.25 1 83.94 290 LEU B N 1
ATOM 5055 C CA . LEU B 1 290 ? 26.5 41.156 13.625 1 83.94 290 LEU B CA 1
ATOM 5056 C C . LEU B 1 290 ? 27.766 41.531 14.406 1 83.94 290 LEU B C 1
ATOM 5058 O O . LEU B 1 290 ? 27.719 42.344 15.328 1 83.94 290 LEU B O 1
ATOM 5062 N N . GLU B 1 291 ? 28.812 40.969 13.977 1 82.81 291 GLU B N 1
ATOM 5063 C CA . GLU B 1 291 ? 30.062 41.25 14.664 1 82.81 291 GLU B CA 1
ATOM 5064 C C . GLU B 1 291 ? 30.672 42.594 14.203 1 82.81 291 GLU B C 1
ATOM 5066 O O . GLU B 1 291 ? 31.422 43.219 14.945 1 82.81 291 GLU B O 1
ATOM 5071 N N . THR B 1 292 ? 30.25 43.031 13.023 1 77.81 292 THR B N 1
ATOM 5072 C CA . THR B 1 292 ? 30.859 44.219 12.461 1 77.81 292 THR B CA 1
ATOM 5073 C C . THR B 1 292 ? 29.922 45.406 12.57 1 77.81 292 THR B C 1
ATOM 5075 O O . THR B 1 292 ? 30.078 46.406 11.859 1 77.81 292 THR B O 1
ATOM 5078 N N . MET B 1 293 ? 28.953 45.406 13.43 1 78.19 293 MET B N 1
ATOM 5079 C CA . MET B 1 293 ? 28.047 46.531 13.594 1 78.19 293 MET B CA 1
ATOM 5080 C C . MET B 1 293 ? 28.812 47.781 14.023 1 78.19 293 MET B C 1
ATOM 5082 O O . MET B 1 293 ? 29.672 47.719 14.906 1 78.19 293 MET B O 1
ATOM 5086 N N . ALA B 1 294 ? 28.594 48.906 13.359 1 67.81 294 ALA B N 1
ATOM 5087 C CA . ALA B 1 294 ? 29.297 50.188 13.617 1 67.81 294 ALA B CA 1
ATOM 5088 C C . ALA B 1 294 ? 29.031 50.656 15.039 1 67.81 294 ALA B C 1
ATOM 5090 O O . ALA B 1 294 ? 29.953 51.156 15.711 1 67.81 294 ALA B O 1
ATOM 5091 N N . ASP B 1 295 ? 27.703 50.594 15.422 1 68.75 295 ASP B N 1
ATOM 5092 C CA . ASP B 1 295 ? 27.328 50.938 16.781 1 68.75 295 ASP B CA 1
ATOM 5093 C C . ASP B 1 295 ? 26.641 49.781 17.484 1 68.75 295 ASP B C 1
ATOM 5095 O O . ASP B 1 295 ? 25.469 49.469 17.203 1 68.75 295 ASP B O 1
ATOM 5099 N N . PRO B 1 296 ? 27.328 49.156 18.266 1 65 296 PRO B N 1
ATOM 5100 C CA . PRO B 1 296 ? 26.766 47.969 18.922 1 65 296 PRO B CA 1
ATOM 5101 C C . PRO B 1 296 ? 25.531 48.281 19.734 1 65 296 PRO B C 1
ATOM 5103 O O . PRO B 1 296 ? 24.703 47.406 20 1 65 296 PRO B O 1
ATOM 5106 N N . GLU B 1 297 ? 25.375 49.562 20.062 1 67.81 297 GLU B N 1
ATOM 5107 C CA . GLU B 1 297 ? 24.25 49.938 20.906 1 67.81 297 GLU B CA 1
ATOM 5108 C C . GLU B 1 297 ? 23.031 50.281 20.062 1 67.81 297 GLU B C 1
ATOM 5110 O O . GLU B 1 297 ? 21.891 50.312 20.562 1 67.81 297 GLU B O 1
ATOM 5115 N N . ASN B 1 298 ? 23.344 50.562 18.75 1 70.75 298 ASN B N 1
ATOM 5116 C CA . ASN B 1 298 ? 22.25 50.938 17.859 1 70.75 298 ASN B CA 1
ATOM 5117 C C . ASN B 1 298 ? 21.984 49.812 16.844 1 70.75 298 ASN B C 1
ATOM 5119 O O . ASN B 1 298 ? 22.75 49.625 15.898 1 70.75 298 ASN B O 1
ATOM 5123 N N . PRO B 1 299 ? 21.016 49.188 16.906 1 70.5 299 PRO B N 1
ATOM 5124 C CA . PRO B 1 299 ? 20.688 48.094 16 1 70.5 299 PRO B CA 1
ATOM 5125 C C . PRO B 1 299 ? 20.469 48.531 14.562 1 70.5 299 PRO B C 1
ATOM 5127 O O . PRO B 1 299 ? 20.562 47.719 13.641 1 70.5 299 PRO B O 1
ATOM 5130 N N . GLU B 1 300 ? 20.297 49.781 14.422 1 75.06 300 GLU B N 1
ATOM 5131 C CA . GLU B 1 300 ? 20.016 50.312 13.086 1 75.06 300 GLU B CA 1
ATOM 5132 C C . GLU B 1 300 ? 21.312 50.656 12.336 1 75.06 300 GLU B C 1
ATOM 5134 O O . GLU B 1 300 ? 21.266 51 11.164 1 75.06 300 GLU B O 1
ATOM 5139 N N . SER B 1 301 ? 22.234 50.375 13.023 1 77.31 301 SER B N 1
ATOM 5140 C CA . SER B 1 301 ? 23.5 50.781 12.398 1 77.31 301 SER B CA 1
ATOM 5141 C C . SER B 1 301 ? 23.859 49.844 11.242 1 77.31 301 SER B C 1
ATOM 5143 O O . SER B 1 301 ? 23.469 48.688 11.234 1 77.31 301 SER B O 1
ATOM 5145 N N . GLU B 1 302 ? 24.516 50.344 10.25 1 81.31 302 GLU B N 1
ATOM 5146 C CA . GLU B 1 302 ? 24.953 49.594 9.086 1 81.31 302 GLU B CA 1
ATOM 5147 C C . GLU B 1 302 ? 26.094 48.625 9.453 1 81.31 302 GLU B C 1
ATOM 5149 O O . GLU B 1 302 ? 26.875 48.906 10.367 1 81.31 302 GLU B O 1
ATOM 5154 N N . SER B 1 303 ? 25.984 47.438 8.883 1 84.12 303 SER B N 1
ATOM 5155 C CA . SER B 1 303 ? 27.031 46.438 9.133 1 84.12 303 SER B CA 1
ATOM 5156 C C . SER B 1 303 ? 27.484 45.781 7.836 1 84.12 303 SER B C 1
ATOM 5158 O O . SER B 1 303 ? 26.828 45.938 6.797 1 84.12 303 SER B O 1
ATOM 5160 N N . GLU B 1 304 ? 28.75 45.281 7.934 1 80.75 304 GLU B N 1
ATOM 5161 C CA . GLU B 1 304 ? 29.281 44.562 6.773 1 80.75 304 GLU B CA 1
ATOM 5162 C C . GLU B 1 304 ? 29.484 43.094 7.066 1 80.75 304 GLU B C 1
ATOM 5164 O O . GLU B 1 304 ? 29.969 42.719 8.141 1 80.75 304 GLU B O 1
ATOM 5169 N N . GLY B 1 305 ? 28.891 42.344 6.199 1 84.69 305 GLY B N 1
ATOM 5170 C CA . GLY B 1 305 ? 29.094 40.906 6.309 1 84.69 305 GLY B CA 1
ATOM 5171 C C . GLY B 1 305 ? 30 40.344 5.227 1 84.69 305 GLY B C 1
ATOM 5172 O O . GLY B 1 305 ? 30.016 40.844 4.102 1 84.69 305 GLY B O 1
ATOM 5173 N N . TRP B 1 306 ? 30.875 39.344 5.57 1 82.69 306 TRP B N 1
ATOM 5174 C CA . TRP B 1 306 ? 31.781 38.719 4.605 1 82.69 306 TRP B CA 1
ATOM 5175 C C . TRP B 1 306 ? 31.859 37.219 4.832 1 82.69 306 TRP B C 1
ATOM 5177 O O . TRP B 1 306 ? 31.484 36.719 5.898 1 82.69 306 TRP B O 1
ATOM 5187 N N . LEU B 1 307 ? 32.125 36.531 3.869 1 80.12 307 LEU B N 1
ATOM 5188 C CA . LEU B 1 307 ? 32.25 35.062 3.943 1 80.12 307 LEU B CA 1
ATOM 5189 C C . LEU B 1 307 ? 33.562 34.656 4.598 1 80.12 307 LEU B C 1
ATOM 5191 O O . LEU B 1 307 ? 33.594 33.812 5.5 1 80.12 307 LEU B O 1
ATOM 5195 N N . LEU B 1 308 ? 34.656 35.312 4.098 1 77.81 308 LEU B N 1
ATOM 5196 C CA . LEU B 1 308 ? 35.969 35.094 4.68 1 77.81 308 LEU B CA 1
ATOM 5197 C C . LEU B 1 308 ? 36.656 36.438 4.98 1 77.81 308 LEU B C 1
ATOM 5199 O O . LEU B 1 308 ? 36.5 37.375 4.23 1 77.81 308 LEU B O 1
ATOM 5203 N N . GLU B 1 309 ? 37.094 36.625 6.25 1 72.62 309 GLU B N 1
ATOM 5204 C CA . GLU B 1 309 ? 37.781 37.844 6.629 1 72.62 309 GLU B CA 1
ATOM 5205 C C . GLU B 1 309 ? 38.938 38.156 5.684 1 72.62 309 GLU B C 1
ATOM 5207 O O . GLU B 1 309 ? 39.25 39.312 5.414 1 72.62 309 GLU B O 1
ATOM 5212 N N . LYS B 1 310 ? 39.531 37 5.23 1 76.19 310 LYS B N 1
ATOM 5213 C CA . LYS B 1 310 ? 40.656 37.125 4.309 1 76.19 310 LYS B CA 1
ATOM 5214 C C . LYS B 1 310 ? 40.375 36.344 3.012 1 76.19 310 LYS B C 1
ATOM 5216 O O . LYS B 1 310 ? 39.406 35.625 2.91 1 76.19 310 LYS B O 1
ATOM 5221 N N . SER B 1 311 ? 41 36.719 2.025 1 71.19 311 SER B N 1
ATOM 5222 C CA . SER B 1 311 ? 40.875 36 0.757 1 71.19 311 SER B CA 1
ATOM 5223 C C . SER B 1 311 ? 41.062 34.5 0.94 1 71.19 311 SER B C 1
ATOM 5225 O O . SER B 1 311 ? 41.625 34.062 1.941 1 71.19 311 SER B O 1
ATOM 5227 N N . VAL B 1 312 ? 40.406 33.719 0.09 1 72.75 312 VAL B N 1
ATOM 5228 C CA . VAL B 1 312 ? 40.469 32.25 0.143 1 72.75 312 VAL B CA 1
ATOM 5229 C C . VAL B 1 312 ? 41.938 31.828 0.263 1 72.75 312 VAL B C 1
ATOM 5231 O O . VAL B 1 312 ? 42.25 30.938 1.063 1 72.75 312 VAL B O 1
ATOM 5234 N N . LYS B 1 313 ? 42.812 32.469 -0.53 1 68.88 313 LYS B N 1
ATOM 5235 C CA . LYS B 1 313 ? 44.219 32.125 -0.565 1 68.88 313 LYS B CA 1
ATOM 5236 C C . LYS B 1 313 ? 44.906 32.375 0.78 1 68.88 313 LYS B C 1
ATOM 5238 O O . LYS B 1 313 ? 45.656 31.547 1.27 1 68.88 313 LYS B O 1
ATOM 5243 N N . GLU B 1 314 ? 44.5 33.469 1.371 1 71.94 314 GLU B N 1
ATOM 5244 C CA . GLU B 1 314 ? 45.125 33.844 2.641 1 71.94 314 GLU B CA 1
ATOM 5245 C C . GLU B 1 314 ? 44.594 32.969 3.783 1 71.94 314 GLU B C 1
ATOM 5247 O O . GLU B 1 314 ? 45.344 32.625 4.691 1 71.94 314 GLU B O 1
ATOM 5252 N N . THR B 1 315 ? 43.344 32.656 3.658 1 70 315 THR B N 1
ATOM 5253 C CA . THR B 1 315 ? 42.719 31.844 4.695 1 70 315 THR B CA 1
ATOM 5254 C C . THR B 1 315 ? 43.281 30.422 4.672 1 70 315 THR B C 1
ATOM 5256 O O . THR B 1 315 ? 43.562 29.844 5.719 1 70 315 THR B O 1
ATOM 5259 N N . VAL B 1 316 ? 43.281 30.031 3.451 1 72.5 316 VAL B N 1
ATOM 5260 C CA . VAL B 1 316 ? 43.844 28.688 3.311 1 72.5 316 VAL B CA 1
ATOM 5261 C C . VAL B 1 316 ? 45.281 28.688 3.805 1 72.5 316 VAL B C 1
ATOM 5263 O O . VAL B 1 316 ? 45.719 27.766 4.496 1 72.5 316 VAL B O 1
ATOM 5266 N N . ALA B 1 317 ? 46 29.734 3.471 1 70.5 317 ALA B N 1
ATOM 5267 C CA . ALA B 1 317 ? 47.375 29.859 3.885 1 70.5 317 ALA B CA 1
ATOM 5268 C C . ALA B 1 317 ? 47.5 29.938 5.402 1 70.5 317 ALA B C 1
ATOM 5270 O O . ALA B 1 317 ? 48.406 29.344 5.996 1 70.5 317 ALA B O 1
ATOM 5271 N N . ASP B 1 318 ? 46.562 30.688 5.961 1 69.88 318 ASP B N 1
ATOM 5272 C CA . ASP B 1 318 ? 46.562 30.812 7.418 1 69.88 318 ASP B CA 1
ATOM 5273 C C . ASP B 1 318 ? 46.25 29.484 8.086 1 69.88 318 ASP B C 1
ATOM 5275 O O . ASP B 1 318 ? 46.812 29.141 9.117 1 69.88 318 ASP B O 1
ATOM 5279 N N . PHE B 1 319 ? 45.281 28.906 7.48 1 71.88 319 PHE B N 1
ATOM 5280 C CA . PHE B 1 319 ? 44.875 27.609 7.996 1 71.88 319 PHE B CA 1
ATOM 5281 C C . PHE B 1 319 ? 46.031 26.609 7.934 1 71.88 319 PHE B C 1
ATOM 5283 O O . PHE B 1 319 ? 46.281 25.891 8.891 1 71.88 319 PHE B O 1
ATOM 5290 N N . ILE B 1 320 ? 46.625 26.641 6.734 1 68.62 320 ILE B N 1
ATOM 5291 C CA . ILE B 1 320 ? 47.781 25.75 6.551 1 68.62 320 ILE B CA 1
ATOM 5292 C C . ILE B 1 320 ? 48.875 26.141 7.531 1 68.62 320 ILE B C 1
ATOM 5294 O O . ILE B 1 320 ? 49.531 25.266 8.117 1 68.62 320 ILE B O 1
ATOM 5298 N N . ALA B 1 321 ? 49.031 27.375 7.785 1 72.31 321 ALA B N 1
ATOM 5299 C CA . ALA B 1 321 ? 50.062 27.875 8.711 1 72.31 321 ALA B CA 1
ATOM 5300 C C . ALA B 1 321 ? 49.75 27.469 10.141 1 72.31 321 ALA B C 1
ATOM 5302 O O . ALA B 1 321 ? 50.656 27.078 10.898 1 72.31 321 ALA B O 1
ATOM 5303 N N . THR B 1 322 ? 48.438 27.578 10.398 1 67.31 322 THR B N 1
ATOM 5304 C CA . THR B 1 322 ? 48.031 27.203 11.742 1 67.31 322 THR B CA 1
ATOM 5305 C C . THR B 1 322 ? 48.188 25.703 11.953 1 67.31 322 THR B C 1
ATOM 5307 O O . THR B 1 322 ? 48.656 25.266 13.016 1 67.31 322 THR B O 1
ATOM 5310 N N . ILE B 1 323 ? 47.75 25.141 10.914 1 66.88 323 ILE B N 1
ATOM 5311 C CA . ILE B 1 323 ? 47.906 23.688 11 1 66.88 323 ILE B CA 1
ATOM 5312 C C . ILE B 1 323 ? 49.375 23.328 11.062 1 66.88 323 ILE B C 1
ATOM 5314 O O . ILE B 1 323 ? 49.781 22.453 11.844 1 66.88 323 ILE B O 1
ATOM 5318 N N . LYS B 1 324 ? 50.219 24.016 10.25 1 66.25 324 LYS B N 1
ATOM 5319 C CA . LYS B 1 324 ? 51.656 23.812 10.281 1 66.25 324 LYS B CA 1
ATOM 5320 C C . LYS B 1 324 ? 52.25 24.25 11.609 1 66.25 324 LYS B C 1
ATOM 5322 O O . LYS B 1 324 ? 53.156 23.609 12.141 1 66.25 324 LYS B O 1
ATOM 5327 N N . GLY B 1 325 ? 51.656 25.422 12.07 1 63.66 325 GLY B N 1
ATOM 5328 C CA . GLY B 1 325 ? 52.125 25.891 13.383 1 63.66 325 GLY B CA 1
ATOM 5329 C C . GLY B 1 325 ? 51.781 24.922 14.492 1 63.66 325 GLY B C 1
ATOM 5330 O O . GLY B 1 325 ? 52.562 24.688 15.398 1 63.66 325 GLY B O 1
ATOM 5331 N N . LEU B 1 326 ? 50.531 24.547 14.406 1 62.31 326 LEU B N 1
ATOM 5332 C CA . LEU B 1 326 ? 50.094 23.594 15.414 1 62.31 326 LEU B CA 1
ATOM 5333 C C . LEU B 1 326 ? 50.844 22.266 15.273 1 62.31 326 LEU B C 1
ATOM 5335 O O . LEU B 1 326 ? 51.188 21.641 16.281 1 62.31 326 LEU B O 1
ATOM 5339 N N . ALA B 1 327 ? 51 22.094 14.062 1 61 327 ALA B N 1
ATOM 5340 C CA . ALA B 1 327 ? 51.781 20.891 13.812 1 61 327 ALA B CA 1
ATOM 5341 C C . ALA B 1 327 ? 53.25 21.125 14.18 1 61 327 ALA B C 1
ATOM 5343 O O . ALA B 1 327 ? 53.906 20.219 14.664 1 61 327 ALA B O 1
ATOM 5344 N N . GLY B 1 328 ? 53.781 22.359 13.812 1 57.84 328 GLY B N 1
ATOM 5345 C CA . GLY B 1 328 ? 55.125 22.703 14.195 1 57.84 328 GLY B CA 1
ATOM 5346 C C . GLY B 1 328 ? 55.312 22.875 15.695 1 57.84 328 GLY B C 1
ATOM 5347 O O . GLY B 1 328 ? 56.375 22.562 16.25 1 57.84 328 GLY B O 1
ATOM 5348 N N . ALA B 1 329 ? 54.406 23.641 16.375 1 57.97 329 ALA B N 1
ATOM 5349 C CA . ALA B 1 329 ? 54.438 23.766 17.828 1 57.97 329 ALA B CA 1
ATOM 5350 C C . ALA B 1 329 ? 54.438 22.391 18.484 1 57.97 329 ALA B C 1
ATOM 5352 O O . ALA B 1 329 ? 55.062 22.188 19.531 1 57.97 329 ALA B O 1
ATOM 5353 N N . GLY B 1 330 ? 53.594 21.609 17.875 1 52.91 330 GLY B N 1
ATOM 5354 C CA . GLY B 1 330 ? 53.656 20.234 18.359 1 52.91 330 GLY B CA 1
ATOM 5355 C C . GLY B 1 330 ? 55.031 19.625 18.25 1 52.91 330 GLY B C 1
ATOM 5356 O O . GLY B 1 330 ? 55.438 18.828 19.109 1 52.91 330 GLY B O 1
ATOM 5357 N N . ASN B 1 331 ? 55.656 20.016 17.141 1 53.59 331 ASN B N 1
ATOM 5358 C CA . ASN B 1 331 ? 57.031 19.516 17.016 1 53.59 331 ASN B CA 1
ATOM 5359 C C . ASN B 1 331 ? 57.969 20.219 17.984 1 53.59 331 ASN B C 1
ATOM 5361 O O . ASN B 1 331 ? 58.938 19.625 18.469 1 53.59 331 ASN B O 1
ATOM 5365 N N . GLN B 1 332 ? 57.719 21.609 18.219 1 48.97 332 GLN B N 1
ATOM 5366 C CA . GLN B 1 332 ? 58.625 22.312 19.109 1 48.97 332 GLN B CA 1
ATOM 5367 C C . GLN B 1 332 ? 58.406 21.891 20.562 1 48.97 332 GLN B C 1
ATOM 5369 O O . GLN B 1 332 ? 59.281 22.062 21.406 1 48.97 332 GLN B O 1
ATOM 5374 N N . VAL B 1 333 ? 57.125 21.656 20.984 1 49.25 333 VAL B N 1
ATOM 5375 C CA . VAL B 1 333 ? 56.875 21.219 22.359 1 49.25 333 VAL B CA 1
ATOM 5376 C C . VAL B 1 333 ? 57.656 19.922 22.625 1 49.25 333 VAL B C 1
ATOM 5378 O O . VAL B 1 333 ? 57.969 19.594 23.766 1 49.25 333 VAL B O 1
ATOM 5381 N N . GLY B 1 334 ? 57.844 19.266 21.516 1 43.06 334 GLY B N 1
ATOM 5382 C CA . GLY B 1 334 ? 58.594 18.047 21.75 1 43.06 334 GLY B CA 1
ATOM 5383 C C . GLY B 1 334 ? 60.031 18.344 22.188 1 43.06 334 GLY B C 1
ATOM 5384 O O . GLY B 1 334 ? 60.688 17.484 22.797 1 43.06 334 GLY B O 1
ATOM 5385 N N . GLU B 1 335 ? 60.438 19.469 21.703 1 44.91 335 GLU B N 1
ATOM 5386 C CA . GLU B 1 335 ? 61.875 19.656 21.984 1 44.91 335 GLU B CA 1
ATOM 5387 C C . GLU B 1 335 ? 62.094 20.188 23.391 1 44.91 335 GLU B C 1
ATOM 5389 O O . GLU B 1 335 ? 63.156 19.984 23.969 1 44.91 335 GLU B O 1
ATOM 5394 N N . GLY B 1 336 ? 61 20.969 23.875 1 41.97 336 GLY B N 1
ATOM 5395 C CA . GLY B 1 336 ? 61.281 21.609 25.141 1 41.97 336 GLY B CA 1
ATOM 5396 C C . GLY B 1 336 ? 61.25 20.656 26.312 1 41.97 336 GLY B C 1
ATOM 5397 O O . GLY B 1 336 ? 61.688 21 27.422 1 41.97 336 GLY B O 1
ATOM 5398 N N . GLU B 1 337 ? 60.281 19.719 26.328 1 40.19 337 GLU B N 1
ATOM 5399 C CA . GLU B 1 337 ? 60.188 18.844 27.5 1 40.19 337 GLU B CA 1
ATOM 5400 C C . GLU B 1 337 ? 61.438 17.969 27.641 1 40.19 337 GLU B C 1
ATOM 5402 O O . GLU B 1 337 ? 61.594 17.25 28.625 1 40.19 337 GLU B O 1
ATOM 5407 N N . GLU B 1 338 ? 62.156 17.797 26.594 1 38.59 338 GLU B N 1
ATOM 5408 C CA . GLU B 1 338 ? 63.312 16.969 26.828 1 38.59 338 GLU B CA 1
ATOM 5409 C C . GLU B 1 338 ? 64.312 17.656 27.797 1 38.59 338 GLU B C 1
ATOM 5411 O O . GLU B 1 338 ? 65.25 17.031 28.266 1 38.59 338 GLU B O 1
ATOM 5416 N N . ALA B 1 339 ? 64.125 19.031 27.938 1 38.34 339 ALA B N 1
ATOM 5417 C CA . ALA B 1 339 ? 65.25 19.609 28.672 1 38.34 339 ALA B CA 1
ATOM 5418 C C . ALA B 1 339 ? 65.062 19.406 30.172 1 38.34 339 ALA B C 1
ATOM 5420 O O . ALA B 1 339 ? 66.062 19.562 30.938 1 38.34 339 ALA B O 1
ATOM 5421 N N . VAL B 1 340 ? 63.75 19.422 30.672 1 39.16 340 VAL B N 1
ATOM 5422 C CA . VAL B 1 340 ? 63.688 19.484 32.125 1 39.16 340 VAL B CA 1
ATOM 5423 C C . VAL B 1 340 ? 64.125 18.141 32.719 1 39.16 340 VAL B C 1
ATOM 5425 O O . VAL B 1 340 ? 64.25 18.016 33.938 1 39.16 340 VAL B O 1
ATOM 5428 N N . ALA B 1 341 ? 63.938 17.078 31.891 1 39.28 341 ALA B N 1
ATOM 5429 C CA . ALA B 1 341 ? 64.312 15.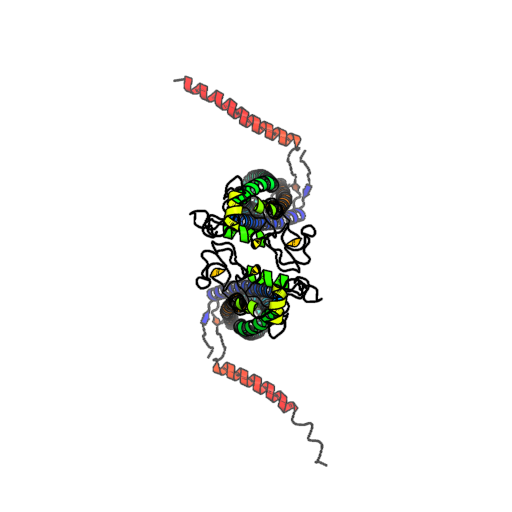836 32.594 1 39.28 341 ALA B CA 1
ATOM 5430 C C . ALA B 1 341 ? 65.812 15.781 32.844 1 39.28 341 ALA B C 1
ATOM 5432 O O . ALA B 1 341 ? 66.312 14.789 33.375 1 39.28 341 ALA B O 1
ATOM 5433 N N . THR B 1 342 ? 66.5 16.703 32.219 1 29.97 342 THR B N 1
ATOM 5434 C CA . THR B 1 342 ? 67.938 16.484 32.438 1 29.97 342 THR B CA 1
ATOM 5435 C C . THR B 1 342 ? 68.312 16.891 33.844 1 29.97 342 THR B C 1
ATOM 5437 O O . THR B 1 342 ? 69.438 16.625 34.281 1 29.97 342 THR B O 1
ATOM 5440 N N . VAL B 1 343 ? 67.625 17.922 34.438 1 31.69 343 VAL B N 1
ATOM 5441 C CA . VAL B 1 343 ? 68.312 18.469 35.562 1 31.69 343 VAL B CA 1
ATOM 5442 C C . VAL B 1 343 ? 68.062 17.625 36.812 1 31.69 343 VAL B C 1
ATOM 5444 O O . VAL B 1 343 ? 68.438 18 37.906 1 31.69 343 VAL B O 1
ATOM 5447 N N . SER B 1 344 ? 67.375 16.406 36.719 1 23.91 344 SER B N 1
ATOM 5448 C CA . SER B 1 344 ? 67.812 15.578 37.812 1 23.91 344 SER B CA 1
ATOM 5449 C C . SER B 1 344 ? 69.188 14.945 37.5 1 23.91 344 SER B C 1
ATOM 5451 O O . SER B 1 344 ? 69.438 14.609 36.344 1 23.91 344 SER B O 1
#

Nearest PDB structures (foldseek):
  7zw1-assembly1_A  TM=9.582E-01  e=5.830E-34  Homo sapiens
  7zw1-assembly1_B  TM=8.927E-01  e=1.343E-21  Homo sapiens
  8d9p-assembly1_A  TM=2.765E-01  e=2.140E+00  synthetic construct
  7zw1-assembly1_A  TM=9.546E-01  e=2.086E-33  Homo sapiens
  7zw1-assembly1_B  TM=8.896E-01  e=9.257E-21  Homo sapiens